Protein AF-0000000065775618 (afdb_homodimer)

Organism: Desulfovibrio desulfuricans (strain ATCC 27774 / DSM 6949 / MB) (NCBI:txid525146)

Structure (mmCIF, N/CA/C/O backbone):
data_AF-0000000065775618-model_v1
#
loop_
_entity.id
_entity.type
_entity.pdbx_description
1 polymer 'Alanine racemase'
#
loop_
_atom_site.group_PDB
_atom_site.id
_atom_site.type_symbol
_atom_site.label_atom_id
_atom_site.label_alt_id
_atom_site.label_comp_id
_atom_site.label_asym_id
_atom_site.label_entity_id
_atom_site.label_seq_id
_atom_site.pdbx_PDB_ins_code
_atom_site.Cartn_x
_atom_site.Cartn_y
_atom_site.Cartn_z
_atom_site.occupancy
_atom_site.B_iso_or_equiv
_atom_site.auth_seq_id
_atom_site.auth_comp_id
_atom_site.auth_asym_id
_atom_site.auth_atom_id
_atom_site.pdbx_PDB_model_num
ATOM 1 N N . MET A 1 1 ? -4.621 2.684 -14.844 1 41.16 1 MET A N 1
ATOM 2 C CA . MET A 1 1 ? -4.52 1.277 -15.227 1 41.16 1 MET A CA 1
ATOM 3 C C . MET A 1 1 ? -5.859 0.754 -15.734 1 41.16 1 MET A C 1
ATOM 5 O O . MET A 1 1 ? -6.902 1.021 -15.141 1 41.16 1 MET A O 1
ATOM 9 N N . VAL A 1 2 ? -5.887 0.48 -16.953 1 43.94 2 VAL A N 1
ATOM 10 C CA . VAL A 1 2 ? -7.074 -0.149 -17.531 1 43.94 2 VAL A CA 1
ATOM 11 C C . VAL A 1 2 ? -7.348 -1.474 -16.812 1 43.94 2 VAL A C 1
ATOM 13 O O . VAL A 1 2 ? -6.441 -2.293 -16.656 1 43.94 2 VAL A O 1
ATOM 16 N N . SER A 1 3 ? -8.227 -1.475 -15.875 1 61.03 3 SER A N 1
ATOM 17 C CA . SER A 1 3 ? -8.539 -2.771 -15.281 1 61.03 3 SER A CA 1
ATOM 18 C C . SER A 1 3 ? -9.414 -3.605 -16.203 1 61.03 3 SER A C 1
ATOM 20 O O . SER A 1 3 ? -10.477 -3.148 -16.656 1 61.03 3 SER A O 1
ATOM 22 N N . PHE A 1 4 ? -8.719 -4.551 -16.766 1 67.75 4 PHE A N 1
ATOM 23 C CA . PHE A 1 4 ? -9.492 -5.445 -17.625 1 67.75 4 PHE A CA 1
ATOM 24 C C . PHE A 1 4 ? -10.148 -6.551 -16.812 1 67.75 4 PHE A C 1
ATOM 26 O O . PHE A 1 4 ? -9.508 -7.547 -16.469 1 67.75 4 PHE A O 1
ATOM 33 N N . ASP A 1 5 ? -11.234 -6.316 -16.188 1 81.75 5 ASP A N 1
ATOM 34 C CA . ASP A 1 5 ? -12.18 -7.195 -15.5 1 81.75 5 ASP A CA 1
ATOM 35 C C . ASP A 1 5 ? -11.523 -7.887 -14.305 1 81.75 5 ASP A C 1
ATOM 37 O O . ASP A 1 5 ? -11.68 -9.094 -14.125 1 81.75 5 ASP A O 1
ATOM 41 N N . ARG A 1 6 ? -10.625 -7.145 -13.516 1 91.62 6 ARG A N 1
ATOM 42 C CA . ARG A 1 6 ? -10.086 -7.73 -12.297 1 91.62 6 ARG A CA 1
ATOM 43 C C . ARG A 1 6 ? -11.203 -8.109 -11.328 1 91.62 6 ARG A C 1
ATOM 45 O O . ARG A 1 6 ? -12.109 -7.312 -11.078 1 91.62 6 ARG A O 1
ATOM 52 N N . PRO A 1 7 ? -11.156 -9.289 -10.828 1 97 7 PRO A N 1
ATOM 53 C CA . PRO A 1 7 ? -12.227 -9.734 -9.93 1 97 7 PRO A CA 1
ATOM 54 C C . PRO A 1 7 ? -12.039 -9.25 -8.492 1 97 7 PRO A C 1
ATOM 56 O O . PRO A 1 7 ? -12.344 -9.977 -7.547 1 97 7 PRO A O 1
ATOM 59 N N . VAL A 1 8 ? -11.32 -8.172 -8.25 1 98.12 8 VAL A N 1
ATOM 60 C CA . VAL A 1 8 ? -11.109 -7.445 -7.004 1 98.12 8 VAL A CA 1
ATOM 61 C C . VAL A 1 8 ? -11.289 -5.949 -7.242 1 98.12 8 VAL A C 1
ATOM 63 O O . VAL A 1 8 ? -10.75 -5.398 -8.203 1 98.12 8 VAL A O 1
ATOM 66 N N . TRP A 1 9 ? -12.078 -5.324 -6.422 1 97.88 9 TRP A N 1
ATOM 67 C CA . TRP A 1 9 ? -12.234 -3.887 -6.613 1 97.88 9 TRP A CA 1
ATOM 68 C C . TRP A 1 9 ? -12.633 -3.205 -5.309 1 97.88 9 TRP A C 1
ATOM 70 O O . TRP A 1 9 ? -13.164 -3.852 -4.398 1 97.88 9 TRP A O 1
ATOM 80 N N . ALA A 1 10 ? -12.273 -1.965 -5.164 1 98.12 10 ALA A N 1
ATOM 81 C CA . ALA A 1 10 ? -12.797 -1.082 -4.129 1 98.12 10 ALA A CA 1
ATOM 82 C C . ALA A 1 10 ? -13.984 -0.271 -4.648 1 98.12 10 ALA A C 1
ATOM 84 O O . ALA A 1 10 ? -13.828 0.576 -5.527 1 98.12 10 ALA A O 1
ATOM 85 N N . GLU A 1 11 ? -15.102 -0.596 -4.152 1 98 11 GLU A N 1
ATOM 86 C CA . GLU A 1 11 ? -16.297 0.164 -4.516 1 98 11 GLU A CA 1
ATOM 87 C C . GLU A 1 11 ? -16.391 1.454 -3.707 1 98 11 GLU A C 1
ATOM 89 O O . GLU A 1 11 ? -16.391 1.422 -2.475 1 98 11 GLU A O 1
ATOM 94 N N . ILE A 1 12 ? -16.438 2.588 -4.406 1 98.62 12 ILE A N 1
ATOM 95 C CA . ILE A 1 12 ? -16.469 3.9 -3.77 1 98.62 12 ILE A CA 1
ATOM 96 C C . ILE A 1 12 ? -17.844 4.531 -3.959 1 98.62 12 ILE A C 1
ATOM 98 O O . ILE A 1 12 ? -18.234 4.867 -5.082 1 98.62 12 ILE A O 1
ATOM 102 N N . ASP A 1 13 ? -18.578 4.707 -2.926 1 98.69 13 ASP A N 1
ATOM 103 C CA . ASP A 1 13 ? -19.938 5.23 -2.947 1 98.69 13 ASP A CA 1
ATOM 104 C C . ASP A 1 13 ? -19.953 6.754 -2.875 1 98.69 13 ASP A C 1
ATOM 106 O O . ASP A 1 13 ? -19.844 7.328 -1.789 1 98.69 13 ASP A O 1
ATOM 110 N N . LEU A 1 14 ? -20.203 7.402 -3.982 1 98.75 14 LEU A N 1
ATOM 111 C CA . LEU A 1 14 ? -20.156 8.859 -4.047 1 98.75 14 LEU A CA 1
ATOM 112 C C . LEU A 1 14 ? -21.344 9.469 -3.295 1 98.75 14 LEU A C 1
ATOM 114 O O . LEU A 1 14 ? -21.234 10.57 -2.746 1 98.75 14 LEU A O 1
ATOM 118 N N . SER A 1 15 ? -22.469 8.789 -3.254 1 98.69 15 SER A N 1
ATOM 119 C CA . SER A 1 15 ? -23.625 9.266 -2.482 1 98.69 15 SER A CA 1
ATOM 120 C C . SER A 1 15 ? -23.297 9.312 -0.992 1 98.69 15 SER A C 1
ATOM 122 O O . SER A 1 15 ? -23.703 10.242 -0.295 1 98.69 15 SER A O 1
ATOM 124 N N . ALA A 1 16 ? -22.594 8.281 -0.546 1 98.75 16 ALA A N 1
ATOM 125 C CA . ALA A 1 16 ? -22.172 8.258 0.852 1 98.75 16 ALA A CA 1
ATOM 126 C C . ALA A 1 16 ? -21.234 9.422 1.156 1 98.75 16 ALA A C 1
ATOM 128 O O . ALA A 1 16 ? -21.359 10.078 2.197 1 98.75 16 ALA A O 1
ATOM 129 N N . PHE A 1 17 ? -20.375 9.719 0.229 1 98.88 17 PHE A N 1
ATOM 130 C CA . PHE A 1 17 ? -19.422 10.82 0.382 1 98.88 17 PHE A CA 1
ATOM 131 C C . PHE A 1 17 ? -20.172 12.148 0.5 1 98.88 17 PHE A C 1
ATOM 133 O O . PHE A 1 17 ? -19.906 12.93 1.423 1 98.88 17 PHE A O 1
ATOM 140 N N . ARG A 1 18 ? -21.094 12.352 -0.365 1 98.81 18 ARG A N 1
ATOM 141 C CA . ARG A 1 18 ? -21.891 13.57 -0.349 1 98.81 18 ARG A CA 1
ATOM 142 C C . ARG A 1 18 ? -22.703 13.672 0.934 1 98.81 18 ARG A C 1
ATOM 144 O O . ARG A 1 18 ? -22.812 14.75 1.531 1 98.81 18 ARG A O 1
ATOM 151 N N . HIS A 1 19 ? -23.297 12.523 1.289 1 98.81 19 HIS A N 1
ATOM 152 C CA . HIS A 1 19 ? -24.062 12.477 2.525 1 98.81 19 HIS A CA 1
ATOM 153 C C . HIS A 1 19 ? -23.219 12.906 3.721 1 98.81 19 HIS A C 1
ATOM 155 O O . HIS A 1 19 ? -23.641 13.742 4.516 1 98.81 19 HIS A O 1
ATOM 161 N N . ASN A 1 20 ? -22.031 12.32 3.814 1 98.88 20 ASN A N 1
ATOM 162 C CA . ASN A 1 20 ? -21.141 12.641 4.918 1 98.88 20 ASN A CA 1
ATOM 163 C C . ASN A 1 20 ? -20.781 14.125 4.926 1 98.88 20 ASN A C 1
ATOM 165 O O . ASN A 1 20 ? -20.766 14.766 5.98 1 98.88 20 ASN A O 1
ATOM 169 N N . MET A 1 21 ? -20.453 14.672 3.76 1 98.81 21 MET A N 1
ATOM 170 C CA . MET A 1 21 ? -20.094 16.078 3.674 1 98.81 21 MET A CA 1
ATOM 171 C C . MET A 1 21 ? -21.234 16.969 4.148 1 98.81 21 MET A C 1
ATOM 173 O O . MET A 1 21 ? -21.016 17.938 4.887 1 98.81 21 MET A O 1
ATOM 177 N N . ARG A 1 22 ? -22.469 16.641 3.76 1 98.75 22 ARG A N 1
ATOM 178 C CA . ARG A 1 22 ? -23.625 17.406 4.207 1 98.75 22 ARG A CA 1
ATOM 179 C C . ARG A 1 22 ? -23.781 17.328 5.723 1 98.75 22 ARG A C 1
ATOM 181 O O . ARG A 1 22 ? -24.047 18.328 6.375 1 98.75 22 ARG A O 1
ATOM 188 N N . GLN A 1 23 ? -23.609 16.078 6.234 1 98.81 23 GLN A N 1
ATOM 189 C CA . GLN A 1 23 ? -23.734 15.883 7.676 1 98.81 23 GLN A CA 1
ATOM 190 C C . GLN A 1 23 ? -22.688 16.719 8.43 1 98.81 23 GLN A C 1
ATOM 192 O O . GLN A 1 23 ? -23.016 17.375 9.422 1 98.81 23 GLN A O 1
ATOM 197 N N . ILE A 1 24 ? -21.484 16.75 7.984 1 98.88 24 ILE A N 1
ATOM 198 C CA . ILE A 1 24 ? -20.406 17.484 8.648 1 98.88 24 ILE A CA 1
ATOM 199 C C . ILE A 1 24 ? -20.672 18.984 8.578 1 98.88 24 ILE A C 1
ATOM 201 O O . ILE A 1 24 ? -20.547 19.688 9.578 1 98.88 24 ILE A O 1
ATOM 205 N N . LYS A 1 25 ? -21.031 19.453 7.43 1 98.5 25 LYS A N 1
ATOM 206 C CA . LYS A 1 25 ? -21.281 20.875 7.219 1 98.5 25 LYS A CA 1
ATOM 207 C C . LYS A 1 25 ? -22.422 21.375 8.102 1 98.5 25 LYS A C 1
ATOM 209 O O . LYS A 1 25 ? -22.438 22.531 8.492 1 98.5 25 LYS A O 1
ATOM 214 N N . SER A 1 26 ? -23.344 20.469 8.43 1 98.31 26 SER A N 1
ATOM 215 C CA . SER A 1 26 ? -24.484 20.844 9.258 1 98.31 26 SER A CA 1
ATOM 216 C C . SER A 1 26 ? -24.047 21.219 10.664 1 98.31 26 SER A C 1
ATOM 218 O O . SER A 1 26 ? -24.797 21.859 11.406 1 98.31 26 SER A O 1
ATOM 220 N N . LEU A 1 27 ? -22.859 20.828 11.055 1 98.38 27 LEU A N 1
ATOM 221 C CA . LEU A 1 27 ? -22.344 21.125 12.391 1 98.38 27 LEU A CA 1
ATOM 222 C C . LEU A 1 27 ? -21.688 22.5 12.422 1 98.38 27 LEU A C 1
ATOM 224 O O . LEU A 1 27 ? -21.391 23.016 13.5 1 98.38 27 LEU A O 1
ATOM 228 N N . LEU A 1 28 ? -21.438 23.078 11.281 1 98.25 28 LEU A N 1
ATOM 229 C CA . LEU A 1 28 ? -20.578 24.25 11.18 1 98.25 28 LEU A CA 1
ATOM 230 C C . LEU A 1 28 ? -21.406 25.531 11.195 1 98.25 28 LEU A C 1
ATOM 232 O O . LEU A 1 28 ? -22.547 25.547 10.703 1 98.25 28 LEU A O 1
ATOM 236 N N . GLN A 1 29 ? -20.844 26.547 11.734 1 96.44 29 GLN A N 1
ATOM 237 C CA . GLN A 1 29 ? -21.453 27.875 11.617 1 96.44 29 GLN A CA 1
ATOM 238 C C . GLN A 1 29 ? -21.344 28.406 10.195 1 96.44 29 GLN A C 1
ATOM 240 O O . GLN A 1 29 ? -20.422 28.062 9.469 1 96.44 29 GLN A O 1
ATOM 245 N N . PRO A 1 30 ? -22.312 29.266 9.852 1 95.19 30 PRO A N 1
ATOM 246 C CA . PRO A 1 30 ? -22.219 29.875 8.523 1 95.19 30 PRO A CA 1
ATOM 247 C C . PRO A 1 30 ? -20.906 30.625 8.305 1 95.19 30 PRO A C 1
ATOM 249 O O . PRO A 1 30 ? -20.422 31.297 9.219 1 95.19 30 PRO A O 1
ATOM 252 N N . GLY A 1 31 ? -20.359 30.391 7.207 1 95.62 31 GLY A N 1
ATOM 253 C CA . GLY A 1 31 ? -19.141 31.109 6.859 1 95.62 31 GLY A CA 1
ATOM 254 C C . GLY A 1 31 ? -17.875 30.328 7.137 1 95.62 31 GLY A C 1
ATOM 255 O O . GLY A 1 31 ? -16.812 30.688 6.648 1 95.62 31 GLY A O 1
ATOM 256 N N . THR A 1 32 ? -18 29.281 8.008 1 98.31 32 THR A N 1
ATOM 257 C CA . THR A 1 32 ? -16.828 28.438 8.258 1 98.31 32 THR A CA 1
ATOM 258 C C . THR A 1 32 ? -16.375 27.766 6.965 1 98.31 32 THR A C 1
ATOM 260 O O . THR A 1 32 ? -17.172 27.141 6.266 1 98.31 32 THR A O 1
ATOM 263 N N . ILE A 1 33 ? -15.109 27.969 6.602 1 98.81 33 ILE A N 1
ATOM 264 C CA . ILE A 1 33 ? -14.555 27.328 5.414 1 98.81 33 ILE A CA 1
ATOM 265 C C . ILE A 1 33 ? -14.445 25.828 5.633 1 98.81 33 ILE A C 1
ATOM 267 O O . ILE A 1 33 ? -13.969 25.375 6.676 1 98.81 33 ILE A O 1
ATOM 271 N N . PHE A 1 34 ? -14.992 25.094 4.703 1 98.88 34 PHE A N 1
ATOM 272 C CA . PHE A 1 34 ? -14.914 23.641 4.746 1 98.88 34 PHE A CA 1
ATOM 273 C C . PHE A 1 34 ? -13.742 23.125 3.908 1 98.88 34 PHE A C 1
ATOM 275 O O . PHE A 1 34 ? -13.711 23.344 2.693 1 98.88 34 PHE A O 1
ATOM 282 N N . CYS A 1 35 ? -12.797 22.453 4.555 1 98.94 35 CYS A N 1
ATOM 283 C CA . CYS A 1 35 ? -11.609 21.953 3.881 1 98.94 35 CYS A CA 1
ATOM 284 C C . CYS A 1 35 ? -11.57 20.422 3.924 1 98.94 35 CYS A C 1
ATOM 286 O O . CYS A 1 35 ? -11.086 19.844 4.895 1 98.94 35 CYS A O 1
ATOM 288 N N . PRO A 1 36 ? -12.078 19.75 2.852 1 98.94 36 PRO A N 1
ATOM 289 C CA . PRO A 1 36 ? -11.867 18.297 2.754 1 98.94 36 PRO A CA 1
ATOM 290 C C . PRO A 1 36 ? -10.391 17.922 2.668 1 98.94 36 PRO A C 1
ATOM 292 O O . PRO A 1 36 ? -9.641 18.531 1.896 1 98.94 36 PRO A O 1
ATOM 295 N N . ILE A 1 37 ? -10.031 17 3.488 1 98.94 37 ILE A N 1
ATOM 296 C CA . ILE A 1 37 ? -8.688 16.453 3.418 1 98.94 37 ILE A CA 1
ATOM 297 C C . ILE A 1 37 ? -8.672 15.25 2.477 1 98.94 37 ILE A C 1
ATOM 299 O O . ILE A 1 37 ? -9.266 14.211 2.779 1 98.94 37 ILE A O 1
ATOM 303 N N . ILE A 1 38 ? -7.926 15.414 1.4 1 98.31 38 ILE A N 1
ATOM 304 C CA . ILE A 1 38 ? -7.953 14.406 0.353 1 98.31 38 ILE A CA 1
ATOM 305 C C . ILE A 1 38 ? -6.555 13.828 0.156 1 98.31 38 ILE A C 1
ATOM 307 O O . ILE A 1 38 ? -6.223 13.344 -0.929 1 98.31 38 ILE A O 1
ATOM 311 N N . LYS A 1 39 ? -5.715 13.938 1.168 1 98.5 39 LYS A N 1
ATOM 312 C CA . LYS A 1 39 ? -4.359 13.398 1.104 1 98.5 39 LYS A CA 1
ATOM 313 C C . LYS A 1 39 ? -4.375 11.875 1.028 1 98.5 39 LYS A C 1
ATOM 315 O O . LYS A 1 39 ? -5.426 11.25 1.209 1 98.5 39 LYS A O 1
ATOM 320 N N . ALA A 1 40 ? -3.119 11.266 0.674 1 98.12 40 ALA A N 1
ATOM 321 C CA . ALA A 1 40 ? -2.979 9.812 0.59 1 98.12 40 ALA A CA 1
ATOM 322 C C . ALA A 1 40 ? -3.988 9.219 -0.387 1 98.12 40 ALA A C 1
ATOM 324 O O . ALA A 1 40 ? -4.664 8.234 -0.071 1 98.12 40 ALA A O 1
ATOM 325 N N . ASP A 1 41 ? -4.082 9.906 -1.54 1 97.62 41 ASP A N 1
ATOM 326 C CA . ASP A 1 41 ? -5.023 9.508 -2.58 1 97.62 41 ASP A CA 1
ATOM 327 C C . ASP A 1 41 ? -6.453 9.484 -2.045 1 97.62 41 ASP A C 1
ATOM 329 O O . ASP A 1 41 ? -7.188 8.516 -2.26 1 97.62 41 ASP A O 1
ATOM 333 N N . GLY A 1 42 ? -6.605 10.43 -1.166 1 85.56 42 GLY A N 1
ATOM 334 C CA . GLY A 1 42 ? -7.832 10.648 -0.418 1 85.56 42 GLY A CA 1
ATOM 335 C C . GLY A 1 42 ? -8.305 9.414 0.332 1 85.56 42 GLY A C 1
ATOM 336 O O . GLY A 1 42 ? -9.414 8.938 0.114 1 85.56 42 GLY A O 1
ATOM 337 N N . TYR A 1 43 ? -7.719 9.156 1.37 1 98.25 43 TYR A N 1
ATOM 338 C CA . TYR A 1 43 ? -7.617 8.055 2.312 1 98.25 43 TYR A CA 1
ATOM 339 C C . TYR A 1 43 ? -7.824 6.715 1.609 1 98.25 43 TYR A C 1
ATOM 341 O O . TYR A 1 43 ? -8.422 5.797 2.172 1 98.25 43 TYR A O 1
ATOM 349 N N . GLY A 1 44 ? -7.207 6.574 0.27 1 98 44 GLY A N 1
ATOM 350 C CA . GLY A 1 44 ? -7.293 5.324 -0.469 1 98 44 GLY A CA 1
ATOM 351 C C . GLY A 1 44 ? -8.523 5.234 -1.346 1 98 44 GLY A C 1
ATOM 352 O O . GLY A 1 44 ? -8.703 4.258 -2.08 1 98 44 GLY A O 1
ATOM 353 N N . HIS A 1 45 ? -9.352 6.25 -1.412 1 98.69 45 HIS A N 1
ATOM 354 C CA . HIS A 1 45 ? -10.633 6.191 -2.098 1 98.69 45 HIS A CA 1
ATOM 355 C C . HIS A 1 45 ? -10.539 6.777 -3.502 1 98.69 45 HIS A C 1
ATOM 357 O O . HIS A 1 45 ? -11.477 6.66 -4.293 1 98.69 45 HIS A O 1
ATOM 363 N N . GLY A 1 46 ? -9.414 7.359 -3.859 1 98.19 46 GLY A N 1
ATOM 364 C CA . GLY A 1 46 ? -9.281 8.102 -5.105 1 98.19 46 GLY A CA 1
ATOM 365 C C . GLY A 1 46 ? -9.469 9.594 -4.934 1 98.19 46 GLY A C 1
ATOM 366 O O . GLY A 1 46 ? -10.594 10.078 -4.824 1 98.19 46 GLY A O 1
ATOM 367 N N . ALA A 1 47 ? -8.383 10.344 -5.055 1 98.38 47 ALA A N 1
ATOM 368 C CA . ALA A 1 47 ? -8.359 11.758 -4.676 1 98.38 47 ALA A CA 1
ATOM 369 C C . ALA A 1 47 ? -9.102 12.609 -5.695 1 98.38 47 ALA A C 1
ATOM 371 O O . ALA A 1 47 ? -9.922 13.461 -5.328 1 98.38 47 ALA A O 1
ATOM 372 N N . VAL A 1 48 ? -8.891 12.375 -6.957 1 98.5 48 VAL A N 1
ATOM 373 C CA . VAL A 1 48 ? -9.328 13.289 -8.008 1 98.5 48 VAL A CA 1
ATOM 374 C C . VAL A 1 48 ? -10.859 13.281 -8.102 1 98.5 48 VAL A C 1
ATOM 376 O O . VAL A 1 48 ? -11.5 14.328 -8.008 1 98.5 48 VAL A O 1
ATOM 379 N N . PRO A 1 49 ? -11.5 12.039 -8.195 1 98.56 49 PRO A N 1
ATOM 380 C CA . PRO A 1 49 ? -12.969 12.055 -8.227 1 98.56 49 PRO A CA 1
ATOM 381 C C . PRO A 1 49 ? -13.578 12.656 -6.969 1 98.56 49 PRO A C 1
ATOM 383 O O . PRO A 1 49 ? -14.547 13.414 -7.051 1 98.56 49 PRO A O 1
ATOM 386 N N . LEU A 1 50 ? -12.992 12.398 -5.859 1 98.75 50 LEU A N 1
ATOM 387 C CA . LEU A 1 50 ? -13.531 12.914 -4.605 1 98.75 50 LEU A CA 1
ATOM 388 C C . LEU A 1 50 ? -13.328 14.422 -4.5 1 98.75 50 LEU A C 1
ATOM 390 O O . LEU A 1 50 ? -14.164 15.125 -3.934 1 98.75 50 LEU A O 1
ATOM 394 N N . ALA A 1 51 ? -12.219 14.891 -5.02 1 98.88 51 ALA A N 1
ATOM 395 C CA . ALA A 1 51 ? -11.977 16.328 -5.051 1 98.88 51 ALA A CA 1
ATOM 396 C C . ALA A 1 51 ? -13.047 17.047 -5.867 1 98.88 51 ALA A C 1
ATOM 398 O O . ALA A 1 51 ? -13.578 18.078 -5.441 1 98.88 51 ALA A O 1
ATOM 399 N N . HIS A 1 52 ? -13.352 16.516 -6.996 1 98.75 52 HIS A N 1
ATOM 400 C CA . HIS A 1 52 ? -14.391 17.109 -7.824 1 98.75 52 HIS A CA 1
ATOM 401 C C . HIS A 1 52 ? -15.734 17.125 -7.098 1 98.75 52 HIS A C 1
ATOM 403 O O . HIS A 1 52 ? -16.469 18.109 -7.176 1 98.75 52 HIS A O 1
ATOM 409 N N . GLU A 1 53 ? -16.062 16 -6.387 1 98.62 53 GLU A N 1
ATOM 410 C CA . GLU A 1 53 ? -17.281 15.953 -5.598 1 98.62 53 GLU A CA 1
ATOM 411 C C . GLU A 1 53 ? -17.281 17.031 -4.52 1 98.62 53 GLU A C 1
ATOM 413 O O . GLU A 1 53 ? -18.297 17.719 -4.32 1 98.62 53 GLU A O 1
ATOM 418 N N . ALA A 1 54 ? -16.188 17.172 -3.877 1 98.81 54 ALA A N 1
ATOM 419 C CA . ALA A 1 54 ? -16.078 18.141 -2.797 1 98.81 54 ALA A CA 1
ATOM 420 C C . ALA A 1 54 ? -16.266 19.562 -3.318 1 98.81 54 ALA A C 1
ATOM 422 O O . ALA A 1 54 ? -16.953 20.375 -2.699 1 98.81 54 ALA A O 1
ATOM 423 N N . VAL A 1 55 ? -15.648 19.859 -4.422 1 98.69 55 VAL A N 1
ATOM 424 C CA . VAL A 1 55 ? -15.758 21.172 -5.047 1 98.69 55 VAL A CA 1
ATOM 425 C C . VAL A 1 55 ? -17.219 21.453 -5.402 1 98.69 55 VAL A C 1
ATOM 427 O O . VAL A 1 55 ? -17.734 22.531 -5.105 1 98.69 55 VAL A O 1
ATOM 430 N N . ALA A 1 56 ? -17.844 20.469 -5.984 1 98.56 56 ALA A N 1
ATOM 431 C CA . ALA A 1 56 ? -19.234 20.609 -6.387 1 98.56 56 ALA A CA 1
ATOM 432 C C . ALA A 1 56 ? -20.141 20.859 -5.18 1 98.56 56 ALA A C 1
ATOM 434 O O . ALA A 1 56 ? -21.156 21.547 -5.289 1 98.56 56 ALA A O 1
ATOM 435 N N . MET A 1 57 ? -19.688 20.422 -4.062 1 98.5 57 MET A N 1
ATOM 436 C CA . MET A 1 57 ? -20.5 20.516 -2.852 1 98.5 57 MET A CA 1
ATOM 437 C C . MET A 1 57 ? -20.141 21.766 -2.053 1 98.5 57 MET A C 1
ATOM 439 O O . MET A 1 57 ? -20.641 21.969 -0.943 1 98.5 57 MET A O 1
ATOM 443 N N . GLY A 1 58 ? -19.234 22.516 -2.545 1 98.31 58 GLY A N 1
ATOM 444 C CA . GLY A 1 58 ? -18.984 23.828 -1.974 1 98.31 58 GLY A CA 1
ATOM 445 C C . GLY A 1 58 ? -17.797 23.875 -1.034 1 98.31 58 GLY A C 1
ATOM 446 O O . GLY A 1 58 ? -17.734 24.719 -0.134 1 98.31 58 GLY A O 1
ATOM 447 N N . ALA A 1 59 ? -16.891 22.984 -1.2 1 98.75 59 ALA A N 1
ATOM 448 C CA . ALA A 1 59 ? -15.641 23.094 -0.45 1 98.75 59 ALA A CA 1
ATOM 449 C C . ALA A 1 59 ? -14.93 24.406 -0.728 1 98.75 59 ALA A C 1
ATOM 451 O O . ALA A 1 59 ? -14.945 24.906 -1.858 1 98.75 59 ALA A O 1
ATOM 452 N N . GLY A 1 60 ? -14.289 24.922 0.331 1 98.69 60 GLY A N 1
ATOM 453 C CA . GLY A 1 60 ? -13.594 26.188 0.177 1 98.69 60 GLY A CA 1
ATOM 454 C C . GLY A 1 60 ? -12.094 26.031 0.038 1 98.69 60 GLY A C 1
ATOM 455 O O . GLY A 1 60 ? -11.398 26.969 -0.384 1 98.69 60 GLY A O 1
ATOM 456 N N . TYR A 1 61 ? -11.594 24.922 0.35 1 98.81 61 TYR A N 1
ATOM 457 C CA . TYR A 1 61 ? -10.195 24.516 0.314 1 98.81 61 TYR A CA 1
ATOM 458 C C . TYR A 1 61 ? -10.07 23.016 0.128 1 98.81 61 TYR A C 1
ATOM 460 O O . TYR A 1 61 ? -11.055 22.281 0.292 1 98.81 61 TYR A O 1
ATOM 468 N N . LEU A 1 62 ? -9.008 22.531 -0.324 1 98.94 62 LEU A N 1
ATOM 469 C CA . LEU A 1 62 ? -8.633 21.125 -0.233 1 98.94 62 LEU A CA 1
ATOM 470 C C . LEU A 1 62 ? -7.305 20.969 0.494 1 98.94 62 LEU A C 1
ATOM 472 O O . LEU A 1 62 ? -6.438 21.844 0.414 1 98.94 62 LEU A O 1
ATOM 476 N N . GLY A 1 63 ? -7.152 19.922 1.249 1 98.94 63 GLY A N 1
ATOM 477 C CA . GLY A 1 63 ? -5.91 19.625 1.946 1 98.94 63 GLY A CA 1
ATOM 478 C C . GLY A 1 63 ? -5.242 18.359 1.47 1 98.94 63 GLY A C 1
ATOM 479 O O . GLY A 1 63 ? -5.91 17.344 1.258 1 98.94 63 GLY A O 1
ATOM 480 N N . VAL A 1 64 ? -3.949 18.391 1.265 1 98.75 64 VAL A N 1
ATOM 481 C CA . VAL A 1 64 ? -3.143 17.234 0.896 1 98.75 64 VAL A CA 1
ATOM 482 C C . VAL A 1 64 ? -1.878 17.188 1.75 1 98.75 64 VAL A C 1
ATOM 484 O O . VAL A 1 64 ? -1.635 18.094 2.557 1 98.75 64 VAL A O 1
ATOM 487 N N . ALA A 1 65 ? -1.098 16.109 1.61 1 98 65 ALA A N 1
ATOM 488 C CA . ALA A 1 65 ? 0.069 15.93 2.471 1 98 65 ALA A CA 1
ATOM 489 C C . ALA A 1 65 ? 1.35 16.344 1.751 1 98 65 ALA A C 1
ATOM 491 O O . ALA A 1 65 ? 2.295 16.828 2.381 1 98 65 ALA A O 1
ATOM 492 N N . ILE A 1 66 ? 1.412 16.141 0.391 1 97 66 ILE A N 1
ATOM 493 C CA . ILE A 1 66 ? 2.668 16.312 -0.33 1 97 66 ILE A CA 1
ATOM 494 C C . ILE A 1 66 ? 2.406 17.031 -1.654 1 97 66 ILE A C 1
ATOM 496 O O . ILE A 1 66 ? 1.275 17.047 -2.145 1 97 66 ILE A O 1
ATOM 500 N N . LEU A 1 67 ? 3.439 17.578 -2.221 1 97 67 LEU A N 1
ATOM 501 C CA . LEU A 1 67 ? 3.357 18.391 -3.422 1 97 67 LEU A CA 1
ATOM 502 C C . LEU A 1 67 ? 2.824 17.594 -4.598 1 97 67 LEU A C 1
ATOM 504 O O . LEU A 1 67 ? 2.033 18.094 -5.398 1 97 67 LEU A O 1
ATOM 508 N N . ASP A 1 68 ? 3.174 16.328 -4.707 1 96.56 68 ASP A N 1
ATOM 509 C CA . ASP A 1 68 ? 2.74 15.484 -5.816 1 96.56 68 ASP A CA 1
ATOM 510 C C . ASP A 1 68 ? 1.22 15.336 -5.836 1 96.56 68 ASP A C 1
ATOM 512 O O . ASP A 1 68 ? 0.613 15.258 -6.906 1 96.56 68 ASP A O 1
ATOM 516 N N . GLU A 1 69 ? 0.653 15.266 -4.703 1 97.19 69 GLU A N 1
ATOM 517 C CA . GLU A 1 69 ? -0.801 15.18 -4.609 1 97.19 69 GLU A CA 1
ATOM 518 C C . GLU A 1 69 ? -1.462 16.469 -5.082 1 97.19 69 GLU A C 1
ATOM 520 O O . GLU A 1 69 ? -2.477 16.438 -5.781 1 97.19 69 GLU A O 1
ATOM 525 N N . ALA A 1 70 ? -0.893 17.578 -4.672 1 97.94 70 ALA A N 1
ATOM 526 C CA . ALA A 1 70 ? -1.405 18.859 -5.133 1 97.94 70 ALA A CA 1
ATOM 527 C C . ALA A 1 70 ? -1.29 18.984 -6.648 1 97.94 70 ALA A C 1
ATOM 529 O O . ALA A 1 70 ? -2.227 19.438 -7.316 1 97.94 70 ALA A O 1
ATOM 530 N N . ALA A 1 71 ? -0.14 18.609 -7.156 1 96.88 71 ALA A N 1
ATOM 531 C CA . ALA A 1 71 ? 0.105 18.672 -8.594 1 96.88 71 ALA A CA 1
ATOM 532 C C . ALA A 1 71 ? -0.924 17.844 -9.359 1 96.88 71 ALA A C 1
ATOM 534 O O . ALA A 1 71 ? -1.418 18.266 -10.406 1 96.88 71 ALA A O 1
ATOM 535 N N . ALA A 1 72 ? -1.219 16.672 -8.82 1 97 72 ALA A N 1
ATOM 536 C CA . ALA A 1 72 ? -2.195 15.789 -9.453 1 97 72 ALA A CA 1
ATOM 537 C C . ALA A 1 72 ? -3.574 16.438 -9.5 1 97 72 ALA A C 1
ATOM 539 O O . ALA A 1 72 ? -4.289 16.328 -10.5 1 97 72 ALA A O 1
ATOM 540 N N . LEU A 1 73 ? -3.957 17.078 -8.43 1 98.56 73 LEU A N 1
ATOM 541 C CA . LEU A 1 73 ? -5.242 17.766 -8.391 1 98.56 73 LEU A CA 1
ATOM 542 C C . LEU A 1 73 ? -5.277 18.906 -9.398 1 98.56 73 LEU A C 1
ATOM 544 O O . LEU A 1 73 ? -6.273 19.094 -10.102 1 98.56 73 LEU A O 1
ATOM 548 N N . ARG A 1 74 ? -4.18 19.688 -9.477 1 98.5 74 ARG A N 1
ATOM 549 C CA . ARG A 1 74 ? -4.094 20.766 -10.461 1 98.5 74 ARG A CA 1
ATOM 550 C C . ARG A 1 74 ? -4.199 20.219 -11.875 1 98.5 74 ARG A C 1
ATOM 552 O O . ARG A 1 74 ? -4.934 20.75 -12.703 1 98.5 74 ARG A O 1
ATOM 559 N N . ALA A 1 75 ? -3.477 19.156 -12.148 1 97.69 75 ALA A N 1
ATOM 560 C CA . ALA A 1 75 ? -3.506 18.516 -13.461 1 97.69 75 ALA A CA 1
ATOM 561 C C . ALA A 1 75 ? -4.918 18.062 -13.82 1 97.69 75 ALA A C 1
ATOM 563 O O . ALA A 1 75 ? -5.281 18 -14.992 1 97.69 75 ALA A O 1
ATOM 564 N N . ALA A 1 76 ? -5.672 17.812 -12.773 1 98.38 76 ALA A N 1
ATOM 565 C CA . ALA A 1 76 ? -7.031 17.312 -12.977 1 98.38 76 ALA A CA 1
ATOM 566 C C . ALA A 1 76 ? -8.023 18.469 -13.102 1 98.38 76 ALA A C 1
ATOM 568 O O . ALA A 1 76 ? -9.234 18.25 -13.164 1 98.38 76 ALA A O 1
ATOM 569 N N . GLY A 1 77 ? -7.57 19.719 -13 1 98.5 77 GLY A N 1
ATOM 570 C CA . GLY A 1 77 ? -8.406 20.875 -13.281 1 98.5 77 GLY A CA 1
ATOM 571 C C . GLY A 1 77 ? -8.953 21.531 -12.023 1 98.5 77 GLY A C 1
ATOM 572 O O . GLY A 1 77 ? -9.805 22.406 -12.102 1 98.5 77 GLY A O 1
ATOM 573 N N . ILE A 1 78 ? -8.531 21.078 -10.875 1 98.69 78 ILE A N 1
ATOM 574 C CA . ILE A 1 78 ? -8.992 21.688 -9.633 1 98.69 78 ILE A CA 1
ATOM 575 C C . ILE A 1 78 ? -8.398 23.094 -9.492 1 98.69 78 ILE A C 1
ATOM 577 O O . ILE A 1 78 ? -7.184 23.266 -9.547 1 98.69 78 ILE A O 1
ATOM 581 N N . THR A 1 79 ? -9.219 24.047 -9.227 1 98.25 79 THR A N 1
ATOM 582 C CA . THR A 1 79 ? -8.742 25.422 -9.141 1 98.25 79 THR A CA 1
ATOM 583 C C . THR A 1 79 ? -8.859 25.953 -7.719 1 98.25 79 THR A C 1
ATOM 585 O O . THR A 1 79 ? -8.289 27 -7.387 1 98.25 79 THR A O 1
ATOM 588 N N . LEU A 1 80 ? -9.633 25.188 -6.855 1 98.44 80 LEU A N 1
ATOM 589 C CA . LEU A 1 80 ? -9.742 25.578 -5.453 1 98.44 80 LEU A CA 1
ATOM 590 C C . LEU A 1 80 ? -8.367 25.703 -4.812 1 98.44 80 LEU A C 1
ATOM 592 O O . LEU A 1 80 ? -7.418 25.047 -5.242 1 98.44 80 LEU A O 1
ATOM 596 N N . PRO A 1 81 ? -8.273 26.625 -3.791 1 98.75 81 PRO A N 1
ATOM 597 C CA . PRO A 1 81 ? -7.02 26.594 -3.033 1 98.75 81 PRO A CA 1
ATOM 598 C C . PRO A 1 81 ? -6.707 25.203 -2.469 1 98.75 81 PRO A C 1
ATOM 600 O O . PRO A 1 81 ? -7.613 24.5 -2.027 1 98.75 81 PRO A O 1
ATOM 603 N N . ILE A 1 82 ? -5.492 24.797 -2.613 1 98.94 82 ILE A N 1
ATOM 604 C CA . ILE A 1 82 ? -5.004 23.531 -2.094 1 98.94 82 ILE A CA 1
ATOM 605 C C . ILE A 1 82 ? -3.91 23.781 -1.056 1 98.94 82 ILE A C 1
ATOM 607 O O . ILE A 1 82 ? -2.912 24.453 -1.346 1 98.94 82 ILE A O 1
ATOM 611 N N . LEU A 1 83 ? -4.078 23.297 0.134 1 98.94 83 LEU A N 1
ATOM 612 C CA . LEU A 1 83 ? -3.107 23.438 1.213 1 98.94 83 LEU A CA 1
ATOM 613 C C . LEU A 1 83 ? -2.295 22.156 1.378 1 98.94 83 LEU A C 1
ATOM 615 O O . LEU A 1 83 ? -2.859 21.078 1.573 1 98.94 83 LEU A O 1
ATOM 619 N N . ILE A 1 84 ? -1.003 22.234 1.261 1 98.69 84 ILE A N 1
ATOM 620 C CA . ILE A 1 84 ? -0.135 21.125 1.654 1 98.69 84 ILE A CA 1
ATOM 621 C C . ILE A 1 84 ? 0.109 21.172 3.162 1 98.69 84 ILE A C 1
ATOM 623 O O . ILE A 1 84 ? 0.646 22.156 3.68 1 98.69 84 ILE A O 1
ATOM 627 N N . LEU A 1 85 ? -0.223 20.125 3.805 1 98.62 85 LEU A N 1
ATOM 628 C CA . LEU A 1 85 ? -0.147 20.094 5.262 1 98.62 85 LEU A CA 1
ATOM 629 C C . LEU A 1 85 ? 1.256 19.719 5.723 1 98.62 85 LEU A C 1
ATOM 631 O O . LEU A 1 85 ? 1.618 19.953 6.879 1 98.62 85 LEU A O 1
ATOM 635 N N . GLY A 1 86 ? 1.98 19.078 4.852 1 96.69 86 GLY A N 1
ATOM 636 C CA . GLY A 1 86 ? 3.271 18.531 5.25 1 96.69 86 GLY A CA 1
ATOM 637 C C . GLY A 1 86 ? 4.441 19.344 4.73 1 96.69 86 GLY A C 1
ATOM 638 O O . GLY A 1 86 ? 4.277 20.5 4.324 1 96.69 86 GLY A O 1
ATOM 639 N N . TYR A 1 87 ? 5.652 18.812 4.848 1 97.38 87 TYR A N 1
ATOM 640 C CA . TYR A 1 87 ? 6.922 19.438 4.488 1 97.38 87 TYR A CA 1
ATOM 641 C C . TYR A 1 87 ? 7.152 19.375 2.984 1 97.38 87 TYR A C 1
ATOM 643 O O . TYR A 1 87 ? 6.941 18.328 2.359 1 97.38 87 TYR A O 1
ATOM 651 N N . THR A 1 88 ? 7.492 20.484 2.402 1 96.75 88 THR A N 1
ATOM 652 C CA . THR A 1 88 ? 7.973 20.594 1.03 1 96.75 88 THR A CA 1
ATOM 653 C C . THR A 1 88 ? 9.398 21.125 0.999 1 96.75 88 THR A C 1
ATOM 655 O O . THR A 1 88 ? 9.68 22.203 1.535 1 96.75 88 THR A O 1
ATOM 658 N N . PRO A 1 89 ? 10.281 20.406 0.417 1 96 89 PRO A N 1
ATOM 659 C CA . PRO A 1 89 ? 11.656 20.891 0.351 1 96 89 PRO A CA 1
ATOM 660 C C . PRO A 1 89 ? 11.773 22.25 -0.358 1 96 89 PRO A C 1
ATOM 662 O O . PRO A 1 89 ? 11.07 22.484 -1.342 1 96 89 PRO A O 1
ATOM 665 N N . PRO A 1 90 ? 12.773 23.047 0.084 1 96.12 90 PRO A N 1
ATOM 666 C CA . PRO A 1 90 ? 12.938 24.391 -0.5 1 96.12 90 PRO A CA 1
ATOM 667 C C . PRO A 1 90 ? 13.203 24.344 -2.004 1 96.12 90 PRO A C 1
ATOM 669 O O . PRO A 1 90 ? 12.797 25.25 -2.732 1 96.12 90 PRO A O 1
ATOM 672 N N . GLN A 1 91 ? 13.773 23.297 -2.465 1 94.69 91 GLN A N 1
ATOM 673 C CA . GLN A 1 91 ? 14.117 23.172 -3.877 1 94.69 91 GLN A CA 1
ATOM 674 C C . GLN A 1 91 ? 12.867 23.109 -4.746 1 94.69 91 GLN A C 1
ATOM 676 O O . GLN A 1 91 ? 12.922 23.375 -5.949 1 94.69 91 GLN A O 1
ATOM 681 N N . ALA A 1 92 ? 11.727 22.812 -4.133 1 96.5 92 ALA A N 1
ATOM 682 C CA . ALA A 1 92 ? 10.484 22.656 -4.883 1 96.5 92 ALA A CA 1
ATOM 683 C C . ALA A 1 92 ? 9.672 23.953 -4.879 1 96.5 92 ALA A C 1
ATOM 685 O O . ALA A 1 92 ? 8.562 24 -5.414 1 96.5 92 ALA A O 1
ATOM 686 N N . ALA A 1 93 ? 10.219 25 -4.352 1 97.44 93 ALA A N 1
ATOM 687 C CA . ALA A 1 93 ? 9.484 26.25 -4.117 1 97.44 93 ALA A CA 1
ATOM 688 C C . ALA A 1 93 ? 8.914 26.797 -5.418 1 97.44 93 ALA A C 1
ATOM 690 O O . ALA A 1 93 ? 7.777 27.266 -5.457 1 97.44 93 ALA A O 1
ATOM 691 N N . ALA A 1 94 ? 9.688 26.766 -6.488 1 97.12 94 ALA A N 1
ATOM 692 C CA . ALA A 1 94 ? 9.234 27.328 -7.758 1 97.12 94 ALA A CA 1
ATOM 693 C C . ALA A 1 94 ? 7.965 26.641 -8.242 1 97.12 94 ALA A C 1
ATOM 695 O O . ALA A 1 94 ? 7.055 27.297 -8.766 1 97.12 94 ALA A O 1
ATOM 696 N N . PHE A 1 95 ? 7.922 25.312 -8.055 1 96.94 95 PHE A N 1
ATOM 697 C CA . PHE A 1 95 ? 6.746 24.562 -8.477 1 96.94 95 PHE A CA 1
ATOM 698 C C . PHE A 1 95 ? 5.535 24.922 -7.625 1 96.94 95 PHE A C 1
ATOM 700 O O . PHE A 1 95 ? 4.426 25.078 -8.141 1 96.94 95 PHE A O 1
ATOM 707 N N . VAL A 1 96 ? 5.742 25.031 -6.367 1 98.06 96 VAL A N 1
ATOM 708 C CA . VAL A 1 96 ? 4.676 25.422 -5.457 1 98.06 96 VAL A CA 1
ATOM 709 C C . VAL A 1 96 ? 4.07 26.75 -5.914 1 98.06 96 VAL A C 1
ATOM 711 O O . VAL A 1 96 ? 2.852 26.859 -6.059 1 98.06 96 VAL A O 1
ATOM 714 N N . VAL A 1 97 ? 4.941 27.703 -6.188 1 98.44 97 VAL A N 1
ATOM 715 C CA . VAL A 1 97 ? 4.531 29.062 -6.523 1 98.44 97 VAL A CA 1
ATOM 716 C C . VAL A 1 97 ? 3.842 29.078 -7.887 1 98.44 97 VAL A C 1
ATOM 718 O O . VAL A 1 97 ? 2.746 29.625 -8.031 1 98.44 97 VAL A O 1
ATOM 721 N N . SER A 1 98 ? 4.414 28.391 -8.859 1 97.75 98 SER A N 1
ATOM 722 C CA . SER A 1 98 ? 3.906 28.422 -10.227 1 97.75 98 SER A CA 1
ATOM 723 C C . SER A 1 98 ? 2.551 27.734 -10.328 1 97.75 98 SER A C 1
ATOM 725 O O . SER A 1 98 ? 1.763 28.031 -11.227 1 97.75 98 SER A O 1
ATOM 727 N N . ASN A 1 99 ? 2.252 26.859 -9.359 1 97.56 99 ASN A N 1
ATOM 728 C CA . ASN A 1 99 ? 1.001 26.109 -9.414 1 97.56 99 ASN A CA 1
ATOM 729 C C . ASN A 1 99 ? -0.012 26.641 -8.398 1 97.56 99 ASN A C 1
ATOM 731 O O . ASN A 1 99 ? -1.041 26 -8.164 1 97.56 99 ASN A O 1
ATOM 735 N N . HIS A 1 100 ? 0.283 27.734 -7.762 1 98.25 100 HIS A N 1
ATOM 736 C CA . HIS A 1 100 ? -0.615 28.422 -6.844 1 98.25 100 HIS A CA 1
ATOM 737 C C . HIS A 1 100 ? -1.056 27.5 -5.711 1 98.25 100 HIS A C 1
ATOM 739 O O . HIS A 1 100 ? -2.246 27.406 -5.406 1 98.25 100 HIS A O 1
ATOM 745 N N . ILE A 1 101 ? -0.115 26.812 -5.188 1 98.5 101 ILE A N 1
ATOM 746 C CA . ILE A 1 101 ? -0.359 25.922 -4.051 1 98.5 101 ILE A CA 1
ATOM 747 C C . ILE A 1 101 ? -0.052 26.656 -2.75 1 98.5 101 ILE A C 1
ATOM 749 O O . ILE A 1 101 ? 0.955 27.375 -2.65 1 98.5 101 ILE A O 1
ATOM 753 N N . THR A 1 102 ? -0.969 26.594 -1.771 1 98.88 102 THR A N 1
ATOM 754 C CA . THR A 1 102 ? -0.718 27.125 -0.437 1 98.88 102 THR A CA 1
ATOM 755 C C . THR A 1 102 ? 0.171 26.172 0.366 1 98.88 102 THR A C 1
ATOM 757 O O . THR A 1 102 ? -0.11 24.984 0.459 1 98.88 102 THR A O 1
ATOM 760 N N . GLN A 1 103 ? 1.239 26.688 0.939 1 98.69 103 GLN A N 1
ATOM 761 C CA . GLN A 1 103 ? 2.229 25.828 1.58 1 98.69 103 GLN A CA 1
ATOM 762 C C . GLN A 1 103 ? 2.264 26.062 3.088 1 98.69 103 GLN A C 1
ATOM 764 O O . GLN A 1 103 ? 2.254 27.203 3.547 1 98.69 103 GLN A O 1
ATOM 769 N N . THR A 1 104 ? 2.246 25 3.822 1 98.81 104 THR A N 1
ATOM 770 C CA . THR A 1 104 ? 2.572 25.047 5.242 1 98.81 104 THR A CA 1
ATOM 771 C C . THR A 1 104 ? 4.051 25.375 5.449 1 98.81 104 THR A C 1
ATOM 773 O O . THR A 1 104 ? 4.914 24.781 4.805 1 98.81 104 THR A O 1
ATOM 776 N N . ILE A 1 105 ? 4.359 26.266 6.371 1 98.44 105 ILE A N 1
ATOM 777 C CA . ILE A 1 105 ? 5.758 26.562 6.664 1 98.44 105 ILE A CA 1
ATOM 778 C C . ILE A 1 105 ? 5.977 26.578 8.172 1 98.44 105 ILE A C 1
ATOM 780 O O . ILE A 1 105 ? 5.062 26.922 8.938 1 98.44 105 ILE A O 1
ATOM 784 N N . PHE A 1 106 ? 7.184 26.219 8.594 1 98.5 106 PHE A N 1
ATOM 785 C CA . PHE A 1 106 ? 7.582 26.234 9.992 1 98.5 106 PHE A CA 1
ATOM 786 C C . PHE A 1 106 ? 9.078 26.484 10.133 1 98.5 106 PHE A C 1
ATOM 788 O O . PHE A 1 106 ? 9.656 26.25 11.195 1 98.5 106 PHE A O 1
ATOM 795 N N . SER A 1 107 ? 9.766 26.891 9.031 1 97.5 107 SER A N 1
ATOM 796 C CA . SER A 1 107 ? 11.172 27.25 9.062 1 97.5 107 SER A CA 1
ATOM 797 C C . SER A 1 107 ? 11.453 28.453 8.172 1 97.5 107 SER A C 1
ATOM 799 O O . SER A 1 107 ? 10.758 28.672 7.18 1 97.5 107 SER A O 1
ATOM 801 N N . LYS A 1 108 ? 12.445 29.203 8.562 1 98 108 LYS A N 1
ATOM 802 C CA . LYS A 1 108 ? 12.836 30.375 7.773 1 98 108 LYS A CA 1
ATOM 803 C C . LYS A 1 108 ? 13.344 29.953 6.398 1 98 108 LYS A C 1
ATOM 805 O O . LYS A 1 108 ? 13.117 30.656 5.41 1 98 108 LYS A O 1
ATOM 810 N N . GLU A 1 109 ? 14 28.844 6.336 1 97.44 109 GLU A N 1
ATOM 811 C CA . GLU A 1 109 ? 14.539 28.328 5.074 1 97.44 109 GLU A CA 1
ATOM 812 C C . GLU A 1 109 ? 13.43 28.109 4.051 1 97.44 109 GLU A C 1
ATOM 814 O O . GLU A 1 109 ? 13.547 28.516 2.896 1 97.44 109 GLU A O 1
ATOM 819 N N . GLN A 1 110 ? 12.367 27.469 4.434 1 97.12 110 GLN A N 1
ATOM 820 C CA . GLN A 1 110 ? 11.227 27.25 3.555 1 97.12 110 GLN A CA 1
ATOM 821 C C . GLN A 1 110 ? 10.609 28.578 3.105 1 97.12 110 GLN A C 1
ATOM 823 O O . GLN A 1 110 ? 10.312 28.766 1.922 1 97.12 110 GLN A O 1
ATOM 828 N N . ALA A 1 111 ? 10.445 29.469 4.082 1 98.62 111 ALA A N 1
ATOM 829 C CA . ALA A 1 111 ? 9.828 30.766 3.799 1 98.62 111 ALA A CA 1
ATOM 830 C C . ALA A 1 111 ? 10.672 31.562 2.812 1 98.62 111 ALA A C 1
ATOM 832 O O . ALA A 1 111 ? 10.141 32.156 1.861 1 98.62 111 ALA A O 1
ATOM 833 N N . ASP A 1 112 ? 11.984 31.547 3.066 1 98.75 112 ASP A N 1
ATOM 834 C CA . ASP A 1 112 ? 12.906 32.281 2.199 1 98.75 112 ASP A CA 1
ATOM 835 C C . ASP A 1 112 ? 12.891 31.719 0.78 1 98.75 112 ASP A C 1
ATOM 837 O O . ASP A 1 112 ? 12.906 32.469 -0.193 1 98.75 112 ASP A O 1
ATOM 841 N N . ALA A 1 113 ? 12.875 30.422 0.645 1 98.25 113 ALA A N 1
ATOM 842 C CA . ALA A 1 113 ? 12.852 29.781 -0.667 1 98.25 113 ALA A CA 1
ATOM 843 C C . ALA A 1 113 ? 11.578 30.141 -1.433 1 98.25 113 ALA A C 1
ATOM 845 O O . ALA A 1 113 ? 11.625 30.406 -2.635 1 98.25 113 ALA A O 1
ATOM 846 N N . LEU A 1 114 ? 10.477 30.125 -0.749 1 98.75 114 LEU A N 1
ATOM 847 C CA . LEU A 1 114 ? 9.203 30.484 -1.371 1 98.75 114 LEU A CA 1
ATOM 848 C C . LEU A 1 114 ? 9.195 31.938 -1.809 1 98.75 114 LEU A C 1
ATOM 850 O O . LEU A 1 114 ? 8.734 32.25 -2.906 1 98.75 114 LEU A O 1
ATOM 854 N N . SER A 1 115 ? 9.688 32.812 -0.919 1 98.88 115 SER A N 1
ATOM 855 C CA . SER A 1 115 ? 9.758 34.219 -1.246 1 98.88 115 SER A CA 1
ATOM 856 C C . SER A 1 115 ? 10.602 34.469 -2.49 1 98.88 115 SER A C 1
ATOM 858 O O . SER A 1 115 ? 10.195 35.188 -3.395 1 98.88 115 SER A O 1
ATOM 860 N N . ALA A 1 116 ? 11.758 33.875 -2.51 1 98.75 116 ALA A N 1
ATOM 861 C CA . ALA A 1 116 ? 12.648 34 -3.654 1 98.75 116 ALA A CA 1
ATOM 862 C C . ALA A 1 116 ? 11.984 33.531 -4.938 1 98.75 116 ALA A C 1
ATOM 864 O O . ALA A 1 116 ? 12.039 34.219 -5.965 1 98.75 116 ALA A O 1
ATOM 865 N N . ALA A 1 117 ? 11.367 32.375 -4.914 1 98.56 117 ALA A N 1
ATOM 866 C CA . ALA A 1 117 ? 10.672 31.828 -6.074 1 98.56 117 ALA A CA 1
ATOM 867 C C . ALA A 1 117 ? 9.523 32.719 -6.508 1 98.56 117 ALA A C 1
ATOM 869 O O . ALA A 1 117 ? 9.328 32.969 -7.699 1 98.56 117 ALA A O 1
ATOM 870 N N . ALA A 1 118 ? 8.789 33.188 -5.531 1 98.75 118 ALA A N 1
ATOM 871 C CA . ALA A 1 118 ? 7.645 34.062 -5.797 1 98.75 118 ALA A CA 1
ATOM 872 C C . ALA A 1 118 ? 8.086 35.344 -6.469 1 98.75 118 ALA A C 1
ATOM 874 O O . ALA A 1 118 ? 7.473 35.781 -7.445 1 98.75 118 ALA A O 1
ATOM 875 N N . SER A 1 119 ? 9.102 35.938 -5.949 1 98.56 119 SER A N 1
ATOM 876 C CA . SER A 1 119 ? 9.648 37.156 -6.527 1 98.56 119 SER A CA 1
ATOM 877 C C . SER A 1 119 ? 10.109 36.938 -7.961 1 98.56 119 SER A C 1
ATOM 879 O O . SER A 1 119 ? 9.82 37.75 -8.844 1 98.56 119 SER A O 1
ATOM 881 N N . ASN A 1 120 ? 10.828 35.906 -8.18 1 98.44 120 ASN A N 1
ATOM 882 C CA . ASN A 1 120 ? 11.344 35.562 -9.5 1 98.44 120 ASN A CA 1
ATOM 883 C C . ASN A 1 120 ? 10.211 35.375 -10.508 1 98.44 120 ASN A C 1
ATOM 885 O O . ASN A 1 120 ? 10.344 35.75 -11.68 1 98.44 120 ASN A O 1
ATOM 889 N N . LEU A 1 121 ? 9.102 34.812 -10.055 1 98.31 121 LEU A N 1
ATOM 890 C CA . LEU A 1 121 ? 8.008 34.5 -10.953 1 98.31 121 LEU A CA 1
ATOM 891 C C . LEU A 1 121 ? 6.98 35.625 -11.016 1 98.31 121 LEU A C 1
ATOM 893 O O . LEU A 1 121 ? 6.078 35.594 -11.852 1 98.31 121 LEU A O 1
ATOM 897 N N . GLY A 1 122 ? 7.059 36.562 -10.094 1 98.38 122 GLY A N 1
ATOM 898 C CA . GLY A 1 122 ? 6.102 37.656 -10.023 1 98.38 122 GLY A CA 1
ATOM 899 C C . GLY A 1 122 ? 4.734 37.219 -9.523 1 98.38 122 GLY A C 1
ATOM 900 O O . GLY A 1 122 ? 3.709 37.688 -10.008 1 98.38 122 GLY A O 1
ATOM 901 N N . ILE A 1 123 ? 4.715 36.25 -8.711 1 98.38 123 ILE A N 1
ATOM 902 C CA . ILE A 1 123 ? 3.486 35.656 -8.156 1 98.38 123 ILE A CA 1
ATOM 903 C C . ILE A 1 123 ? 3.523 35.75 -6.633 1 98.38 123 ILE A C 1
ATOM 905 O O . ILE A 1 123 ? 4.574 35.531 -6.02 1 98.38 123 ILE A O 1
ATOM 909 N N . THR A 1 124 ? 2.471 36.094 -6.012 1 98.62 124 THR A N 1
ATOM 910 C CA . THR A 1 124 ? 2.385 36.031 -4.555 1 98.62 124 THR A CA 1
ATOM 911 C C . THR A 1 124 ? 1.974 34.656 -4.082 1 98.62 124 THR A C 1
ATOM 913 O O . THR A 1 124 ? 0.979 34.094 -4.559 1 98.62 124 THR A O 1
ATOM 916 N N . VAL A 1 125 ? 2.719 34.062 -3.213 1 98.69 125 VAL A N 1
ATOM 917 C CA . VAL A 1 125 ? 2.443 32.719 -2.721 1 98.69 125 VAL A CA 1
ATOM 918 C C . VAL A 1 125 ? 1.759 32.781 -1.357 1 98.69 125 VAL A C 1
ATOM 920 O O . VAL A 1 125 ? 2.113 33.625 -0.526 1 98.69 125 VAL A O 1
ATOM 923 N N . LYS A 1 126 ? 0.718 32 -1.154 1 98.81 126 LYS A N 1
ATOM 924 C CA . LYS A 1 126 ? 0.042 31.906 0.136 1 98.81 126 LYS A CA 1
ATOM 925 C C . LYS A 1 126 ? 0.721 30.875 1.035 1 98.81 126 LYS A C 1
ATOM 927 O O . LYS A 1 126 ? 1.151 29.812 0.565 1 98.81 126 LYS A O 1
ATOM 932 N N . VAL A 1 127 ? 0.835 31.172 2.332 1 98.88 127 VAL A N 1
ATOM 933 C CA . VAL A 1 127 ? 1.413 30.219 3.271 1 98.88 127 VAL A CA 1
ATOM 934 C C . VAL A 1 127 ? 0.569 30.172 4.543 1 98.88 127 VAL A C 1
ATOM 936 O O . VAL A 1 127 ? -0.104 31.156 4.887 1 98.88 127 VAL A O 1
ATOM 939 N N . HIS A 1 128 ? 0.46 29.047 5.145 1 98.94 128 HIS A N 1
ATOM 940 C CA . HIS A 1 128 ? -0.044 28.859 6.5 1 98.94 128 HIS A CA 1
ATOM 941 C C . HIS A 1 128 ? 1.073 28.453 7.453 1 98.94 128 HIS A C 1
ATOM 943 O O . HIS A 1 128 ? 1.847 27.531 7.152 1 98.94 128 HIS A O 1
ATOM 949 N N . VAL A 1 129 ? 1.184 29.078 8.594 1 98.88 129 VAL A N 1
ATOM 950 C CA . VAL A 1 129 ? 2.191 28.734 9.586 1 98.88 129 VAL A CA 1
ATOM 951 C C . VAL A 1 129 ? 1.658 27.625 10.492 1 98.88 129 VAL A C 1
ATOM 953 O O . VAL A 1 129 ? 0.532 27.703 10.992 1 98.88 129 VAL A O 1
ATOM 956 N N . LYS A 1 130 ? 2.428 26.594 10.625 1 98.94 130 LYS A N 1
ATOM 957 C CA . LYS A 1 130 ? 2.088 25.516 11.547 1 98.94 130 LYS A CA 1
ATOM 958 C C . LYS A 1 130 ? 2.676 25.766 12.93 1 98.94 130 LYS A C 1
ATOM 960 O O . LYS A 1 130 ? 3.873 26.016 13.07 1 98.94 130 LYS A O 1
ATOM 965 N N . VAL A 1 131 ? 1.874 25.703 13.938 1 98.81 131 VAL A N 1
ATOM 966 C CA . VAL A 1 131 ? 2.293 25.844 15.328 1 98.81 131 VAL A CA 1
ATOM 967 C C . VAL A 1 131 ? 2.176 24.5 16.047 1 98.81 131 VAL A C 1
ATOM 969 O O . VAL A 1 131 ? 1.135 23.844 15.977 1 98.81 131 VAL A O 1
ATOM 972 N N . ASP A 1 132 ? 3.246 24.062 16.656 1 98.62 132 ASP A N 1
ATOM 973 C CA . ASP A 1 132 ? 3.23 22.812 17.422 1 98.62 132 ASP A CA 1
ATOM 974 C C . ASP A 1 132 ? 2.754 23.062 18.844 1 98.62 132 ASP A C 1
ATOM 976 O O . ASP A 1 132 ? 3.541 23.469 19.719 1 98.62 132 ASP A O 1
ATOM 980 N N . THR A 1 133 ? 1.563 22.688 19.047 1 98.38 133 THR A N 1
ATOM 981 C CA . THR A 1 133 ? 0.99 22.969 20.359 1 98.38 133 THR A CA 1
ATOM 982 C C . THR A 1 133 ? 1.054 21.734 21.25 1 98.38 133 THR A C 1
ATOM 984 O O . THR A 1 133 ? 0.653 21.797 22.422 1 98.38 133 THR A O 1
ATOM 987 N N . GLY A 1 134 ? 1.534 20.641 20.656 1 97.06 134 GLY A N 1
ATOM 988 C CA . GLY A 1 134 ? 1.607 19.5 21.562 1 97.06 134 GLY A CA 1
ATOM 989 C C . GLY A 1 134 ? 1.774 18.188 20.828 1 97.06 134 GLY A C 1
ATOM 990 O O . GLY A 1 134 ? 2.076 17.156 21.453 1 97.06 134 GLY A O 1
ATOM 991 N N . MET A 1 135 ? 1.593 18.078 19.531 1 96.69 135 MET A N 1
ATOM 992 C CA . MET A 1 135 ? 1.815 16.859 18.75 1 96.69 135 MET A CA 1
ATOM 993 C C . MET A 1 135 ? 3.303 16.531 18.672 1 96.69 135 MET A C 1
ATOM 995 O O . MET A 1 135 ? 3.676 15.375 18.453 1 96.69 135 MET A O 1
ATOM 999 N N . THR A 1 136 ? 4.125 17.516 18.797 1 97.62 136 THR A N 1
ATOM 1000 C CA . THR A 1 136 ? 5.578 17.391 18.75 1 97.62 136 THR A CA 1
ATOM 1001 C C . THR A 1 136 ? 6.02 16.734 17.438 1 97.62 136 THR A C 1
ATOM 1003 O O . THR A 1 136 ? 6.812 15.789 17.453 1 97.62 136 THR A O 1
ATOM 1006 N N . ARG A 1 137 ? 5.457 17.125 16.281 1 97.31 137 ARG A N 1
ATOM 1007 C CA . ARG A 1 137 ? 5.754 16.656 14.93 1 97.31 137 ARG A CA 1
ATOM 1008 C C . ARG A 1 137 ? 6.398 17.766 14.102 1 97.31 137 ARG A C 1
ATOM 1010 O O . ARG A 1 137 ? 7.617 17.938 14.133 1 97.31 137 ARG A O 1
ATOM 1017 N N . ILE A 1 138 ? 5.723 18.562 13.391 1 98.31 138 ILE A N 1
ATOM 1018 C CA . ILE A 1 138 ? 6.27 19.75 12.734 1 98.31 138 ILE A CA 1
ATOM 1019 C C . ILE A 1 138 ? 5.609 21 13.305 1 98.31 138 ILE A C 1
ATOM 1021 O O . ILE A 1 138 ? 4.566 20.922 13.961 1 98.31 138 ILE A O 1
ATOM 1025 N N . GLY A 1 139 ? 6.285 22.172 13.133 1 98.69 139 GLY A N 1
ATOM 1026 C CA . GLY A 1 139 ? 5.699 23.438 13.547 1 98.69 139 GLY A CA 1
ATOM 1027 C C . GLY A 1 139 ? 6.59 24.234 14.484 1 98.69 139 GLY A C 1
ATOM 1028 O O . GLY A 1 139 ? 7.438 23.656 15.18 1 98.69 139 GLY A O 1
ATOM 1029 N N . VAL A 1 140 ? 6.383 25.516 14.594 1 98.25 140 VAL A N 1
ATOM 1030 C CA . VAL A 1 140 ? 7.105 26.375 15.539 1 98.25 140 VAL A CA 1
ATOM 1031 C C . VAL A 1 140 ? 6.465 26.281 16.922 1 98.25 140 VAL A C 1
ATOM 1033 O O . VAL A 1 140 ? 5.289 25.922 17.047 1 98.25 140 VAL A O 1
ATOM 1036 N N . ARG A 1 141 ? 7.215 26.578 17.922 1 97.5 141 ARG A N 1
ATOM 1037 C CA . ARG A 1 141 ? 6.664 26.625 19.266 1 97.5 141 ARG A CA 1
ATOM 1038 C C . ARG A 1 141 ? 5.691 27.797 19.422 1 97.5 141 ARG A C 1
ATOM 1040 O O . ARG A 1 141 ? 5.887 28.844 18.828 1 97.5 141 ARG A O 1
ATOM 1047 N N . PRO A 1 142 ? 4.707 27.531 20.266 1 98.06 142 PRO A N 1
ATOM 1048 C CA . PRO A 1 142 ? 3.725 28.594 20.438 1 98.06 142 PRO A CA 1
ATOM 1049 C C . PRO A 1 142 ? 4.367 29.938 20.812 1 98.06 142 PRO A C 1
ATOM 1051 O O . PRO A 1 142 ? 3.967 30.984 20.297 1 98.06 142 PRO A O 1
ATOM 1054 N N . GLU A 1 143 ? 5.395 29.938 21.609 1 96.88 143 GLU A N 1
ATOM 1055 C CA . GLU A 1 143 ? 6.031 31.156 22.109 1 96.88 143 GLU A CA 1
ATOM 1056 C C . GLU A 1 143 ? 6.855 31.828 21.016 1 96.88 143 GLU A C 1
ATOM 1058 O O . GLU A 1 143 ? 7.238 33 21.141 1 96.88 143 GLU A O 1
ATOM 1063 N N . GLU A 1 144 ? 7.141 31.062 19.938 1 97.81 144 GLU A N 1
ATOM 1064 C CA . GLU A 1 144 ? 7.945 31.594 18.828 1 97.81 144 GLU A CA 1
ATOM 1065 C C . GLU A 1 144 ? 7.07 32.031 17.656 1 97.81 144 GLU A C 1
ATOM 1067 O O . GLU A 1 144 ? 7.562 32.594 16.688 1 97.81 144 GLU A O 1
ATOM 1072 N N . ALA A 1 145 ? 5.801 31.828 17.734 1 98.62 145 ALA A N 1
ATOM 1073 C CA . ALA A 1 145 ? 4.887 32 16.609 1 98.62 145 ALA A CA 1
ATOM 1074 C C . ALA A 1 145 ? 4.852 33.438 16.156 1 98.62 145 ALA A C 1
ATOM 1076 O O . ALA A 1 145 ? 4.922 33.719 14.953 1 98.62 145 ALA A O 1
ATOM 1077 N N . ALA A 1 146 ? 4.73 34.375 17.109 1 98.56 146 ALA A N 1
ATOM 1078 C CA . ALA A 1 146 ? 4.621 35.781 16.766 1 98.56 146 ALA A CA 1
ATOM 1079 C C . ALA A 1 146 ? 5.859 36.25 16.016 1 98.56 146 ALA A C 1
ATOM 1081 O O . ALA A 1 146 ? 5.75 36.938 14.977 1 98.56 146 ALA A O 1
ATOM 1082 N N . ALA A 1 147 ? 7.07 35.938 16.562 1 98.44 147 ALA A N 1
ATOM 1083 C CA . ALA A 1 147 ? 8.32 36.312 15.914 1 98.44 147 ALA A CA 1
ATOM 1084 C C . ALA A 1 147 ? 8.438 35.688 14.523 1 98.44 147 ALA A C 1
ATOM 1086 O O . ALA A 1 147 ? 8.844 36.375 13.57 1 98.44 147 ALA A O 1
ATOM 1087 N N . PHE A 1 148 ? 8.133 34.469 14.398 1 98.69 148 PHE A N 1
ATOM 1088 C CA . PHE A 1 148 ? 8.203 33.75 13.125 1 98.69 148 PHE A CA 1
ATOM 1089 C C . PHE A 1 148 ? 7.227 34.344 12.117 1 98.69 148 PHE A C 1
ATOM 1091 O O . PHE A 1 148 ? 7.582 34.562 10.961 1 98.69 148 PHE A O 1
ATOM 1098 N N . CYS A 1 149 ? 5.98 34.562 12.523 1 98.81 149 CYS A N 1
ATOM 1099 C CA . CYS A 1 149 ? 4.969 35.125 11.641 1 98.81 149 CYS A CA 1
ATOM 1100 C C . CYS A 1 149 ? 5.375 36.531 11.188 1 98.81 149 CYS A C 1
ATOM 1102 O O . CYS A 1 149 ? 5.137 36.906 10.039 1 98.81 149 CYS A O 1
ATOM 1104 N N . SER A 1 150 ? 5.918 37.312 12.102 1 98.69 150 SER A N 1
ATOM 1105 C CA . SER A 1 150 ? 6.414 38.625 11.734 1 98.69 150 SER A CA 1
ATOM 1106 C C . SER A 1 150 ? 7.48 38.531 10.648 1 98.69 150 SER A C 1
ATOM 1108 O O . SER A 1 150 ? 7.477 39.344 9.703 1 98.69 150 SER A O 1
ATOM 1110 N N . TYR A 1 151 ? 8.383 37.625 10.852 1 98.62 151 TYR A N 1
ATOM 1111 C CA . TYR A 1 151 ? 9.406 37.375 9.844 1 98.62 151 TYR A CA 1
ATOM 1112 C C . TYR A 1 151 ? 8.781 37.062 8.492 1 98.62 151 TYR A C 1
ATOM 1114 O O . TYR A 1 151 ? 9.117 37.656 7.48 1 98.62 151 TYR A O 1
ATOM 1122 N N . VAL A 1 152 ? 7.863 36.125 8.438 1 98.75 152 VAL A N 1
ATOM 1123 C CA . VAL A 1 152 ? 7.219 35.625 7.227 1 98.75 152 VAL A CA 1
ATOM 1124 C C . VAL A 1 152 ? 6.449 36.781 6.559 1 98.75 152 VAL A C 1
ATOM 1126 O O . VAL A 1 152 ? 6.523 36.938 5.34 1 98.75 152 VAL A O 1
ATOM 1129 N N . ALA A 1 153 ? 5.684 37.531 7.352 1 98.25 153 ALA A N 1
ATOM 1130 C CA . ALA A 1 153 ? 4.859 38.625 6.852 1 98.25 153 ALA A CA 1
ATOM 1131 C C . ALA A 1 153 ? 5.719 39.719 6.207 1 98.25 153 ALA A C 1
ATOM 1133 O O . ALA A 1 153 ? 5.23 40.5 5.383 1 98.25 153 ALA A O 1
ATOM 1134 N N . GLY A 1 154 ? 6.953 39.781 6.559 1 98 154 GLY A N 1
ATOM 1135 C CA . GLY A 1 154 ? 7.859 40.781 6.031 1 98 154 GLY A CA 1
ATOM 1136 C C . GLY A 1 154 ? 8.508 40.375 4.723 1 98 154 GLY A C 1
ATOM 1137 O O . GLY A 1 154 ? 9.156 41.188 4.062 1 98 154 GLY A O 1
ATOM 1138 N N . LEU A 1 155 ? 8.336 39.219 4.297 1 98.56 155 LEU A N 1
ATOM 1139 C CA . LEU A 1 155 ? 8.977 38.688 3.088 1 98.56 155 LEU A CA 1
ATOM 1140 C C . LEU A 1 155 ? 8.234 39.188 1.843 1 98.56 155 LEU A C 1
ATOM 1142 O O . LEU A 1 155 ? 7.004 39.281 1.845 1 98.56 155 LEU A O 1
ATOM 1146 N N . GLU A 1 156 ? 8.969 39.375 0.824 1 97.88 156 GLU A N 1
ATOM 1147 C CA . GLU A 1 156 ? 8.391 39.844 -0.436 1 97.88 156 GLU A CA 1
ATOM 1148 C C . GLU A 1 156 ? 7.57 38.75 -1.1 1 97.88 156 GLU A C 1
ATOM 1150 O O . GLU A 1 156 ? 7.992 37.594 -1.132 1 97.88 156 GLU A O 1
ATOM 1155 N N . ASN A 1 157 ? 6.422 39.062 -1.579 1 98.25 157 ASN A N 1
ATOM 1156 C CA . ASN A 1 157 ? 5.562 38.219 -2.393 1 98.25 157 ASN A CA 1
ATOM 1157 C C . ASN A 1 157 ? 5.098 36.969 -1.616 1 98.25 157 ASN A C 1
ATOM 1159 O O . ASN A 1 157 ? 4.871 35.906 -2.203 1 98.25 157 ASN A O 1
ATOM 1163 N N . VAL A 1 158 ? 5.105 37.031 -0.336 1 98.62 158 VAL A N 1
ATOM 1164 C CA . VAL A 1 158 ? 4.543 36 0.526 1 98.62 158 VAL A CA 1
ATOM 1165 C C . VAL A 1 158 ? 3.324 36.531 1.265 1 98.62 158 VAL A C 1
ATOM 1167 O O . VAL A 1 158 ? 3.395 37.594 1.896 1 98.62 158 VAL A O 1
ATOM 1170 N N . HIS A 1 159 ? 2.223 35.906 1.073 1 98.69 159 HIS A N 1
ATOM 1171 C CA . HIS A 1 159 ? 1.01 36.25 1.807 1 98.69 159 HIS A CA 1
ATOM 1172 C C . HIS A 1 159 ? 0.767 35.281 2.955 1 98.69 159 HIS A C 1
ATOM 1174 O O . HIS A 1 159 ? 0.391 34.125 2.729 1 98.69 159 HIS A O 1
ATOM 1180 N N . LEU A 1 160 ? 1.043 35.719 4.168 1 98.75 160 LEU A N 1
ATOM 1181 C CA . LEU A 1 160 ? 0.688 34.938 5.348 1 98.75 160 LEU A CA 1
ATOM 1182 C C . LEU A 1 160 ? -0.825 34.875 5.527 1 98.75 160 LEU A C 1
ATOM 1184 O O . LEU A 1 160 ? -1.407 35.719 6.195 1 98.75 160 LEU A O 1
ATOM 1188 N N . GLU A 1 161 ? -1.392 33.812 4.977 1 98.62 161 GLU A N 1
ATOM 1189 C CA . GLU A 1 161 ? -2.846 33.719 4.93 1 98.62 161 GLU A CA 1
ATOM 1190 C C . GLU A 1 161 ? -3.4 33.125 6.227 1 98.62 161 GLU A C 1
ATOM 1192 O O . GLU A 1 161 ? -4.496 33.5 6.66 1 98.62 161 GLU A O 1
ATOM 1197 N N . GLY A 1 162 ? -2.621 32.219 6.742 1 98.69 162 GLY A N 1
ATOM 1198 C CA . GLY A 1 162 ? 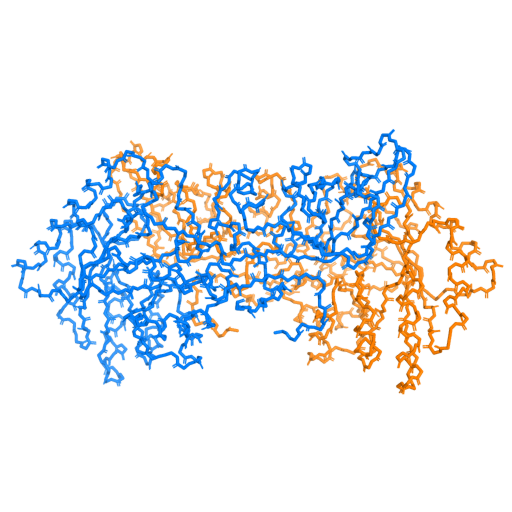-3.246 31.547 7.879 1 98.69 162 GLY A CA 1
ATOM 1199 C C . GLY A 1 162 ? -2.244 30.906 8.82 1 98.69 162 GLY A C 1
ATOM 1200 O O . GLY A 1 162 ? -1.034 31 8.609 1 98.69 162 GLY A O 1
ATOM 1201 N N . MET A 1 163 ? -2.758 30.344 9.914 1 98.81 163 MET A N 1
ATOM 1202 C CA . MET A 1 163 ? -2.041 29.641 10.961 1 98.81 163 MET A CA 1
ATOM 1203 C C . MET A 1 163 ? -2.865 28.469 11.484 1 98.81 163 MET A C 1
ATOM 1205 O O . MET A 1 163 ? -4.09 28.562 11.586 1 98.81 163 MET A O 1
ATOM 1209 N N . PHE A 1 164 ? -2.154 27.359 11.742 1 98.88 164 PHE A N 1
ATOM 1210 C CA . PHE A 1 164 ? -2.941 26.234 12.234 1 98.88 164 PHE A CA 1
ATOM 1211 C C . PHE A 1 164 ? -2.109 25.344 13.156 1 98.88 164 PHE A C 1
ATOM 1213 O O . PHE A 1 164 ? -0.894 25.531 13.266 1 98.88 164 PHE A O 1
ATOM 1220 N N . THR A 1 165 ? -2.742 24.531 13.914 1 98.81 165 THR A N 1
ATOM 1221 C CA . THR A 1 165 ? -2.166 23.453 14.719 1 98.81 165 THR A CA 1
ATOM 1222 C C . THR A 1 165 ? -2.924 22.156 14.492 1 98.81 165 THR A C 1
ATOM 1224 O O . THR A 1 165 ? -3.836 22.094 13.664 1 98.81 165 THR A O 1
ATOM 1227 N N . HIS A 1 166 ? -2.484 21.078 15.008 1 98.62 166 HIS A N 1
ATOM 1228 C CA . HIS A 1 166 ? -3.129 19.781 14.945 1 98.62 166 HIS A CA 1
ATOM 1229 C C . HIS A 1 166 ? -3.174 19.109 16.312 1 98.62 166 HIS A C 1
ATOM 1231 O O . HIS A 1 166 ? -2.176 19.109 17.047 1 98.62 166 HIS A O 1
ATOM 1237 N N . PHE A 1 167 ? -4.316 18.609 16.656 1 98.19 167 PHE A N 1
ATOM 1238 C CA . PHE A 1 167 ? -4.516 18.047 17.984 1 98.19 167 PHE A CA 1
ATOM 1239 C C . PHE A 1 167 ? -3.977 16.625 18.062 1 98.19 167 PHE A C 1
ATOM 1241 O O . PHE A 1 167 ? -4.137 15.844 17.125 1 98.19 167 PHE A O 1
ATOM 1248 N N . ALA A 1 168 ? -3.43 16.25 19.203 1 97.12 168 ALA A N 1
ATOM 1249 C CA . ALA A 1 168 ? -2.855 14.93 19.438 1 97.12 168 ALA A CA 1
ATOM 1250 C C . ALA A 1 168 ? -3.916 13.953 19.938 1 97.12 168 ALA A C 1
ATOM 1252 O O . ALA A 1 168 ? -3.77 12.742 19.797 1 97.12 168 ALA A O 1
ATOM 1253 N N . SER A 1 169 ? -5.004 14.508 20.531 1 96.44 169 SER A N 1
ATOM 1254 C CA . SER A 1 169 ? -5.902 13.586 21.203 1 96.44 169 SER A CA 1
ATOM 1255 C C . SER A 1 169 ? -7.348 14.07 21.156 1 96.44 169 SER A C 1
ATOM 1257 O O . SER A 1 169 ? -8.094 13.938 22.125 1 96.44 169 SER A O 1
ATOM 1259 N N . SER A 1 170 ? -7.684 14.695 20.078 1 95.69 170 SER A N 1
ATOM 1260 C CA . SER A 1 170 ? -9.047 15.211 19.969 1 95.69 170 SER A CA 1
ATOM 1261 C C . SER A 1 170 ? -10.062 14.07 19.906 1 95.69 170 SER A C 1
ATOM 1263 O O . SER A 1 170 ? -11.258 14.281 20.125 1 95.69 170 SER A O 1
ATOM 1265 N N . ASP A 1 171 ? -9.625 12.883 19.609 1 95.31 171 ASP A N 1
ATOM 1266 C CA . ASP A 1 171 ? -10.531 11.75 19.438 1 95.31 171 ASP A CA 1
ATOM 1267 C C . ASP A 1 171 ? -10.688 10.969 20.734 1 95.31 171 ASP A C 1
ATOM 1269 O O . ASP A 1 171 ? -11.375 9.945 20.766 1 95.31 171 ASP A O 1
ATOM 1273 N N . SER A 1 172 ? -10.047 11.477 21.797 1 95.12 172 SER A N 1
ATOM 1274 C CA . SER A 1 172 ? -10.148 10.852 23.109 1 95.12 172 SER A CA 1
ATOM 1275 C C . SER A 1 172 ? -11.375 11.359 23.875 1 95.12 172 SER A C 1
ATOM 1277 O O . SER A 1 172 ? -11.805 12.492 23.688 1 95.12 172 SER A O 1
ATOM 1279 N N . ALA A 1 173 ? -11.875 10.523 24.703 1 94.38 173 ALA A N 1
ATOM 1280 C CA . ALA A 1 173 ? -12.961 10.945 25.578 1 94.38 173 ALA A CA 1
ATOM 1281 C C . ALA A 1 173 ? -12.5 12.039 26.547 1 94.38 173 ALA A C 1
ATOM 1283 O O . ALA A 1 173 ? -13.266 12.953 26.859 1 94.38 173 ALA A O 1
ATOM 1284 N N . ASP A 1 174 ? -11.273 11.852 27 1 94.25 174 ASP A N 1
ATOM 1285 C CA . ASP A 1 174 ? -10.672 12.891 27.828 1 94.25 174 ASP A CA 1
ATOM 1286 C C . ASP A 1 174 ? -10.117 14.023 26.969 1 94.25 174 ASP A C 1
ATOM 1288 O O . ASP A 1 174 ? -9.055 13.883 26.359 1 94.25 174 ASP A O 1
ATOM 1292 N N . HIS A 1 175 ? -10.703 15.18 27.031 1 95.19 175 HIS A N 1
ATOM 1293 C CA . HIS A 1 175 ? -10.359 16.297 26.156 1 95.19 175 HIS A CA 1
ATOM 1294 C C . HIS A 1 175 ? -9.359 17.234 26.812 1 95.19 175 HIS A C 1
ATOM 1296 O O . HIS A 1 175 ? -9.008 18.266 26.25 1 95.19 175 HIS A O 1
ATOM 1302 N N . ALA A 1 176 ? -8.891 16.875 27.953 1 96.44 176 ALA A N 1
ATOM 1303 C CA . ALA A 1 176 ? -8.055 17.797 28.719 1 96.44 176 ALA A CA 1
ATOM 1304 C C . ALA A 1 176 ? -6.855 18.25 27.906 1 96.44 176 ALA A C 1
ATOM 1306 O O . ALA A 1 176 ? -6.598 19.453 27.797 1 96.44 176 ALA A O 1
ATOM 1307 N N . TYR A 1 177 ? -6.168 17.344 27.344 1 96.75 177 TYR A N 1
ATOM 1308 C CA . TYR A 1 177 ? -4.965 17.703 26.609 1 96.75 177 TYR A CA 1
ATOM 1309 C C . TYR A 1 177 ? -5.316 18.469 25.344 1 96.75 177 TYR A C 1
ATOM 1311 O O . TYR A 1 177 ? -4.602 19.406 24.953 1 96.75 177 TYR A O 1
ATOM 1319 N N . CYS A 1 178 ? -6.355 18.062 24.672 1 97.12 178 CYS A N 1
ATOM 1320 C CA . CYS A 1 178 ? -6.816 18.781 23.484 1 97.12 178 CYS A CA 1
ATOM 1321 C C . CYS A 1 178 ? -7.152 20.234 23.812 1 97.12 178 CYS A C 1
ATOM 1323 O O . CYS A 1 178 ? -6.789 21.141 23.062 1 97.12 178 CYS A O 1
ATOM 1325 N N . LEU A 1 179 ? -7.805 20.422 24.906 1 98.12 179 LEU A N 1
ATOM 1326 C CA . LEU A 1 179 ? -8.164 21.766 25.328 1 98.12 179 LEU A CA 1
ATOM 1327 C C . LEU A 1 179 ? -6.922 22.578 25.688 1 98.12 179 LEU A C 1
ATOM 1329 O O . LEU A 1 179 ? -6.863 23.781 25.438 1 98.12 179 LEU A O 1
ATOM 1333 N N . GLU A 1 180 ? -5.977 21.906 26.312 1 98 180 GLU A N 1
ATOM 1334 C CA . GLU A 1 180 ? -4.699 22.547 26.578 1 98 180 GLU A CA 1
ATOM 1335 C C . GLU A 1 180 ? -4.035 23.016 25.297 1 98 180 GLU A C 1
ATOM 1337 O O . GLU A 1 180 ? -3.543 24.141 25.203 1 98 180 GLU A O 1
ATOM 1342 N N . GLN A 1 181 ? -4.02 22.172 24.281 1 98.44 181 GLN A N 1
ATOM 1343 C CA . GLN A 1 181 ? -3.465 22.531 22.984 1 98.44 181 GLN A CA 1
ATOM 1344 C C . GLN A 1 181 ? -4.215 23.719 22.375 1 98.44 181 GLN A C 1
ATOM 1346 O O . GLN A 1 181 ? -3.598 24.625 21.812 1 98.44 181 GLN A O 1
ATOM 1351 N N . PHE A 1 182 ? -5.523 23.641 22.484 1 98.69 182 PHE A N 1
ATOM 1352 C CA . PHE A 1 182 ? -6.344 24.734 21.953 1 98.69 182 PHE A CA 1
ATOM 1353 C C . PHE A 1 182 ? -5.996 26.047 22.641 1 98.69 182 PHE A C 1
ATOM 1355 O O . PHE A 1 182 ? -5.898 27.094 21.969 1 98.69 182 PHE A O 1
ATOM 1362 N N . GLY A 1 183 ? -5.844 25.984 23.906 1 98.75 183 GLY A N 1
ATOM 1363 C CA . GLY A 1 183 ? -5.422 27.172 24.641 1 98.75 183 GLY A CA 1
ATOM 1364 C C . GLY A 1 183 ? -4.086 27.719 24.172 1 98.75 183 GLY A C 1
ATOM 1365 O O . GLY A 1 183 ? -3.941 28.922 23.984 1 98.75 183 GLY A O 1
ATOM 1366 N N . ARG A 1 184 ? -3.096 26.875 23.984 1 98.62 184 ARG A N 1
ATOM 1367 C CA . ARG A 1 184 ? -1.787 27.281 23.484 1 98.62 184 ARG A CA 1
ATOM 1368 C C . ARG A 1 184 ? -1.9 27.922 22.109 1 98.62 184 ARG A C 1
ATOM 1370 O O . ARG A 1 184 ? -1.227 28.906 21.812 1 98.62 184 ARG A O 1
ATOM 1377 N N . PHE A 1 185 ? -2.797 27.375 21.344 1 98.81 185 PHE A N 1
ATOM 1378 C CA . PHE A 1 185 ? -2.971 27.859 19.984 1 98.81 185 PHE A CA 1
ATOM 1379 C C . PHE A 1 185 ? -3.611 29.25 19.984 1 98.81 185 PHE A C 1
ATOM 1381 O O . PHE A 1 185 ? -3.158 30.141 19.266 1 98.81 185 PHE A O 1
ATOM 1388 N N . THR A 1 186 ? -4.664 29.359 20.75 1 98.56 186 THR A N 1
ATOM 1389 C CA . THR A 1 186 ? -5.359 30.641 20.812 1 98.56 186 THR A CA 1
ATOM 1390 C C . THR A 1 186 ? -4.449 31.719 21.375 1 98.56 186 THR A C 1
ATOM 1392 O O . THR A 1 186 ? -4.508 32.875 20.953 1 98.56 186 THR A O 1
ATOM 1395 N N . ALA A 1 187 ? -3.621 31.328 22.344 1 98.69 187 ALA A N 1
ATOM 1396 C CA . ALA A 1 187 ? -2.641 32.281 22.875 1 98.69 187 ALA A CA 1
ATOM 1397 C C . ALA A 1 187 ? -1.637 32.688 21.797 1 98.69 187 ALA A C 1
ATOM 1399 O O . ALA A 1 187 ? -1.246 33.844 21.734 1 98.69 187 ALA A O 1
ATOM 1400 N N . ALA A 1 188 ? -1.208 31.766 21 1 98.81 188 ALA A N 1
ATOM 1401 C CA . ALA A 1 188 ? -0.285 32.062 19.906 1 98.81 188 ALA A CA 1
ATOM 1402 C C . ALA A 1 188 ? -0.927 33 18.875 1 98.81 188 ALA A C 1
ATOM 1404 O O . ALA A 1 188 ? -0.291 33.938 18.391 1 98.81 188 ALA A O 1
ATOM 1405 N N . ILE A 1 189 ? -2.174 32.688 18.547 1 98.69 189 ILE A N 1
ATOM 1406 C CA . ILE A 1 189 ? -2.914 33.531 17.625 1 98.69 189 ILE A CA 1
ATOM 1407 C C . ILE A 1 189 ? -2.953 34.969 18.156 1 98.69 189 ILE A C 1
ATOM 1409 O O . ILE A 1 189 ? -2.66 35.938 17.438 1 98.69 189 ILE A O 1
ATOM 1413 N N . ALA A 1 190 ? -3.311 35.062 19.422 1 98.56 190 ALA A N 1
ATOM 1414 C CA . ALA A 1 190 ? -3.41 36.375 20.062 1 98.56 190 ALA A CA 1
ATOM 1415 C C . ALA A 1 190 ? -2.078 37.125 20 1 98.56 190 ALA A C 1
ATOM 1417 O O . ALA A 1 190 ? -2.041 38.344 19.734 1 98.56 190 ALA A O 1
ATOM 1418 N N . ALA A 1 191 ? -1.014 36.406 20.266 1 98.56 191 ALA A N 1
ATOM 1419 C CA . ALA A 1 191 ? 0.32 37 20.219 1 98.56 191 ALA A CA 1
ATOM 1420 C C . ALA A 1 191 ? 0.663 37.5 18.828 1 98.56 191 ALA A C 1
ATOM 1422 O O . ALA A 1 191 ? 1.243 38.562 18.656 1 98.56 191 ALA A O 1
ATOM 1423 N N . VAL A 1 192 ? 0.355 36.719 17.828 1 98.62 192 VAL A N 1
ATOM 1424 C CA . VAL A 1 192 ? 0.618 37.062 16.438 1 98.62 192 VAL A CA 1
ATOM 1425 C C . VAL A 1 192 ? -0.199 38.312 16.047 1 98.62 192 VAL A C 1
ATOM 1427 O O . VAL A 1 192 ? 0.328 39.25 15.453 1 98.62 192 VAL A O 1
ATOM 1430 N N . GLU A 1 193 ? -1.452 38.312 16.422 1 97.94 193 GLU A N 1
ATOM 1431 C CA . GLU A 1 193 ? -2.326 39.438 16.094 1 97.94 193 GLU A CA 1
ATOM 1432 C C . GLU A 1 193 ? -1.9 40.688 16.828 1 97.94 193 GLU A C 1
ATOM 1434 O O . GLU A 1 193 ? -2.025 41.812 16.297 1 97.94 193 GLU A O 1
ATOM 1439 N N . ALA A 1 194 ? -1.436 40.531 17.984 1 97.62 194 ALA A N 1
ATOM 1440 C CA . ALA A 1 194 ? -0.947 41.688 18.766 1 97.62 194 ALA A CA 1
ATOM 1441 C C . ALA A 1 194 ? 0.266 42.312 18.109 1 97.62 194 ALA A C 1
ATOM 1443 O O . ALA A 1 194 ? 0.558 43.5 18.344 1 97.62 194 ALA A O 1
ATOM 1444 N N . SER A 1 195 ? 0.934 41.625 17.312 1 97 195 SER A N 1
ATOM 1445 C CA . SER A 1 195 ? 2.098 42.125 16.594 1 97 195 SER A CA 1
ATOM 1446 C C . SER A 1 195 ? 1.686 42.906 15.352 1 97 195 SER A C 1
ATOM 1448 O O . SER A 1 195 ? 2.537 43.438 14.625 1 97 195 SER A O 1
ATOM 1450 N N . GLY A 1 196 ? 0.376 42.969 15.047 1 97.06 196 GLY A N 1
ATOM 1451 C CA . GLY A 1 196 ? -0.139 43.781 13.945 1 97.06 196 GLY A CA 1
ATOM 1452 C C . GLY A 1 196 ? -0.477 42.938 12.719 1 97.06 196 GLY A C 1
ATOM 1453 O O . GLY A 1 196 ? -0.849 43.5 11.68 1 97.06 196 GLY A O 1
ATOM 1454 N N . ILE A 1 197 ? -0.275 41.688 12.805 1 97.56 197 ILE A N 1
ATOM 1455 C CA . ILE A 1 197 ? -0.552 40.781 11.695 1 97.56 197 ILE A CA 1
ATOM 1456 C C . ILE A 1 197 ? -2.004 40.312 11.758 1 97.56 197 ILE A C 1
ATOM 1458 O O . ILE A 1 197 ? -2.477 39.875 12.805 1 97.56 197 ILE A O 1
ATOM 1462 N N . ARG A 1 198 ? -2.715 40.469 10.719 1 95.62 198 ARG A N 1
ATOM 1463 C CA . ARG A 1 198 ? -4.074 39.938 10.625 1 95.62 198 ARG A CA 1
ATOM 1464 C C . ARG A 1 198 ? -4.094 38.594 9.914 1 95.62 198 ARG A C 1
ATOM 1466 O O . ARG A 1 198 ? -3.771 38.5 8.734 1 95.62 198 ARG A O 1
ATOM 1473 N N . LEU A 1 199 ? -4.457 37.562 10.578 1 96.56 199 LEU A N 1
ATOM 1474 C CA . LEU A 1 199 ? -4.582 36.25 10.008 1 96.56 199 LEU A CA 1
ATOM 1475 C C . LEU A 1 199 ? -5.941 36.062 9.344 1 96.56 199 LEU A C 1
ATOM 1477 O O . LEU A 1 199 ? -6.98 36.281 9.969 1 96.56 199 LEU A O 1
ATOM 1481 N N . GLY A 1 200 ? -5.98 35.656 8.141 1 97.5 200 GLY A N 1
ATOM 1482 C CA . GLY A 1 200 ? -7.219 35.438 7.414 1 97.5 200 GLY A CA 1
ATOM 1483 C C . GLY A 1 200 ? -7.891 34.125 7.766 1 97.5 200 GLY A C 1
ATOM 1484 O O . GLY A 1 200 ? -9.117 34.031 7.777 1 97.5 200 GLY A O 1
ATOM 1485 N N . ILE A 1 201 ? -7.148 33.094 8.047 1 98.81 201 ILE A N 1
ATOM 1486 C CA . ILE A 1 201 ? -7.68 31.75 8.305 1 98.81 201 ILE A CA 1
ATOM 1487 C C . ILE A 1 201 ? -6.965 31.125 9.5 1 98.81 201 ILE A C 1
ATOM 1489 O O . ILE A 1 201 ? -5.77 30.844 9.438 1 98.81 201 ILE A O 1
ATOM 1493 N N . ARG A 1 202 ? -7.625 31 10.586 1 98.75 202 ARG A N 1
ATOM 1494 C CA . ARG A 1 202 ? -7.172 30.234 11.742 1 98.75 202 ARG A CA 1
ATOM 1495 C C . ARG A 1 202 ? -7.895 28.891 11.812 1 98.75 202 ARG A C 1
ATOM 1497 O O . ARG A 1 202 ? -9.125 28.828 11.75 1 98.75 202 ARG A O 1
ATOM 1504 N N . HIS A 1 203 ? -7.062 27.766 11.836 1 98.88 203 HIS A N 1
ATOM 1505 C CA . HIS A 1 203 ? -7.762 26.484 11.828 1 98.88 203 HIS A CA 1
ATOM 1506 C C . HIS A 1 203 ? -7.016 25.453 12.664 1 98.88 203 HIS A C 1
ATOM 1508 O O . HIS A 1 203 ? -5.781 25.453 12.703 1 98.88 203 HIS A O 1
ATOM 1514 N N . CYS A 1 204 ? -7.797 24.594 13.352 1 98.62 204 CYS A N 1
ATOM 1515 C CA . CYS A 1 204 ? -7.191 23.578 14.188 1 98.62 204 CYS A CA 1
ATOM 1516 C C . CYS A 1 204 ? -8.078 22.344 14.273 1 98.62 204 CYS A C 1
ATOM 1518 O O . CYS A 1 204 ? -7.648 21.281 14.734 1 98.62 204 CYS A O 1
ATOM 1520 N N . ALA A 1 205 ? -9.359 22.391 13.82 1 98.69 205 ALA A N 1
ATOM 1521 C CA . ALA A 1 205 ? -10.312 21.297 14.008 1 98.69 205 ALA A CA 1
ATOM 1522 C C . ALA A 1 205 ? -10.117 20.203 12.953 1 98.69 205 ALA A C 1
ATOM 1524 O O . ALA A 1 205 ? -10.43 20.406 11.773 1 98.69 205 ALA A O 1
ATOM 1525 N N . ASN A 1 206 ? -9.562 19.125 13.398 1 98.38 206 ASN A N 1
ATOM 1526 C CA . ASN A 1 206 ? -9.594 17.891 12.602 1 98.38 206 ASN A CA 1
ATOM 1527 C C . ASN A 1 206 ? -10.922 17.156 12.773 1 98.38 206 ASN A C 1
ATOM 1529 O O . ASN A 1 206 ? -11.836 17.656 13.43 1 98.38 206 ASN A O 1
ATOM 1533 N N . SER A 1 207 ? -11.055 15.984 12.18 1 98.69 207 SER A N 1
ATOM 1534 C CA . SER A 1 207 ? -12.32 15.25 12.156 1 98.69 207 SER A CA 1
ATOM 1535 C C . SER A 1 207 ? -12.922 15.141 13.547 1 98.69 207 SER A C 1
ATOM 1537 O O . SER A 1 207 ? -14.078 15.5 13.758 1 98.69 207 SER A O 1
ATOM 1539 N N . ALA A 1 208 ? -12.133 14.656 14.516 1 98.56 208 ALA A N 1
ATOM 1540 C CA . ALA A 1 208 ? -12.648 14.438 15.859 1 98.56 208 ALA A CA 1
ATOM 1541 C C . ALA A 1 208 ? -13.055 15.758 16.516 1 98.56 208 ALA A C 1
ATOM 1543 O O . ALA A 1 208 ? -14.102 15.836 17.156 1 98.56 208 ALA A O 1
ATOM 1544 N N . ALA A 1 209 ? -12.258 16.781 16.328 1 98.5 209 ALA A N 1
ATOM 1545 C CA . ALA A 1 209 ? -12.547 18.094 16.922 1 98.5 209 ALA A CA 1
ATOM 1546 C C . ALA A 1 209 ? -13.781 18.719 16.281 1 98.5 209 ALA A C 1
ATOM 1548 O O . ALA A 1 209 ? -14.547 19.422 16.953 1 98.5 209 ALA A O 1
ATOM 1549 N N . ILE A 1 210 ? -13.969 18.484 14.992 1 98.75 210 ILE A N 1
ATOM 1550 C CA . ILE A 1 210 ? -15.18 18.969 14.336 1 98.75 210 ILE A CA 1
ATOM 1551 C C . ILE A 1 210 ? -16.406 18.422 15.062 1 98.75 210 ILE A C 1
ATOM 1553 O O . ILE A 1 210 ? -17.391 19.156 15.266 1 98.75 210 ILE A O 1
ATOM 1557 N N . LEU A 1 211 ? -16.297 17.219 15.531 1 98.19 211 LEU A N 1
ATOM 1558 C CA . LEU A 1 211 ? -17.438 16.531 16.141 1 98.19 211 LEU A CA 1
ATOM 1559 C C . LEU A 1 211 ? -17.578 16.938 17.609 1 98.19 211 LEU A C 1
ATOM 1561 O O . LEU A 1 211 ? -18.703 16.969 18.141 1 98.19 211 LEU A O 1
ATOM 1565 N N . SER A 1 212 ? -16.438 17.297 18.266 1 95.94 212 SER A N 1
ATOM 1566 C CA . SER A 1 212 ? -16.531 17.281 19.719 1 95.94 212 SER A CA 1
ATOM 1567 C C . SER A 1 212 ? -16.109 18.625 20.312 1 95.94 212 SER A C 1
ATOM 1569 O O . SER A 1 212 ? -16.281 18.875 21.5 1 95.94 212 SER A O 1
ATOM 1571 N N . LEU A 1 213 ? -15.562 19.516 19.531 1 96.19 213 LEU A N 1
ATOM 1572 C CA . LEU A 1 213 ? -15.023 20.781 20.016 1 96.19 213 LEU A CA 1
ATOM 1573 C C . LEU A 1 213 ? -15.438 21.922 19.109 1 96.19 213 LEU A C 1
ATOM 1575 O O . LEU A 1 213 ? -14.594 22.516 18.438 1 96.19 213 LEU A O 1
ATOM 1579 N N . PRO A 1 214 ? -16.703 22.344 19.234 1 96.25 214 PRO A N 1
ATOM 1580 C CA . PRO A 1 214 ? -17.203 23.391 18.328 1 96.25 214 PRO A CA 1
ATOM 1581 C C . PRO A 1 214 ? -16.406 24.688 18.422 1 96.25 214 PRO A C 1
ATOM 1583 O O . PRO A 1 214 ? -16.266 25.406 17.438 1 96.25 214 PRO A O 1
ATOM 1586 N N . GLU A 1 215 ? -15.852 24.984 19.594 1 95.94 215 GLU A N 1
ATOM 1587 C CA . GLU A 1 215 ? -15.07 26.203 19.766 1 95.94 215 GLU A CA 1
ATOM 1588 C C . GLU A 1 215 ? -13.797 26.172 18.922 1 95.94 215 GLU A C 1
ATOM 1590 O O . GLU A 1 215 ? -13.211 27.219 18.641 1 95.94 215 GLU A O 1
ATOM 1595 N N . GLY A 1 216 ? -13.367 25 18.484 1 97.62 216 GLY A N 1
ATOM 1596 C CA . GLY A 1 216 ? -12.156 24.828 17.703 1 97.62 216 GLY A CA 1
ATOM 1597 C C . GLY A 1 216 ? -12.391 24.969 16.203 1 97.62 216 GLY A C 1
ATOM 1598 O O . GLY A 1 216 ? -11.453 24.875 15.414 1 97.62 216 GLY A O 1
ATOM 1599 N N . HIS A 1 217 ? -13.648 25.188 15.75 1 98.5 217 HIS A N 1
ATOM 1600 C CA . HIS A 1 217 ? -13.938 25.266 14.32 1 98.5 217 HIS A CA 1
ATOM 1601 C C . HIS A 1 217 ? -13.25 26.469 13.672 1 98.5 217 HIS A C 1
ATOM 1603 O O . HIS A 1 217 ? -12.82 26.391 12.523 1 98.5 217 HIS A O 1
ATOM 1609 N N . LEU A 1 218 ? -13.203 27.625 14.453 1 98.38 218 LEU A N 1
ATOM 1610 C CA . LEU A 1 218 ? -12.555 28.859 14.039 1 98.38 218 LEU A CA 1
ATOM 1611 C C . LEU A 1 218 ? -12.945 29.234 12.609 1 98.38 218 LEU A C 1
ATOM 1613 O O . LEU A 1 218 ? -14.133 29.344 12.297 1 98.38 218 LEU A O 1
ATOM 1617 N N . ASP A 1 219 ? -11.969 29.5 11.688 1 98.81 219 ASP A N 1
ATOM 1618 C CA . ASP A 1 219 ? -12.281 30.016 10.359 1 98.81 219 ASP A CA 1
ATOM 1619 C C . ASP A 1 219 ? -12.422 28.875 9.352 1 98.81 219 ASP A C 1
ATOM 1621 O O . ASP A 1 219 ? -13.078 29.031 8.32 1 98.81 219 ASP A O 1
ATOM 1625 N N . MET A 1 220 ? -11.852 27.75 9.594 1 98.88 220 MET A N 1
ATOM 1626 C CA . MET A 1 220 ? -11.805 26.625 8.672 1 98.88 220 MET A CA 1
ATOM 1627 C C . MET A 1 220 ? -11.688 25.312 9.438 1 98.88 220 MET A C 1
ATOM 1629 O O . MET A 1 220 ? -10.961 25.219 10.43 1 98.88 220 MET A O 1
ATOM 1633 N N . VAL A 1 221 ? -12.43 24.344 8.984 1 98.94 221 VAL A N 1
ATOM 1634 C CA . VAL A 1 221 ? -12.297 23 9.555 1 98.94 221 VAL A CA 1
ATOM 1635 C C . VAL A 1 221 ? -11.68 22.062 8.523 1 98.94 221 VAL A C 1
ATOM 1637 O O . VAL A 1 221 ? -11.867 22.25 7.316 1 98.94 221 VAL A O 1
ATOM 1640 N N . ARG A 1 222 ? -10.922 21.141 8.945 1 98.94 222 ARG A N 1
ATOM 1641 C CA . ARG A 1 222 ? -10.266 20.156 8.102 1 98.94 222 ARG A CA 1
ATOM 1642 C C . ARG A 1 222 ? -10.867 18.766 8.312 1 98.94 222 ARG A C 1
ATOM 1644 O O . ARG A 1 222 ? -10.523 18.078 9.273 1 98.94 222 ARG A O 1
ATOM 1651 N N . ALA A 1 223 ? -11.773 18.391 7.434 1 98.88 223 ALA A N 1
ATOM 1652 C CA . ALA A 1 223 ? -12.477 17.125 7.559 1 98.88 223 ALA A CA 1
ATOM 1653 C C . ALA A 1 223 ? -11.727 16 6.844 1 98.88 223 ALA A C 1
ATOM 1655 O O . ALA A 1 223 ? -11.57 16.031 5.621 1 98.88 223 ALA A O 1
ATOM 1656 N N . GLY A 1 224 ? -11.242 15.047 7.613 1 98.62 224 GLY A N 1
ATOM 1657 C CA . GLY A 1 224 ? -10.547 13.891 7.07 1 98.62 224 GLY A CA 1
ATOM 1658 C C . GLY A 1 224 ? -11.383 12.625 7.098 1 98.62 224 GLY A C 1
ATOM 1659 O O . GLY A 1 224 ? -12.289 12.461 6.289 1 98.62 224 GLY A O 1
ATOM 1660 N N . ILE A 1 225 ? -11.227 11.805 8.141 1 98.81 225 ILE A N 1
ATOM 1661 C CA . ILE A 1 225 ? -11.711 10.43 8.18 1 98.81 225 ILE A CA 1
ATOM 1662 C C . ILE A 1 225 ? -13.242 10.43 8.195 1 98.81 225 ILE A C 1
ATOM 1664 O O . ILE A 1 225 ? -13.867 9.523 7.645 1 98.81 225 ILE A O 1
ATOM 1668 N N . ILE A 1 226 ? -13.875 11.422 8.773 1 98.81 226 ILE A N 1
ATOM 1669 C CA . ILE A 1 226 ? -15.328 11.445 8.859 1 98.81 226 ILE A CA 1
ATOM 1670 C C . ILE A 1 226 ? -15.93 11.688 7.477 1 98.81 226 ILE A C 1
ATOM 1672 O O . ILE A 1 226 ? -17.062 11.289 7.207 1 98.81 226 ILE A O 1
ATOM 1676 N N . LEU A 1 227 ? -15.195 12.312 6.625 1 98.75 227 LEU A N 1
ATOM 1677 C CA . LEU A 1 227 ? -15.633 12.492 5.246 1 98.75 227 LEU A CA 1
ATOM 1678 C C . LEU A 1 227 ? -15.812 11.148 4.551 1 98.75 227 LEU A C 1
ATOM 1680 O O . LEU A 1 227 ? -16.672 11 3.68 1 98.75 227 LEU A O 1
ATOM 1684 N N . TYR A 1 228 ? -15.062 10.172 4.98 1 98.81 228 TYR A N 1
ATOM 1685 C CA . TYR A 1 228 ? -15.039 8.859 4.348 1 98.81 228 TYR A CA 1
ATOM 1686 C C . TYR A 1 228 ? -15.938 7.879 5.09 1 98.81 228 TYR A C 1
ATOM 1688 O O . TYR A 1 228 ? -15.945 6.684 4.793 1 98.81 228 TYR A O 1
ATOM 1696 N N . GLY A 1 229 ? -16.688 8.398 6.051 1 98.56 229 GLY A N 1
ATOM 1697 C CA . GLY A 1 229 ? -17.734 7.641 6.715 1 98.56 229 GLY A CA 1
ATOM 1698 C C . GLY A 1 229 ? -17.203 6.754 7.832 1 98.56 229 GLY A C 1
ATOM 1699 O O . GLY A 1 229 ? -17.828 5.746 8.172 1 98.56 229 GLY A O 1
ATOM 1700 N N . LEU A 1 230 ? -16.031 7.109 8.375 1 98.56 230 LEU A N 1
ATOM 1701 C CA . LEU A 1 230 ? -15.422 6.305 9.43 1 98.56 230 LEU A CA 1
ATOM 1702 C C . LEU A 1 230 ? -15.242 7.125 10.703 1 98.56 230 LEU A C 1
ATOM 1704 O O . LEU A 1 230 ? -14.961 8.32 10.641 1 98.56 230 LEU A O 1
ATOM 1708 N N . LYS A 1 231 ? -15.391 6.488 11.805 1 97.44 231 LYS A N 1
ATOM 1709 C CA . LYS A 1 231 ? -15.25 7.145 13.102 1 97.44 231 LYS A CA 1
ATOM 1710 C C . LYS A 1 231 ? -13.789 7.445 13.414 1 97.44 231 LYS A C 1
ATOM 1712 O O . LYS A 1 231 ? -12.914 6.617 13.148 1 97.44 231 LYS A O 1
ATOM 1717 N N . PRO A 1 232 ? -13.578 8.617 13.992 1 98.38 232 PRO A N 1
ATOM 1718 C CA . PRO A 1 232 ? -12.195 8.922 14.367 1 98.38 232 PRO A CA 1
ATOM 1719 C C . PRO A 1 232 ? -11.633 7.941 15.391 1 98.38 232 PRO A C 1
ATOM 1721 O O . PRO A 1 232 ? -10.453 7.586 15.328 1 98.38 232 PRO A O 1
ATOM 1724 N N . SER A 1 233 ? -12.383 7.566 16.328 1 97.31 233 SER A N 1
ATOM 1725 C CA . SER A 1 233 ? -12.07 6.562 17.344 1 97.31 233 SER A CA 1
ATOM 1726 C C . SER A 1 233 ? -13.344 6.035 18 1 97.31 233 SER A C 1
ATOM 1728 O O . SER A 1 233 ? -14.43 6.574 17.797 1 97.31 233 SER A O 1
ATOM 1730 N N . ASP A 1 234 ? -13.172 4.992 18.828 1 94.81 234 ASP A N 1
ATOM 1731 C CA . ASP A 1 234 ? -14.312 4.434 19.547 1 94.81 234 ASP A CA 1
ATOM 1732 C C . ASP A 1 234 ? -14.797 5.387 20.641 1 94.81 234 ASP A C 1
ATOM 1734 O O . ASP A 1 234 ? -15.961 5.32 21.062 1 94.81 234 ASP A O 1
ATOM 1738 N N . GLU A 1 235 ? -13.938 6.297 21.016 1 96 235 GLU A N 1
ATOM 1739 C CA . GLU A 1 235 ? -14.258 7.188 22.125 1 96 235 GLU A CA 1
ATOM 1740 C C . GLU A 1 235 ? -14.883 8.492 21.641 1 96 235 GLU A C 1
ATOM 1742 O O . GLU A 1 235 ? -15.461 9.242 22.422 1 96 235 GLU A O 1
ATOM 1747 N N . CYS A 1 236 ? -14.711 8.688 20.375 1 95.25 236 CYS A N 1
ATOM 1748 C CA . CYS A 1 236 ? -15.164 9.961 19.828 1 95.25 236 CYS A CA 1
ATOM 1749 C C . CYS A 1 236 ? -16.688 10.008 19.734 1 95.25 236 CYS A C 1
ATOM 1751 O O . CYS A 1 236 ? -17.297 9.094 19.188 1 95.25 236 CYS A O 1
ATOM 1753 N N . PRO A 1 237 ? -17.328 10.969 20.281 1 94.75 237 PRO A N 1
ATOM 1754 C CA . PRO A 1 237 ? -18.781 11.094 20.094 1 94.75 237 PRO A CA 1
ATOM 1755 C C . PRO A 1 237 ? -19.172 11.25 18.625 1 94.75 237 PRO A C 1
ATOM 1757 O O . PRO A 1 237 ? -18.406 11.812 17.828 1 94.75 237 PRO A O 1
ATOM 1760 N N . MET A 1 238 ? -20.344 10.773 18.312 1 96.06 238 MET A N 1
ATOM 1761 C CA . MET A 1 238 ? -20.828 10.844 16.938 1 96.06 238 MET A CA 1
ATOM 1762 C C . MET A 1 238 ? -22.188 11.547 16.875 1 96.06 238 MET A C 1
ATOM 1764 O O . MET A 1 238 ? -23.234 10.891 16.812 1 96.06 238 MET A O 1
ATOM 1768 N N . PRO A 1 239 ? -22.203 12.82 16.781 1 97.06 239 PRO A N 1
ATOM 1769 C CA . PRO A 1 239 ? -23.469 13.555 16.719 1 97.06 239 PRO A CA 1
ATOM 1770 C C . PRO A 1 239 ? -24.094 13.547 15.336 1 97.06 239 PRO A C 1
ATOM 1772 O O . PRO A 1 239 ? -25.156 14.141 15.141 1 97.06 239 PRO A O 1
ATOM 1775 N N . ILE A 1 240 ? -23.484 12.945 14.352 1 97.94 240 ILE A N 1
ATOM 1776 C CA . ILE A 1 240 ? -24 12.891 12.984 1 97.94 240 ILE A CA 1
ATOM 1777 C C . ILE A 1 240 ? -23.953 11.453 12.477 1 97.94 240 ILE A C 1
ATOM 1779 O O . ILE A 1 240 ? -23.312 10.594 13.086 1 97.94 240 ILE A O 1
ATOM 1783 N N . ASP A 1 241 ? -24.703 11.242 11.398 1 97.75 241 ASP A N 1
ATOM 1784 C CA . ASP A 1 241 ? -24.75 9.945 10.734 1 97.75 241 ASP A CA 1
ATOM 1785 C C . ASP A 1 241 ? -23.688 9.867 9.633 1 97.75 241 ASP A C 1
ATOM 1787 O O . ASP A 1 241 ? -23.641 10.727 8.758 1 97.75 241 ASP A O 1
ATOM 1791 N N . LEU A 1 242 ? -22.828 8.953 9.727 1 97.88 242 LEU A N 1
ATOM 1792 C CA . LEU A 1 242 ? -21.812 8.742 8.711 1 97.88 242 LEU A CA 1
ATOM 1793 C C . LEU A 1 242 ? -22.047 7.445 7.953 1 97.88 242 LEU A C 1
ATOM 1795 O O . LEU A 1 242 ? -22.5 6.453 8.531 1 97.88 242 LEU A O 1
ATOM 1799 N N . ARG A 1 243 ? -21.766 7.422 6.719 1 98.44 243 ARG A N 1
ATOM 1800 C CA . ARG A 1 243 ? -21.875 6.246 5.859 1 98.44 243 ARG A CA 1
ATOM 1801 C C . ARG A 1 243 ? -20.531 5.887 5.246 1 98.44 243 ARG A C 1
ATOM 1803 O O . ARG A 1 243 ? -19.922 6.711 4.566 1 98.44 243 ARG A O 1
ATOM 1810 N N . PRO A 1 244 ? -20.078 4.648 5.48 1 98.56 244 PRO A N 1
ATOM 1811 C CA . PRO A 1 244 ? -18.797 4.25 4.887 1 98.56 244 PRO A CA 1
ATOM 1812 C C . PRO A 1 244 ? -18.781 4.402 3.365 1 98.56 244 PRO A C 1
ATOM 1814 O O . PRO A 1 244 ? -19.719 3.963 2.689 1 98.56 244 PRO A O 1
ATOM 1817 N N . VAL A 1 245 ? -17.719 4.973 2.869 1 98.81 245 VAL A N 1
ATOM 1818 C CA . VAL A 1 245 ? -17.641 5.332 1.457 1 98.81 245 VAL A CA 1
ATOM 1819 C C . VAL A 1 245 ? -17.031 4.18 0.663 1 98.81 245 VAL A C 1
ATOM 1821 O O . VAL A 1 245 ? -17.328 4.004 -0.52 1 98.81 245 VAL A O 1
ATOM 1824 N N . MET A 1 246 ? -16.234 3.309 1.321 1 98.81 246 MET A N 1
ATOM 1825 C CA . MET A 1 246 ? -15.516 2.244 0.616 1 98.81 246 MET A CA 1
ATOM 1826 C C . MET A 1 246 ? -16.047 0.874 1.022 1 98.81 246 MET A C 1
ATOM 1828 O O . MET A 1 246 ? -16.281 0.618 2.207 1 98.81 246 MET A O 1
ATOM 1832 N N . ARG A 1 247 ? -16.297 0.03 0.083 1 98.56 247 ARG A N 1
ATOM 1833 C CA . ARG A 1 247 ? -16.438 -1.414 0.247 1 98.56 247 ARG A CA 1
ATOM 1834 C C . ARG A 1 247 ? -15.391 -2.162 -0.574 1 98.56 247 ARG A C 1
ATOM 1836 O O . ARG A 1 247 ? -15.305 -1.984 -1.79 1 98.56 247 ARG A O 1
ATOM 1843 N N . LEU A 1 248 ? -14.492 -2.91 0.052 1 98.81 248 LEU A N 1
ATOM 1844 C CA . LEU A 1 248 ? -13.547 -3.764 -0.661 1 98.81 248 LEU A CA 1
ATOM 1845 C C . LEU A 1 248 ? -14.18 -5.109 -1 1 98.81 248 LEU A C 1
ATOM 1847 O O . LEU A 1 248 ? -14.609 -5.84 -0.105 1 98.81 248 LEU A O 1
ATOM 1851 N N . LYS A 1 249 ? -14.156 -5.445 -2.273 1 98.31 249 LYS A N 1
ATOM 1852 C CA . LYS A 1 249 ? -14.906 -6.605 -2.748 1 98.31 249 LYS A CA 1
ATOM 1853 C C . LYS A 1 249 ? -14.062 -7.438 -3.717 1 98.31 249 LYS A C 1
ATOM 1855 O O . LYS A 1 249 ? -13.062 -6.953 -4.254 1 98.31 249 LYS A O 1
ATOM 1860 N N . ALA A 1 250 ? -14.43 -8.633 -3.842 1 98.44 250 ALA A N 1
ATOM 1861 C CA . ALA A 1 250 ? -13.82 -9.547 -4.801 1 98.44 250 ALA A CA 1
ATOM 1862 C C . ALA A 1 250 ? -14.828 -10.602 -5.258 1 98.44 250 ALA A C 1
ATOM 1864 O O . ALA A 1 250 ? -15.977 -10.617 -4.809 1 98.44 250 ALA A O 1
ATOM 1865 N N . ARG A 1 251 ? -14.438 -11.391 -6.199 1 98.25 251 ARG A N 1
ATOM 1866 C CA . ARG A 1 251 ? -15.203 -12.562 -6.629 1 98.25 251 ARG A CA 1
ATOM 1867 C C . ARG A 1 251 ? -14.398 -13.844 -6.43 1 98.25 251 ARG A C 1
ATOM 1869 O O . ARG A 1 251 ? -13.188 -13.852 -6.621 1 98.25 251 ARG A O 1
ATOM 1876 N N . LEU A 1 252 ? -15.133 -14.922 -6.07 1 98.62 252 LEU A N 1
ATOM 1877 C CA . LEU A 1 252 ? -14.461 -16.203 -5.883 1 98.62 252 LEU A CA 1
ATOM 1878 C C . LEU A 1 252 ? -13.836 -16.688 -7.188 1 98.62 252 LEU A C 1
ATOM 1880 O O . LEU A 1 252 ? -14.492 -16.688 -8.234 1 98.62 252 LEU A O 1
ATOM 1884 N N . ALA A 1 253 ? -12.578 -17.094 -7.105 1 98.25 253 ALA A N 1
ATOM 1885 C CA . ALA A 1 253 ? -11.859 -17.578 -8.273 1 98.25 253 ALA A CA 1
ATOM 1886 C C . ALA A 1 253 ? -11.984 -19.094 -8.406 1 98.25 253 ALA A C 1
ATOM 1888 O O . ALA A 1 253 ? -11.844 -19.641 -9.5 1 98.25 253 ALA A O 1
ATOM 1889 N N . MET A 1 254 ? -12.164 -19.766 -7.266 1 98.25 254 MET A N 1
ATOM 1890 C CA . MET A 1 254 ? -12.266 -21.219 -7.227 1 98.25 254 MET A CA 1
ATOM 1891 C C . MET A 1 254 ? -13.023 -21.688 -5.98 1 98.25 254 MET A C 1
ATOM 1893 O O . MET A 1 254 ? -12.961 -21.031 -4.938 1 98.25 254 MET A O 1
ATOM 1897 N N . VAL A 1 255 ? -13.836 -22.672 -6.109 1 98.25 255 VAL A N 1
ATOM 1898 C CA . VAL A 1 255 ? -14.445 -23.391 -5 1 98.25 255 VAL A CA 1
ATOM 1899 C C . VAL A 1 255 ? -14.172 -24.891 -5.156 1 98.25 255 VAL A C 1
ATOM 1901 O O . VAL A 1 255 ? -14.391 -25.453 -6.23 1 98.25 255 VAL A O 1
ATOM 1904 N N . LYS A 1 256 ? -13.602 -25.531 -4.141 1 96.62 256 LYS A N 1
ATOM 1905 C CA . LYS A 1 256 ? -13.32 -26.969 -4.289 1 96.62 256 LYS A CA 1
ATOM 1906 C C . LYS A 1 256 ? -13.633 -27.719 -3 1 96.62 256 LYS A C 1
ATOM 1908 O O . LYS A 1 256 ? -13.461 -27.188 -1.902 1 96.62 256 LYS A O 1
ATOM 1913 N N . GLN A 1 257 ? -14.039 -28.922 -3.156 1 96.94 257 GLN A N 1
ATOM 1914 C CA . GLN A 1 257 ? -14.203 -29.844 -2.039 1 96.94 257 GLN A CA 1
ATOM 1915 C C . GLN A 1 257 ? -12.875 -30.531 -1.695 1 96.94 257 GLN A C 1
ATOM 1917 O O . GLN A 1 257 ? -12.148 -30.969 -2.588 1 96.94 257 GLN A O 1
ATOM 1922 N N . VAL A 1 258 ? -12.562 -30.562 -0.404 1 97.19 258 VAL A N 1
ATOM 1923 C CA . VAL A 1 258 ? -11.312 -31.172 0.016 1 97.19 258 VAL A CA 1
ATOM 1924 C C . VAL A 1 258 ? -11.57 -32.125 1.182 1 97.19 258 VAL A C 1
ATOM 1926 O O . VAL A 1 258 ? -12.477 -31.906 1.985 1 97.19 258 VAL A O 1
ATOM 1929 N N . PRO A 1 259 ? -10.875 -33.219 1.267 1 96.56 259 PRO A N 1
ATOM 1930 C CA . PRO A 1 259 ? -11.031 -34.156 2.377 1 96.56 259 PRO A CA 1
ATOM 1931 C C . PRO A 1 259 ? -10.469 -33.625 3.691 1 96.56 259 PRO A C 1
ATOM 1933 O O . PRO A 1 259 ? -9.836 -32.562 3.709 1 96.56 259 PRO A O 1
ATOM 1936 N N . PRO A 1 260 ? -10.789 -34.281 4.801 1 97.5 260 PRO A N 1
ATOM 1937 C CA . PRO A 1 260 ? -10.133 -33.906 6.055 1 97.5 260 PRO A CA 1
ATOM 1938 C C . PRO A 1 260 ? -8.617 -34.094 6.004 1 97.5 260 PRO A C 1
ATOM 1940 O O . PRO A 1 260 ? -8.109 -34.938 5.238 1 97.5 260 PRO A O 1
ATOM 1943 N N . GLY A 1 261 ? -7.914 -33.25 6.727 1 96.75 261 GLY A N 1
ATOM 1944 C CA . GLY A 1 261 ? -6.488 -33.438 6.926 1 96.75 261 GLY A CA 1
ATOM 1945 C C . GLY A 1 261 ? -5.637 -32.688 5.906 1 96.75 261 GLY A C 1
ATOM 1946 O O . GLY A 1 261 ? -4.41 -32.812 5.926 1 96.75 261 GLY A O 1
ATOM 1947 N N . VAL A 1 262 ? -6.254 -31.953 5.074 1 95.56 262 VAL A N 1
ATOM 1948 C CA . VAL A 1 262 ? -5.508 -31.25 4.027 1 95.56 262 VAL A CA 1
ATOM 1949 C C . VAL A 1 262 ? -4.977 -29.922 4.559 1 95.56 262 VAL A C 1
ATOM 1951 O O . VAL A 1 262 ? -5.699 -29.188 5.23 1 95.56 262 VAL A O 1
ATOM 1954 N N . GLY A 1 263 ? -3.607 -29.688 4.305 1 97.69 263 GLY A N 1
ATOM 1955 C CA . GLY A 1 263 ? -3.021 -28.406 4.648 1 97.69 263 GLY A CA 1
ATOM 1956 C C . GLY A 1 263 ? -3.385 -27.297 3.67 1 97.69 263 GLY A C 1
ATOM 1957 O O . GLY A 1 263 ? -3.535 -27.547 2.473 1 97.69 263 GLY A O 1
ATOM 1958 N N . VAL A 1 264 ? -3.561 -26.094 4.199 1 98.31 264 VAL A N 1
ATOM 1959 C CA . VAL A 1 264 ? -3.98 -24.969 3.359 1 98.31 264 VAL A CA 1
ATOM 1960 C C . VAL A 1 264 ? -2.902 -23.891 3.359 1 98.31 264 VAL A C 1
ATOM 1962 O O . VAL A 1 264 ? -2.484 -23.422 4.422 1 98.31 264 VAL A O 1
ATOM 1965 N N . SER A 1 265 ? -2.418 -23.5 2.178 1 98.19 265 SER A N 1
ATOM 1966 C CA . SER A 1 265 ? -1.541 -22.359 1.952 1 98.19 265 SER A CA 1
ATOM 1967 C C . SER A 1 265 ? -0.146 -22.609 2.512 1 98.19 265 SER A C 1
ATOM 1969 O O . SER A 1 265 ? 0.242 -23.766 2.727 1 98.19 265 SER A O 1
ATOM 1971 N N . TYR A 1 266 ? 0.699 -21.578 2.598 1 97.81 266 TYR A N 1
ATOM 1972 C CA . TYR A 1 266 ? 2.094 -21.656 3.018 1 97.81 266 TYR A CA 1
ATOM 1973 C C . TYR A 1 266 ? 2.207 -22.188 4.441 1 97.81 266 TYR A C 1
ATOM 1975 O O . TYR A 1 266 ? 1.495 -21.734 5.34 1 97.81 266 TYR A O 1
ATOM 1983 N N . GLY A 1 267 ? 3.07 -23.141 4.582 1 96.06 267 GLY A N 1
ATOM 1984 C CA . GLY A 1 267 ? 3.375 -23.672 5.902 1 96.06 267 GLY A CA 1
ATOM 1985 C C . GLY A 1 267 ? 2.266 -24.531 6.473 1 96.06 267 GLY A C 1
ATOM 1986 O O . GLY A 1 267 ? 2.426 -25.141 7.535 1 96.06 267 GLY A O 1
ATOM 1987 N N . SER A 1 268 ? 1.128 -24.578 5.789 1 96.69 268 SER A N 1
ATOM 1988 C CA . SER A 1 268 ? -0.001 -25.391 6.211 1 96.69 268 SER A CA 1
ATOM 1989 C C . SER A 1 268 ? -0.358 -25.141 7.672 1 96.69 268 SER A C 1
ATOM 1991 O O . SER A 1 268 ? -0.481 -26.078 8.461 1 96.69 268 SER A O 1
ATOM 1993 N N . ILE A 1 269 ? -0.532 -23.891 7.977 1 96.5 269 ILE A N 1
ATOM 1994 C CA . ILE A 1 269 ? -0.804 -23.547 9.367 1 96.5 269 ILE A CA 1
ATOM 1995 C C . ILE A 1 269 ? -2.256 -23.875 9.703 1 96.5 269 ILE A C 1
ATOM 1997 O O . ILE A 1 269 ? -2.693 -23.688 10.844 1 96.5 269 ILE A O 1
ATOM 2001 N N . TYR A 1 270 ? -3.025 -24.25 8.758 1 97.62 270 TYR A N 1
ATOM 2002 C CA . TYR A 1 270 ? -4.406 -24.703 8.875 1 97.62 270 TYR A CA 1
ATOM 2003 C C . TYR A 1 270 ? -4.586 -26.062 8.195 1 97.62 270 TYR A C 1
ATOM 2005 O O . TYR A 1 270 ? -4.047 -26.297 7.113 1 97.62 270 TYR A O 1
ATOM 2013 N N . HIS A 1 271 ? -5.309 -26.953 8.836 1 98 271 HIS A N 1
ATOM 2014 C CA . HIS A 1 271 ? -5.711 -28.25 8.281 1 98 271 HIS A CA 1
ATOM 2015 C C . HIS A 1 271 ? -7.215 -28.453 8.414 1 98 271 HIS A C 1
ATOM 2017 O O . HIS A 1 271 ? -7.797 -28.156 9.461 1 98 271 HIS A O 1
ATOM 2023 N N . THR A 1 272 ? -7.789 -28.938 7.371 1 97.69 272 THR A N 1
ATOM 2024 C CA . THR A 1 272 ? -9.211 -29.266 7.457 1 97.69 272 THR A CA 1
ATOM 2025 C C . THR A 1 272 ? -9.438 -30.406 8.445 1 97.69 272 THR A C 1
ATOM 2027 O O . THR A 1 272 ? -8.656 -31.344 8.508 1 97.69 272 THR A O 1
ATOM 2030 N N . GLN A 1 273 ? -10.5 -30.25 9.141 1 97.12 273 GLN A N 1
ATOM 2031 C CA . GLN A 1 273 ? -10.82 -31.266 10.133 1 97.12 273 GLN A CA 1
ATOM 2032 C C . GLN A 1 273 ? -11.883 -32.219 9.602 1 97.12 273 GLN A C 1
ATOM 2034 O O . GLN A 1 273 ? -11.992 -33.375 10.07 1 97.12 273 GLN A O 1
ATOM 2039 N N . LYS A 1 274 ? -12.688 -31.859 8.727 1 97.38 274 LYS A N 1
ATOM 2040 C CA . LYS A 1 274 ? -13.742 -32.594 8.047 1 97.38 274 LYS A CA 1
ATOM 2041 C C . LYS A 1 274 ? -13.758 -32.312 6.551 1 97.38 274 LYS A C 1
ATOM 2043 O O . LYS A 1 274 ? -12.953 -31.5 6.066 1 97.38 274 LYS A O 1
ATOM 2048 N N . GLU A 1 275 ? -14.617 -33.031 5.941 1 97.38 275 GLU A N 1
ATOM 2049 C CA . GLU A 1 275 ? -14.844 -32.656 4.551 1 97.38 275 GLU A CA 1
ATOM 2050 C C . GLU A 1 275 ? -15.25 -31.188 4.434 1 97.38 275 GLU A C 1
ATOM 2052 O O . GLU A 1 275 ? -16.172 -30.75 5.121 1 97.38 275 GLU A O 1
ATOM 2057 N N . SER A 1 276 ? -14.484 -30.469 3.617 1 98 276 SER A N 1
ATOM 2058 C CA . SER A 1 276 ? -14.672 -29.016 3.594 1 98 276 SER A CA 1
ATOM 2059 C C . SER A 1 276 ?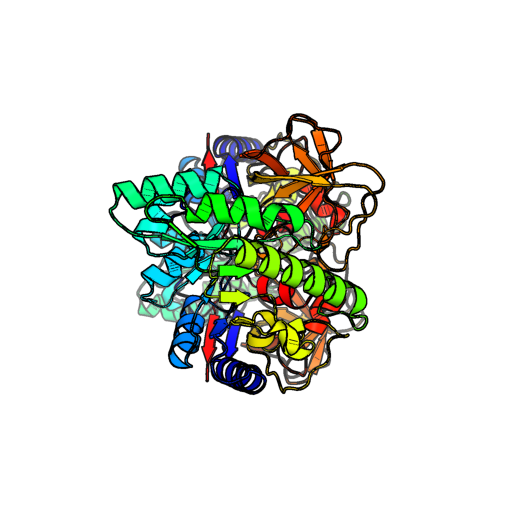 -14.773 -28.5 2.166 1 98 276 SER A C 1
ATOM 2061 O O . SER A 1 276 ? -14.281 -29.125 1.229 1 98 276 SER A O 1
ATOM 2063 N N . SER A 1 277 ? -15.547 -27.422 2.043 1 98.38 277 SER A N 1
ATOM 2064 C CA . SER A 1 277 ? -15.523 -26.594 0.836 1 98.38 277 SER A CA 1
ATOM 2065 C C . SER A 1 277 ? -14.672 -25.359 1.032 1 98.38 277 SER A C 1
ATOM 2067 O O . SER A 1 277 ? -14.945 -24.531 1.913 1 98.38 277 SER A O 1
ATOM 2069 N N . LEU A 1 278 ? -13.602 -25.266 0.245 1 98.56 278 LEU A N 1
ATOM 2070 C CA . LEU A 1 278 ? -12.719 -24.109 0.33 1 98.56 278 LEU A CA 1
ATOM 2071 C C . LEU A 1 278 ? -12.812 -23.25 -0.931 1 98.56 278 LEU A C 1
ATOM 2073 O O . LEU A 1 278 ? -12.906 -23.781 -2.039 1 98.56 278 LEU A O 1
ATOM 2077 N N . ALA A 1 279 ? -12.852 -21.969 -0.746 1 98.75 279 ALA A N 1
ATOM 2078 C CA . ALA A 1 279 ? -12.852 -21.016 -1.854 1 98.75 279 ALA A CA 1
ATOM 2079 C C . ALA A 1 279 ? -11.57 -20.188 -1.879 1 98.75 279 ALA A C 1
ATOM 2081 O O . ALA A 1 279 ? -10.984 -19.906 -0.831 1 98.75 279 ALA A O 1
ATOM 2082 N N . THR A 1 280 ? -11.102 -19.875 -3.059 1 98.81 280 THR A N 1
ATOM 2083 C CA . THR A 1 280 ? -9.969 -18.969 -3.234 1 98.81 280 THR A CA 1
ATOM 2084 C C . THR A 1 280 ? -10.438 -17.594 -3.693 1 98.81 280 THR A C 1
ATOM 2086 O O . THR A 1 280 ? -11.227 -17.484 -4.633 1 98.81 280 THR A O 1
ATOM 2089 N N . ILE A 1 281 ? -10.055 -16.594 -2.996 1 98.88 281 ILE A N 1
ATOM 2090 C CA . ILE A 1 281 ? -10.266 -15.203 -3.379 1 98.88 281 ILE A CA 1
ATOM 2091 C C . ILE A 1 281 ? -8.984 -14.625 -3.977 1 98.88 281 ILE A C 1
ATOM 2093 O O . ILE A 1 281 ? -7.91 -14.758 -3.393 1 98.88 281 ILE A O 1
ATOM 2097 N N . PRO A 1 282 ? -9.031 -14.008 -5.168 1 98.44 282 PRO A N 1
ATOM 2098 C CA . PRO A 1 282 ? -7.816 -13.516 -5.828 1 98.44 282 PRO A CA 1
ATOM 2099 C C . PRO A 1 282 ? -7.355 -12.164 -5.289 1 98.44 282 PRO A C 1
ATOM 2101 O O . PRO A 1 282 ? -7.109 -11.242 -6.066 1 98.44 282 PRO A O 1
ATOM 2104 N N . ILE A 1 283 ? -7.168 -12.078 -4.02 1 98.56 283 ILE A N 1
ATOM 2105 C CA . ILE A 1 283 ? -6.625 -10.906 -3.336 1 98.56 283 ILE A CA 1
ATOM 2106 C C . ILE A 1 283 ? -5.633 -11.352 -2.262 1 98.56 283 ILE A C 1
ATOM 2108 O O . ILE A 1 283 ? -5.836 -12.375 -1.606 1 98.56 283 ILE A O 1
ATOM 2112 N N . GLY A 1 284 ? -4.578 -10.602 -2.078 1 98.69 284 GLY A N 1
ATOM 2113 C CA . GLY A 1 284 ? -3.578 -10.883 -1.062 1 98.69 284 GLY A CA 1
ATOM 2114 C C . GLY A 1 284 ? -2.877 -9.641 -0.552 1 98.69 284 GLY A C 1
ATOM 2115 O O . GLY A 1 284 ? -3.389 -8.531 -0.702 1 98.69 284 GLY A O 1
ATOM 2116 N N . TYR A 1 285 ? -1.717 -9.93 0.091 1 98.62 285 TYR A N 1
ATOM 2117 C CA . TYR A 1 285 ? -1.096 -8.82 0.804 1 98.62 285 TYR A CA 1
ATOM 2118 C C . TYR A 1 285 ? -0.519 -7.797 -0.171 1 98.62 285 TYR A C 1
ATOM 2120 O O . TYR A 1 285 ? -0.315 -6.637 0.185 1 98.62 285 TYR A O 1
ATOM 2128 N N . ALA A 1 286 ? -0.241 -8.133 -1.426 1 98.31 286 ALA A N 1
ATOM 2129 C CA . ALA A 1 286 ? 0.237 -7.152 -2.402 1 98.31 286 ALA A CA 1
ATOM 2130 C C . ALA A 1 286 ? -0.884 -6.211 -2.83 1 98.31 286 ALA A C 1
ATOM 2132 O O . ALA A 1 286 ? -0.63 -5.18 -3.455 1 98.31 286 ALA A O 1
ATOM 2133 N N . ASP A 1 287 ? -2.123 -6.566 -2.467 1 98.06 287 ASP A N 1
ATOM 2134 C CA . ASP A 1 287 ? -3.279 -5.723 -2.754 1 98.06 287 ASP A CA 1
ATOM 2135 C C . ASP A 1 287 ? -3.658 -4.883 -1.538 1 98.06 287 ASP A C 1
ATOM 2137 O O . ASP A 1 287 ? -4.57 -4.055 -1.608 1 98.06 287 ASP A O 1
ATOM 2141 N N . GLY A 1 288 ? -3.025 -5.102 -0.481 1 98.12 288 GLY A N 1
ATOM 2142 C CA . GLY A 1 288 ? -3.359 -4.387 0.74 1 98.12 288 GLY A CA 1
ATOM 2143 C C . GLY A 1 288 ? -4.16 -5.223 1.722 1 98.12 288 GLY A C 1
ATOM 2144 O O . GLY A 1 288 ? -4.52 -4.746 2.801 1 98.12 288 GLY A O 1
ATOM 2145 N N . TYR A 1 289 ? -4.566 -6.473 1.389 1 98.75 289 TYR A N 1
ATOM 2146 C CA . TYR A 1 289 ? -5.164 -7.41 2.33 1 98.75 289 TYR A CA 1
ATOM 2147 C C . TYR A 1 289 ? -4.09 -8.234 3.037 1 98.75 289 TYR A C 1
ATOM 2149 O O . TYR A 1 289 ? -3.801 -9.359 2.641 1 98.75 289 TYR A O 1
ATOM 2157 N N . THR A 1 290 ? -3.547 -7.719 4.086 1 98.88 290 THR A N 1
ATOM 2158 C CA . THR A 1 290 ? -2.252 -8.031 4.684 1 98.88 290 THR A CA 1
ATOM 2159 C C . THR A 1 290 ? -2.213 -9.477 5.172 1 98.88 290 THR A C 1
ATOM 2161 O O . THR A 1 290 ? -3.215 -10 5.66 1 98.88 290 THR A O 1
ATOM 2164 N N . ARG A 1 291 ? -1.048 -10.055 5.086 1 98.81 291 ARG A N 1
ATOM 2165 C CA . ARG A 1 291 ? -0.763 -11.398 5.578 1 98.81 291 ARG A CA 1
ATOM 2166 C C . ARG A 1 291 ? -1.039 -11.508 7.078 1 98.81 291 ARG A C 1
ATOM 2168 O O . ARG A 1 291 ? -1.39 -12.578 7.574 1 98.81 291 ARG A O 1
ATOM 2175 N N . MET A 1 292 ? -0.977 -10.445 7.77 1 98.81 292 MET A N 1
ATOM 2176 C CA . MET A 1 292 ? -1.119 -10.383 9.219 1 98.81 292 MET A CA 1
ATOM 2177 C C . MET A 1 292 ? -2.553 -10.688 9.641 1 98.81 292 MET A C 1
ATOM 2179 O O . MET A 1 292 ? -2.822 -10.922 10.82 1 98.81 292 MET A O 1
ATOM 2183 N N . LEU A 1 293 ? -3.496 -10.75 8.711 1 98.81 293 LEU A N 1
ATOM 2184 C CA . LEU A 1 293 ? -4.891 -11.078 8.969 1 98.81 293 LEU A CA 1
ATOM 2185 C C . LEU A 1 293 ? -5.102 -12.594 8.953 1 98.81 293 LEU A C 1
ATOM 2187 O O . LEU A 1 293 ? -6.191 -13.07 9.273 1 98.81 293 LEU A O 1
ATOM 2191 N N . SER A 1 294 ? -4.008 -13.336 8.594 1 98.69 294 SER A N 1
ATOM 2192 C CA . SER A 1 294 ? -4.129 -14.789 8.508 1 98.69 294 SER A CA 1
ATOM 2193 C C . SER A 1 294 ? -4.699 -15.375 9.797 1 98.69 294 SER A C 1
ATOM 2195 O O . SER A 1 294 ? -4.262 -15.023 10.891 1 98.69 294 SER A O 1
ATOM 2197 N N . ARG A 1 295 ? -5.723 -16.219 9.695 1 94.88 295 ARG A N 1
ATOM 2198 C CA . ARG A 1 295 ? -6.383 -16.953 10.766 1 94.88 295 ARG A CA 1
ATOM 2199 C C . ARG A 1 295 ? -7.211 -16.016 11.641 1 94.88 295 ARG A C 1
ATOM 2201 O O . ARG A 1 295 ? -7.633 -16.391 12.734 1 94.88 295 ARG A O 1
ATOM 2208 N N . LYS A 1 296 ? -7.398 -14.781 11.273 1 98.12 296 LYS A N 1
ATOM 2209 C CA . LYS A 1 296 ? -8.133 -13.805 12.078 1 98.12 296 LYS A CA 1
ATOM 2210 C C . LYS A 1 296 ? -9.359 -13.297 11.336 1 98.12 296 LYS A C 1
ATOM 2212 O O . LYS A 1 296 ? -10.438 -13.156 11.914 1 98.12 296 LYS A O 1
ATOM 2217 N N . ALA A 1 297 ? -9.258 -13.109 10.055 1 98.31 297 ALA A N 1
ATOM 2218 C CA . ALA A 1 297 ? -10.242 -12.375 9.273 1 98.31 297 ALA A CA 1
ATOM 2219 C C . ALA A 1 297 ? -11.375 -13.289 8.82 1 98.31 297 ALA A C 1
ATOM 2221 O O . ALA A 1 297 ? -11.195 -14.5 8.711 1 98.31 297 ALA A O 1
ATOM 2222 N N . GLN A 1 298 ? -12.477 -12.711 8.641 1 98.5 298 GLN A N 1
ATOM 2223 C CA . GLN A 1 298 ? -13.633 -13.305 7.98 1 98.5 298 GLN A CA 1
ATOM 2224 C C . GLN A 1 298 ? -14.102 -12.445 6.812 1 98.5 298 GLN A C 1
ATOM 2226 O O . GLN A 1 298 ? -13.836 -11.25 6.766 1 98.5 298 GLN A O 1
ATOM 2231 N N . VAL A 1 299 ? -14.75 -13.078 5.922 1 98.69 299 VAL A N 1
ATOM 2232 C CA . VAL A 1 299 ? -15.359 -12.359 4.805 1 98.69 299 VAL A CA 1
ATOM 2233 C C . VAL A 1 299 ? -16.875 -12.57 4.82 1 98.69 299 VAL A C 1
ATOM 2235 O O . VAL A 1 299 ? -17.391 -13.398 5.578 1 98.69 299 VAL A O 1
ATOM 2238 N N . LEU A 1 300 ? -17.578 -11.727 4.094 1 98.62 300 LEU A N 1
ATOM 2239 C CA . LEU A 1 300 ? -19.031 -11.891 3.951 1 98.62 300 LEU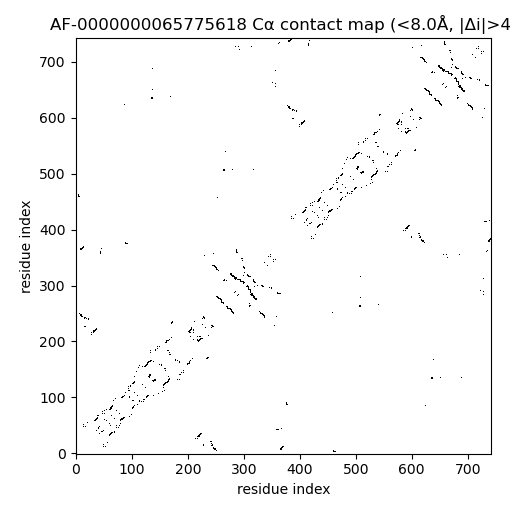 A CA 1
ATOM 2240 C C . LEU A 1 300 ? -19.375 -12.422 2.562 1 98.62 300 LEU A C 1
ATOM 2242 O O . LEU A 1 300 ? -19.047 -11.789 1.555 1 98.62 300 LEU A O 1
ATOM 2246 N N . LEU A 1 301 ? -19.906 -13.594 2.504 1 98.31 301 LEU A N 1
ATOM 2247 C CA . LEU A 1 301 ? -20.328 -14.281 1.287 1 98.31 301 LEU A CA 1
ATOM 2248 C C . LEU A 1 301 ? -21.781 -14.727 1.39 1 98.31 301 LEU A C 1
ATOM 2250 O O . LEU A 1 301 ? -22.125 -15.508 2.279 1 98.31 301 LEU A O 1
ATOM 2254 N N . ARG A 1 302 ? -22.625 -14.195 0.502 1 97.25 302 ARG A N 1
ATOM 2255 C CA . ARG A 1 302 ? -24.047 -14.531 0.499 1 97.25 302 ARG A CA 1
ATOM 2256 C C . ARG A 1 302 ? -24.672 -14.281 1.868 1 97.25 302 ARG A C 1
ATOM 2258 O O . ARG A 1 302 ? -25.422 -15.117 2.375 1 97.25 302 ARG A O 1
ATOM 2265 N N . GLY A 1 303 ? -24.266 -13.219 2.453 1 95.69 303 GLY A N 1
ATOM 2266 C CA . GLY A 1 303 ? -24.844 -12.766 3.709 1 95.69 303 GLY A CA 1
ATOM 2267 C C . GLY A 1 303 ? -24.312 -13.508 4.914 1 95.69 303 GLY A C 1
ATOM 2268 O O . GLY A 1 303 ? -24.719 -13.242 6.047 1 95.69 303 GLY A O 1
ATOM 2269 N N . GLN A 1 304 ? -23.328 -14.367 4.672 1 97.56 304 GLN A N 1
ATOM 2270 C CA . GLN A 1 304 ? -22.781 -15.156 5.77 1 97.56 304 GLN A CA 1
ATOM 2271 C C . GLN A 1 304 ? -21.281 -14.891 5.949 1 97.56 304 GLN A C 1
ATOM 2273 O O . GLN A 1 304 ? -20.562 -14.727 4.969 1 97.56 304 GLN A O 1
ATOM 2278 N N . ARG A 1 305 ? -20.891 -14.898 7.195 1 98 305 ARG A N 1
ATOM 2279 C CA . ARG A 1 305 ? -19.469 -14.758 7.496 1 98 305 ARG A CA 1
ATOM 2280 C C . ARG A 1 305 ? -18.719 -16.062 7.219 1 98 305 ARG A C 1
ATOM 2282 O O . ARG A 1 305 ? -19.203 -17.141 7.531 1 98 305 ARG A O 1
ATOM 2289 N N . ALA A 1 306 ? -17.656 -15.984 6.559 1 98.56 306 ALA A N 1
ATOM 2290 C CA . ALA A 1 306 ? -16.781 -17.125 6.277 1 98.56 306 ALA A CA 1
ATOM 2291 C C . ALA A 1 306 ? -15.344 -16.844 6.684 1 98.56 306 ALA A C 1
ATOM 2293 O O . ALA A 1 306 ? -14.789 -15.797 6.328 1 98.56 306 ALA A O 1
ATOM 2294 N N . PRO A 1 307 ? -14.656 -17.719 7.414 1 98.69 307 PRO A N 1
ATOM 2295 C CA . PRO A 1 307 ? -13.312 -17.453 7.918 1 98.69 307 PRO A CA 1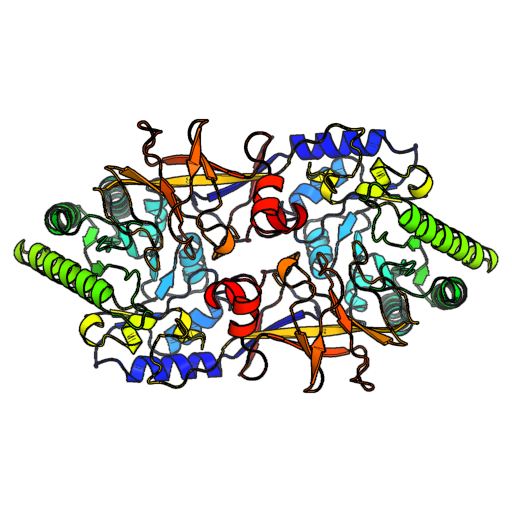
ATOM 2296 C C . PRO A 1 307 ? -12.234 -17.594 6.844 1 98.69 307 PRO A C 1
ATOM 2298 O O . PRO A 1 307 ? -12.305 -18.516 6.02 1 98.69 307 PRO A O 1
ATOM 2301 N N . VAL A 1 308 ? -11.297 -16.703 6.82 1 98.75 308 VAL A N 1
ATOM 2302 C CA . VAL A 1 308 ? -10.07 -16.891 6.055 1 98.75 308 VAL A CA 1
ATOM 2303 C C . VAL A 1 308 ? -9.211 -17.969 6.707 1 98.75 308 VAL A C 1
ATOM 2305 O O . VAL A 1 308 ? -8.93 -17.922 7.906 1 98.75 308 VAL A O 1
ATOM 2308 N N . VAL A 1 309 ? -8.789 -18.969 5.918 1 98.62 309 VAL A N 1
ATOM 2309 C CA . VAL A 1 309 ? -8.039 -20.094 6.469 1 98.62 309 VAL A CA 1
ATOM 2310 C C . VAL A 1 309 ? -6.676 -20.188 5.781 1 98.62 309 VAL A C 1
ATOM 2312 O O . VAL A 1 309 ? -6.555 -19.906 4.59 1 98.62 309 VAL A O 1
ATOM 2315 N N . GLY A 1 310 ? -5.648 -20.641 6.52 1 98.31 310 GLY A N 1
ATOM 2316 C CA . GLY A 1 310 ? -4.285 -20.625 6.016 1 98.31 310 GLY A CA 1
ATOM 2317 C C . GLY A 1 310 ? -3.689 -19.234 5.949 1 98.31 310 GLY A C 1
ATOM 2318 O O . GLY A 1 310 ? -4.285 -18.281 6.449 1 98.31 310 GLY A O 1
ATOM 2319 N N . ARG A 1 311 ? -2.496 -19.141 5.418 1 98.62 311 ARG A N 1
ATOM 2320 C CA . ARG A 1 311 ? -1.82 -17.859 5.285 1 98.62 311 ARG A CA 1
ATOM 2321 C C . ARG A 1 311 ? -2.34 -17.094 4.074 1 98.62 311 ARG A C 1
ATOM 2323 O O . ARG A 1 311 ? -2.578 -17.672 3.018 1 98.62 311 ARG A O 1
ATOM 2330 N N . ILE A 1 312 ? -2.609 -15.844 4.262 1 98.81 312 ILE A N 1
ATOM 2331 C CA . ILE A 1 312 ? -2.873 -14.969 3.129 1 98.81 312 ILE A CA 1
ATOM 2332 C C . ILE A 1 312 ? -1.613 -14.836 2.277 1 98.81 312 ILE A C 1
ATOM 2334 O O . ILE A 1 312 ? -0.553 -14.453 2.779 1 98.81 312 ILE A O 1
ATOM 2338 N N . CYS A 1 313 ? -1.72 -15.172 1 1 98.62 313 CYS A N 1
ATOM 2339 C CA . CYS A 1 313 ? -0.6 -15.125 0.065 1 98.62 313 CYS A CA 1
ATOM 2340 C C . CYS A 1 313 ? -0.469 -13.742 -0.562 1 98.62 313 CYS A C 1
ATOM 2342 O O . CYS A 1 313 ? -1.172 -12.805 -0.169 1 98.62 313 CYS A O 1
ATOM 2344 N N . MET A 1 314 ? 0.505 -13.586 -1.491 1 98.62 314 MET A N 1
ATOM 2345 C CA . MET A 1 314 ? 0.796 -12.297 -2.115 1 98.62 314 MET A CA 1
ATOM 2346 C C . MET A 1 314 ? -0.401 -11.797 -2.916 1 98.62 314 MET A C 1
ATOM 2348 O O . MET A 1 314 ? -0.747 -10.617 -2.85 1 98.62 314 MET A O 1
ATOM 2352 N N . ASP A 1 315 ? -1.135 -12.789 -3.557 1 98.5 315 ASP A N 1
ATOM 2353 C CA . ASP A 1 315 ? -2.154 -12.344 -4.5 1 98.5 315 ASP A CA 1
ATOM 2354 C C . ASP A 1 315 ? -3.465 -13.094 -4.289 1 98.5 315 ASP A C 1
ATOM 2356 O O . ASP A 1 315 ? -4.441 -12.875 -5.012 1 98.5 315 ASP A O 1
ATOM 2360 N N . GLN A 1 316 ? -3.488 -14.047 -3.338 1 98.69 316 GLN A N 1
ATOM 2361 C CA . GLN A 1 316 ? -4.656 -14.891 -3.121 1 98.69 316 GLN A CA 1
ATOM 2362 C C . GLN A 1 316 ? -4.812 -15.242 -1.645 1 98.69 316 GLN A C 1
ATOM 2364 O O . GLN A 1 316 ? -3.84 -15.227 -0.89 1 98.69 316 GLN A O 1
ATOM 2369 N N . CYS A 1 317 ? -6.008 -15.562 -1.279 1 98.81 317 CYS A N 1
ATOM 2370 C CA . CYS A 1 317 ? -6.266 -16.141 0.033 1 98.81 317 CYS A CA 1
ATOM 2371 C C . CYS A 1 317 ? -7.41 -17.156 -0.03 1 98.81 317 CYS A C 1
ATOM 2373 O O . CYS A 1 317 ? -8.148 -17.2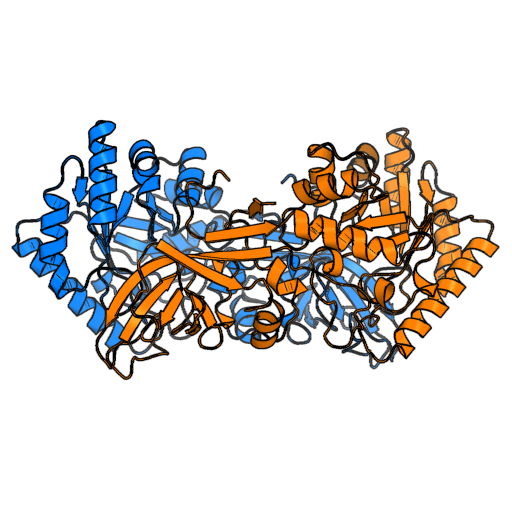03 -1.018 1 98.81 317 CYS A O 1
ATOM 2375 N N . MET A 1 318 ? -7.48 -17.984 0.942 1 98.81 318 MET A N 1
ATOM 2376 C CA . MET A 1 318 ? -8.477 -19.062 0.97 1 98.81 318 MET A CA 1
ATOM 2377 C C . MET A 1 318 ? -9.477 -18.844 2.1 1 98.81 318 MET A C 1
ATOM 2379 O O . MET A 1 318 ? -9.117 -18.328 3.162 1 98.81 318 MET A O 1
ATOM 2383 N N . VAL A 1 319 ? -10.68 -19.219 1.875 1 98.75 319 VAL A N 1
ATOM 2384 C CA . VAL A 1 319 ? -11.75 -19.125 2.859 1 98.75 319 VAL A CA 1
ATOM 2385 C C . VAL A 1 319 ? -12.5 -20.453 2.951 1 98.75 319 VAL A C 1
ATOM 2387 O O . VAL A 1 319 ? -12.68 -21.141 1.946 1 98.75 319 VAL A O 1
ATOM 2390 N N . ASP A 1 320 ? -12.867 -20.797 4.168 1 98.75 320 ASP A N 1
ATOM 2391 C CA . ASP A 1 320 ? -13.719 -21.969 4.383 1 98.75 320 ASP A CA 1
ATOM 2392 C C . ASP A 1 320 ? -15.188 -21.625 4.191 1 98.75 320 ASP A C 1
ATOM 2394 O O . ASP A 1 320 ? -15.766 -20.859 4.977 1 98.75 320 ASP A O 1
ATOM 2398 N N . VAL A 1 321 ? -15.781 -22.203 3.203 1 98.62 321 VAL A N 1
ATOM 2399 C CA . VAL A 1 321 ? -17.172 -21.891 2.885 1 98.62 321 VAL A CA 1
ATOM 2400 C C . VAL A 1 321 ? -18.031 -23.141 3.057 1 98.62 321 VAL A C 1
ATOM 2402 O O . VAL A 1 321 ? -19.047 -23.297 2.379 1 98.62 321 VAL A O 1
ATOM 2405 N N . SER A 1 322 ? -17.625 -24.016 3.83 1 98.38 322 SER A N 1
ATOM 2406 C CA . SER A 1 322 ? -18.312 -25.297 4.055 1 98.38 322 SER A CA 1
ATOM 2407 C C . SER A 1 322 ? -19.766 -25.078 4.465 1 98.38 322 SER A C 1
ATOM 2409 O O . SER A 1 322 ? -20.641 -25.859 4.102 1 98.38 322 SER A O 1
ATOM 2411 N N . HIS A 1 323 ? -20.047 -24.062 5.215 1 97.75 323 HIS A N 1
ATOM 2412 C CA . HIS A 1 323 ? -21.375 -23.812 5.73 1 97.75 323 HIS A CA 1
ATOM 2413 C C . HIS A 1 323 ? -22.203 -22.969 4.75 1 97.75 323 HIS A C 1
ATOM 2415 O O . HIS A 1 323 ? -23.344 -22.625 5.039 1 97.75 323 HIS A O 1
ATOM 2421 N N . VAL A 1 324 ? -21.641 -22.594 3.615 1 97.56 324 VAL A N 1
ATOM 2422 C CA . VAL A 1 324 ? -22.328 -21.891 2.539 1 97.56 324 VAL A CA 1
ATOM 2423 C C . VAL A 1 324 ? -22.391 -22.766 1.297 1 97.56 324 VAL A C 1
ATOM 2425 O O . VAL A 1 324 ? -21.75 -22.484 0.287 1 97.56 324 VAL A O 1
ATOM 2428 N N . PRO A 1 325 ? -23.219 -23.703 1.282 1 92.31 325 PRO A N 1
ATOM 2429 C CA . PRO A 1 325 ? -23.188 -24.734 0.242 1 92.31 325 PRO A CA 1
ATOM 2430 C C . PRO A 1 325 ? -23.469 -24.172 -1.15 1 92.31 325 PRO A C 1
ATOM 2432 O O . PRO A 1 325 ? -23.094 -24.781 -2.154 1 92.31 325 PRO A O 1
ATOM 2435 N N . GLN A 1 326 ? -24.031 -23.031 -1.269 1 95.94 326 GLN A N 1
ATOM 2436 C CA . GLN A 1 326 ? -24.359 -22.453 -2.57 1 95.94 326 GLN A CA 1
ATOM 2437 C C . GLN A 1 326 ? -23.203 -21.641 -3.127 1 95.94 326 GLN A C 1
ATOM 2439 O O . GLN A 1 326 ? -23.281 -21.125 -4.246 1 95.94 326 GLN A O 1
ATOM 2444 N N . ALA A 1 327 ? -22.125 -21.5 -2.359 1 98 327 ALA A N 1
ATOM 2445 C CA . ALA A 1 327 ? -20.969 -20.719 -2.82 1 98 327 ALA A CA 1
ATOM 2446 C C . ALA A 1 327 ? -20.453 -21.25 -4.156 1 98 327 ALA A C 1
ATOM 2448 O O . ALA A 1 327 ? -20.312 -22.469 -4.34 1 98 327 ALA A O 1
ATOM 2449 N N . ALA A 1 328 ? -20.234 -20.344 -5.082 1 97.81 328 ALA A N 1
ATOM 2450 C CA . ALA A 1 328 ? -19.781 -20.734 -6.422 1 97.81 328 ALA A CA 1
ATOM 2451 C C . ALA A 1 328 ? -18.812 -19.703 -6.98 1 97.81 328 ALA A C 1
ATOM 2453 O O . ALA A 1 328 ? -18.781 -18.547 -6.523 1 97.81 328 ALA A O 1
ATOM 2454 N N . VAL A 1 329 ? -18.047 -20.156 -7.93 1 97.62 329 VAL A N 1
ATOM 2455 C CA . VAL A 1 329 ? -17.141 -19.266 -8.641 1 97.62 329 VAL A CA 1
ATOM 2456 C C . VAL A 1 329 ? -17.906 -18.062 -9.172 1 97.62 329 VAL A C 1
ATOM 2458 O O . VAL A 1 329 ? -19.016 -18.203 -9.703 1 97.62 329 VAL A O 1
ATOM 2461 N N . GLY A 1 330 ? -17.359 -16.891 -8.961 1 97.06 330 GLY A N 1
ATOM 2462 C CA . GLY A 1 330 ? -18.016 -15.688 -9.445 1 97.06 330 GLY A CA 1
ATOM 2463 C C . GLY A 1 330 ? -18.828 -14.977 -8.375 1 97.06 330 GLY A C 1
ATOM 2464 O O . GLY A 1 330 ? -19.172 -13.805 -8.539 1 97.06 330 GLY A O 1
ATOM 2465 N N . ASP A 1 331 ? -19.078 -15.664 -7.273 1 98.44 331 ASP A N 1
ATOM 2466 C CA . ASP A 1 331 ? -19.812 -15.023 -6.184 1 98.44 331 ASP A CA 1
ATOM 2467 C C . ASP A 1 331 ? -19.031 -13.828 -5.633 1 98.44 331 ASP A C 1
ATOM 2469 O O . ASP A 1 331 ? -17.812 -13.891 -5.484 1 98.44 331 ASP A O 1
ATOM 2473 N N . GLU A 1 332 ? -19.828 -12.789 -5.375 1 97.94 332 GLU A N 1
ATOM 2474 C CA . GLU A 1 332 ? -19.25 -11.602 -4.766 1 97.94 332 GLU A CA 1
ATOM 2475 C C . GLU A 1 332 ? -18.969 -11.828 -3.283 1 97.94 332 GLU A C 1
ATOM 2477 O O . GLU A 1 332 ? -19.781 -12.43 -2.578 1 97.94 332 GLU A O 1
ATOM 2482 N N . VAL A 1 333 ? -17.844 -11.359 -2.885 1 98.44 333 VAL A N 1
ATOM 2483 C CA . VAL A 1 333 ? -17.422 -11.438 -1.493 1 98.44 333 VAL A CA 1
ATOM 2484 C C . VAL A 1 333 ? -17.062 -10.039 -0.986 1 98.44 333 VAL A C 1
ATOM 2486 O O . VAL A 1 333 ? -16.438 -9.25 -1.705 1 98.44 333 VAL A O 1
ATOM 2489 N N . LEU A 1 334 ? -17.531 -9.695 0.221 1 98.75 334 LEU A N 1
ATOM 2490 C CA . LEU A 1 334 ? -17.125 -8.461 0.889 1 98.75 334 LEU A CA 1
ATOM 2491 C C . LEU A 1 334 ? -15.961 -8.719 1.85 1 98.75 334 LEU A C 1
ATOM 2493 O O . LEU A 1 334 ? -16.062 -9.578 2.73 1 98.75 334 LEU A O 1
ATOM 2497 N N . LEU A 1 335 ? -14.891 -8.023 1.661 1 98.88 335 LEU A N 1
ATOM 2498 C CA . LEU A 1 335 ? -13.727 -8.18 2.533 1 98.88 335 LEU A CA 1
ATOM 2499 C C . LEU A 1 335 ? -13.805 -7.211 3.711 1 98.88 335 LEU A C 1
ATOM 2501 O O . LEU A 1 335 ? -13.406 -7.551 4.828 1 98.88 335 LEU A O 1
ATOM 2505 N N . PHE A 1 336 ? -14.172 -5.973 3.438 1 98.56 336 PHE A N 1
ATOM 2506 C CA . PHE A 1 336 ? -14.609 -5.035 4.465 1 98.56 336 PHE A CA 1
ATOM 2507 C C . PHE A 1 336 ? -15.383 -3.879 3.852 1 98.56 336 PHE A C 1
ATOM 2509 O O . PHE A 1 336 ? -15.383 -3.701 2.631 1 98.56 336 PHE A O 1
ATOM 2516 N N . GLY A 1 337 ? -16.047 -3.213 4.688 1 96.06 337 GLY A N 1
ATOM 2517 C CA . GLY A 1 337 ? -16.812 -2.053 4.27 1 96.06 337 GLY A CA 1
ATOM 2518 C C . GLY A 1 337 ? -18.297 -2.195 4.531 1 96.06 337 GLY A C 1
ATOM 2519 O O . GLY A 1 337 ? -18.875 -3.275 4.348 1 96.06 337 GLY A O 1
ATOM 2520 N N . GLY A 1 338 ? -18.969 -1.307 5.098 1 87.81 338 GLY A N 1
ATOM 2521 C CA . GLY A 1 338 ? -20.391 -1.333 5.453 1 87.81 338 GLY A CA 1
ATOM 2522 C C . GLY A 1 338 ? -20.625 -1.743 6.895 1 87.81 338 GLY A C 1
ATOM 2523 O O . GLY A 1 338 ? -19.688 -1.983 7.645 1 87.81 338 GLY A O 1
ATOM 2524 N N . PRO A 1 339 ? -21.844 -1.874 7.215 1 90.5 339 PRO A N 1
ATOM 2525 C CA . PRO A 1 339 ? -22.188 -2.125 8.617 1 90.5 339 PRO A CA 1
ATOM 2526 C C . PRO A 1 339 ? -21.938 -3.572 9.039 1 90.5 339 PRO A C 1
ATOM 2528 O O . PRO A 1 339 ? -21.656 -3.84 10.211 1 90.5 339 PRO A O 1
ATOM 2531 N N . ASP A 1 340 ? -21.984 -4.488 8.102 1 94.12 340 ASP A N 1
ATOM 2532 C CA . ASP A 1 340 ? -21.906 -5.902 8.453 1 94.12 340 ASP A CA 1
ATOM 2533 C C . ASP A 1 340 ? -20.453 -6.352 8.586 1 94.12 340 ASP A C 1
ATOM 2535 O O . ASP A 1 340 ? -20.172 -7.391 9.188 1 94.12 340 ASP A O 1
ATOM 2539 N N . LEU A 1 341 ? -19.547 -5.648 8.062 1 97.81 341 LEU A N 1
ATOM 2540 C CA . LEU A 1 341 ? -18.109 -5.926 8.156 1 97.81 341 LEU A CA 1
ATOM 2541 C C . LEU A 1 341 ? -17.297 -4.637 8.086 1 97.81 341 LEU A C 1
ATOM 2543 O O . LEU A 1 341 ? -16.594 -4.391 7.105 1 97.81 341 LEU A O 1
ATOM 2547 N N . PRO A 1 342 ? -17.359 -3.879 9.133 1 98.06 342 PRO A N 1
ATOM 2548 C CA . PRO A 1 342 ? -16.75 -2.547 9.133 1 98.06 342 PRO A CA 1
ATOM 2549 C C . PRO A 1 342 ? -15.227 -2.594 9.086 1 98.06 342 PRO A C 1
ATOM 2551 O O . PRO A 1 342 ? -14.625 -3.549 9.578 1 98.06 342 PRO A O 1
ATOM 2554 N N . ALA A 1 343 ? -14.633 -1.585 8.539 1 98.44 343 ALA A N 1
ATOM 2555 C CA . ALA A 1 343 ? -13.18 -1.454 8.516 1 98.44 343 ALA A CA 1
ATOM 2556 C C . ALA A 1 343 ? -12.602 -1.507 9.93 1 98.44 343 ALA A C 1
ATOM 2558 O O . ALA A 1 343 ? -11.477 -1.96 10.133 1 98.44 343 ALA A O 1
ATOM 2559 N N . ASP A 1 344 ? -13.383 -1.111 10.93 1 98.25 344 ASP A N 1
ATOM 2560 C CA . ASP A 1 344 ? -12.969 -1.107 12.328 1 98.25 344 ASP A CA 1
ATOM 2561 C C . ASP A 1 344 ? -12.656 -2.521 12.812 1 98.25 344 ASP A C 1
ATOM 2563 O O . ASP A 1 344 ? -11.773 -2.717 13.648 1 98.25 344 ASP A O 1
ATOM 2567 N N . GLU A 1 345 ? -13.414 -3.475 12.336 1 98.19 345 GLU A N 1
ATOM 2568 C CA . GLU A 1 345 ? -13.164 -4.863 12.711 1 98.19 345 GLU A CA 1
ATOM 2569 C C . GLU A 1 345 ? -11.797 -5.328 12.203 1 98.19 345 GLU A C 1
ATOM 2571 O O . GLU A 1 345 ? -11.047 -5.98 12.938 1 98.19 345 GLU A O 1
ATOM 2576 N N . ILE A 1 346 ? -11.469 -4.984 10.961 1 98.62 346 ILE A N 1
ATOM 2577 C CA . ILE A 1 346 ? -10.164 -5.312 10.391 1 98.62 346 ILE A CA 1
ATOM 2578 C C . ILE A 1 346 ? -9.062 -4.625 11.188 1 98.62 346 ILE A C 1
ATOM 2580 O O . ILE A 1 346 ? -8.055 -5.246 11.531 1 98.62 346 ILE A O 1
ATOM 2584 N N . ALA A 1 347 ? -9.289 -3.363 11.469 1 98.69 347 ALA A N 1
ATOM 2585 C CA . ALA A 1 347 ? -8.32 -2.596 12.25 1 98.69 347 ALA A CA 1
ATOM 2586 C C . ALA A 1 347 ? -8.062 -3.256 13.602 1 98.69 347 ALA A C 1
ATOM 2588 O O . ALA A 1 347 ? -6.91 -3.346 14.047 1 98.69 347 ALA A O 1
ATOM 2589 N N . ALA A 1 348 ? -9.109 -3.711 14.219 1 98.31 348 ALA A N 1
ATOM 2590 C CA . ALA A 1 348 ? -9.008 -4.348 15.531 1 98.31 348 ALA A CA 1
ATOM 2591 C C . ALA A 1 348 ? -8.164 -5.621 15.453 1 98.31 348 ALA A C 1
ATOM 2593 O O . ALA A 1 348 ? -7.324 -5.867 16.312 1 98.31 348 ALA A O 1
ATOM 2594 N N . HIS A 1 349 ? -8.352 -6.422 14.43 1 98.44 349 HIS A N 1
ATOM 2595 C CA . HIS A 1 349 ? -7.57 -7.637 14.234 1 98.44 349 HIS A CA 1
ATOM 2596 C C . HIS A 1 349 ? -6.082 -7.316 14.117 1 98.44 349 HIS A C 1
ATOM 2598 O O . HIS A 1 349 ? -5.238 -8.109 14.555 1 98.44 349 HIS A O 1
ATOM 2604 N N . LEU A 1 350 ? -5.766 -6.156 13.578 1 98.44 350 LEU A N 1
ATOM 2605 C CA . LEU A 1 350 ? -4.391 -5.809 13.227 1 98.44 350 LEU A CA 1
ATOM 2606 C C . LEU A 1 350 ? -3.734 -5.004 14.344 1 98.44 350 LEU A C 1
ATOM 2608 O O . LEU A 1 350 ? -2.508 -4.879 14.383 1 98.44 350 LEU A O 1
ATOM 2612 N N . GLY A 1 351 ? -4.562 -4.402 15.211 1 97.69 351 GLY A N 1
ATOM 2613 C CA . GLY A 1 351 ? -4.035 -3.498 16.219 1 97.69 351 GLY A CA 1
ATOM 2614 C C . GLY A 1 351 ? -3.668 -2.135 15.656 1 97.69 351 GLY A C 1
ATOM 2615 O O . GLY A 1 351 ? -2.658 -1.549 16.062 1 97.69 351 GLY A O 1
ATOM 2616 N N . THR A 1 352 ? -4.371 -1.685 14.703 1 98.25 352 THR A N 1
ATOM 2617 C CA . THR A 1 352 ? -4.207 -0.363 14.109 1 98.25 352 THR A CA 1
ATOM 2618 C C . THR A 1 352 ? -5.543 0.367 14.031 1 98.25 352 THR A C 1
ATOM 2620 O O . THR A 1 352 ? -6.422 0.148 14.867 1 98.25 352 THR A O 1
ATOM 2623 N N . ILE A 1 353 ? -5.66 1.344 13.086 1 98.44 353 ILE A N 1
ATOM 2624 C CA . ILE A 1 353 ? -6.859 2.17 13.016 1 98.44 353 ILE A CA 1
ATOM 2625 C C . ILE A 1 353 ? -7.504 2.023 11.641 1 98.44 353 ILE A C 1
ATOM 2627 O O . ILE A 1 353 ? -6.855 1.586 10.688 1 98.44 353 ILE A O 1
ATOM 2631 N N . ASN A 1 354 ? -8.82 2.369 11.562 1 98.56 354 ASN A N 1
ATOM 2632 C CA . ASN A 1 354 ? -9.547 2.248 10.305 1 98.56 354 ASN A CA 1
ATOM 2633 C C . ASN A 1 354 ? -8.953 3.154 9.227 1 98.56 354 ASN A C 1
ATOM 2635 O O . ASN A 1 354 ? -9.031 2.846 8.039 1 98.56 354 ASN A O 1
ATOM 2639 N N . TYR A 1 355 ? -8.289 4.305 9.641 1 98.5 355 TYR A N 1
ATOM 2640 C CA . TYR A 1 355 ? -7.578 5.164 8.695 1 98.5 355 TYR A CA 1
ATOM 2641 C C . TYR A 1 355 ? -6.613 4.359 7.84 1 98.5 355 TYR A C 1
ATOM 2643 O O . TYR A 1 355 ? -6.629 4.465 6.609 1 98.5 355 TYR A O 1
ATOM 2651 N N . GLU A 1 356 ? -5.805 3.545 8.547 1 98.69 356 GLU A N 1
ATOM 2652 C CA . GLU A 1 356 ? -4.758 2.789 7.867 1 98.69 356 GLU A CA 1
ATOM 2653 C C . GLU A 1 356 ? -5.348 1.673 7.012 1 98.69 356 GLU A C 1
ATOM 2655 O O . GLU A 1 356 ? -4.844 1.387 5.922 1 98.69 356 GLU A O 1
ATOM 2660 N N . VAL A 1 357 ? -6.438 1.056 7.473 1 98.75 357 VAL A N 1
ATOM 2661 C CA . VAL A 1 357 ? -7.066 -0.049 6.754 1 98.75 357 VAL A CA 1
ATOM 2662 C C . VAL A 1 357 ? -7.473 0.408 5.355 1 98.75 357 VAL A C 1
ATOM 2664 O O . VAL A 1 357 ? -7.164 -0.259 4.363 1 98.75 357 VAL A O 1
ATOM 2667 N N . VAL A 1 358 ? -8.07 1.574 5.223 1 98.69 358 VAL A N 1
ATOM 2668 C CA . VAL A 1 358 ? -8.555 2.027 3.924 1 98.69 358 VAL A CA 1
ATOM 2669 C C . VAL A 1 358 ? -7.379 2.518 3.08 1 98.69 358 VAL A C 1
ATOM 2671 O O . VAL A 1 358 ? -7.398 2.402 1.853 1 98.69 358 VAL A O 1
ATOM 2674 N N . CYS A 1 359 ? -6.316 2.955 3.738 1 98.44 359 CYS A N 1
ATOM 2675 C CA . CYS A 1 359 ? -5.137 3.412 3.016 1 98.44 359 CYS A CA 1
ATOM 2676 C C . CYS A 1 359 ? -4.309 2.232 2.52 1 98.44 359 CYS A C 1
ATOM 2678 O O . CYS A 1 359 ? -3.48 2.383 1.62 1 98.44 359 CYS A O 1
ATOM 2680 N N . MET A 1 360 ? -4.52 1.044 3.078 1 98.25 360 MET A N 1
ATOM 2681 C CA . MET A 1 360 ? -3.74 -0.139 2.729 1 98.25 360 MET A CA 1
ATOM 2682 C C . MET A 1 360 ? -4.145 -0.673 1.358 1 98.25 360 MET A C 1
ATOM 2684 O O . MET A 1 360 ? -3.404 -1.438 0.74 1 98.25 360 MET A O 1
ATOM 2688 N N . VAL A 1 361 ? -5.406 -0.35 0.934 1 98.19 361 VAL A N 1
ATOM 2689 C CA . VAL A 1 361 ? -5.883 -0.861 -0.346 1 98.19 361 VAL A CA 1
ATOM 2690 C C . VAL A 1 361 ? -5 -0.334 -1.476 1 98.19 361 VAL A C 1
ATOM 2692 O O . VAL A 1 361 ? -4.992 0.867 -1.755 1 98.19 361 VAL A O 1
ATOM 2695 N N . GLY A 1 362 ? -4.258 -1.232 -2.082 1 95.75 362 GLY A N 1
ATOM 2696 C CA . GLY A 1 362 ? -3.211 -0.864 -3.021 1 95.75 362 GLY A CA 1
ATOM 2697 C C . GLY A 1 362 ? -3.748 -0.308 -4.328 1 95.75 362 GLY A C 1
ATOM 2698 O O . GLY A 1 362 ? -4.934 -0.456 -4.629 1 95.75 362 GLY A O 1
ATOM 2699 N N . LYS A 1 363 ? -2.896 0.215 -5.102 1 90.38 363 LYS A N 1
ATOM 2700 C CA . LYS A 1 363 ? -3.271 0.87 -6.352 1 90.38 363 LYS A CA 1
ATOM 2701 C C . LYS A 1 363 ? -3.621 -0.156 -7.426 1 90.38 363 LYS A C 1
ATOM 2703 O O . LYS A 1 363 ? -4.266 0.176 -8.422 1 90.38 363 LYS A O 1
ATOM 2708 N N . ARG A 1 364 ? -3.174 -1.4 -7.176 1 91.69 364 ARG A N 1
ATOM 2709 C CA . ARG A 1 364 ? -3.498 -2.467 -8.117 1 91.69 364 ARG A CA 1
ATOM 2710 C C . ARG A 1 364 ? -4.984 -2.812 -8.062 1 91.69 364 ARG A C 1
ATOM 2712 O O . ARG A 1 364 ? -5.504 -3.475 -8.961 1 91.69 364 ARG A O 1
ATOM 2719 N N . VAL A 1 365 ? -5.613 -2.471 -6.984 1 97 365 VAL A N 1
ATOM 2720 C CA . VAL A 1 365 ? -7.051 -2.68 -6.832 1 97 365 VAL A CA 1
ATOM 2721 C C . VAL A 1 365 ? -7.809 -1.522 -7.473 1 97 365 VAL A C 1
ATOM 2723 O O . VAL A 1 365 ? -7.703 -0.377 -7.027 1 97 365 VAL A O 1
ATOM 2726 N N . PRO A 1 366 ? -8.555 -1.774 -8.523 1 97.12 366 PRO A N 1
ATOM 2727 C CA . PRO A 1 366 ? -9.289 -0.678 -9.164 1 97.12 366 PRO A CA 1
ATOM 2728 C C . PRO A 1 366 ? -10.336 -0.057 -8.242 1 97.12 366 PRO A C 1
ATOM 2730 O O . PRO A 1 366 ? -10.984 -0.769 -7.473 1 97.12 366 PRO A O 1
ATOM 2733 N N . ARG A 1 367 ? -10.414 1.269 -8.242 1 97.62 367 ARG A N 1
ATOM 2734 C CA . ARG A 1 367 ? -11.531 1.979 -7.629 1 97.62 367 ARG A CA 1
ATOM 2735 C C . ARG A 1 367 ? -12.703 2.104 -8.594 1 97.62 367 ARG A C 1
ATOM 2737 O O . ARG A 1 367 ? -12.539 2.576 -9.719 1 97.62 367 ARG A O 1
ATOM 2744 N N . VAL A 1 368 ? -13.812 1.599 -8.211 1 97.56 368 VAL A N 1
ATOM 2745 C CA . VAL A 1 368 ? -15.039 1.685 -9 1 97.56 368 VAL A CA 1
ATOM 2746 C C . VAL A 1 368 ? -16.031 2.615 -8.312 1 97.56 368 VAL A C 1
ATOM 2748 O O . VAL A 1 368 ? -16.5 2.324 -7.211 1 97.56 368 VAL A O 1
ATOM 2751 N N . TYR A 1 369 ? -16.359 3.725 -8.914 1 98.25 369 TYR A N 1
ATOM 2752 C CA . TYR A 1 369 ? -17.219 4.738 -8.312 1 98.25 369 TYR A CA 1
ATOM 2753 C C . TYR A 1 369 ? -18.672 4.465 -8.625 1 98.25 369 TYR A C 1
ATOM 2755 O O . TYR A 1 369 ? -19.047 4.223 -9.781 1 98.25 369 TYR A O 1
ATOM 2763 N N . VAL A 1 370 ? -19.469 4.441 -7.582 1 97.75 370 VAL A N 1
ATOM 2764 C CA . VAL A 1 370 ? -20.891 4.148 -7.738 1 97.75 370 VAL A CA 1
ATOM 2765 C C . VAL A 1 370 ? -21.719 5.242 -7.066 1 97.75 370 VAL A C 1
ATOM 2767 O O . VAL A 1 370 ? -21.188 6.07 -6.328 1 97.75 370 VAL A O 1
ATOM 2770 N N . GLU A 1 371 ? -23.109 5.246 -7.324 1 96.06 371 GLU A N 1
ATOM 2771 C CA . GLU A 1 371 ? -24.047 6.191 -6.742 1 96.06 371 GLU A CA 1
ATOM 2772 C C . GLU A 1 371 ? -24.953 5.504 -5.723 1 96.06 371 GLU A C 1
ATOM 2774 O O . GLU A 1 371 ? -25.281 4.324 -5.871 1 96.06 371 GLU A O 1
ATOM 2779 N N . MET B 1 1 ? 4 9.547 -11.906 1 40.53 1 MET B N 1
ATOM 2780 C CA . MET B 1 1 ? 3.932 10.734 -11.047 1 40.53 1 MET B CA 1
ATOM 2781 C C . MET B 1 1 ? 5.27 11.461 -11.023 1 40.53 1 MET B C 1
ATOM 2783 O O . MET B 1 1 ? 6.32 10.836 -10.883 1 40.53 1 MET B O 1
ATOM 2787 N N . VAL B 1 2 ? 5.293 12.578 -11.602 1 43.44 2 VAL B N 1
ATOM 2788 C CA . VAL B 1 2 ? 6.477 13.422 -11.516 1 43.44 2 VAL B CA 1
ATOM 2789 C C . VAL B 1 2 ? 6.785 13.727 -10.055 1 43.44 2 VAL B C 1
ATOM 2791 O O . VAL B 1 2 ? 5.902 14.141 -9.297 1 43.44 2 VAL B O 1
ATOM 2794 N N . SER B 1 3 ? 7.621 12.961 -9.445 1 60.09 3 SER B N 1
ATOM 2795 C CA . SER B 1 3 ? 7.969 13.336 -8.078 1 60.09 3 SER B CA 1
ATOM 2796 C C . SER B 1 3 ? 8.852 14.578 -8.055 1 60.09 3 SER B C 1
ATOM 2798 O O . SER B 1 3 ? 9.898 14.609 -8.703 1 60.09 3 SER B O 1
ATOM 2800 N N . PHE B 1 4 ? 8.164 15.648 -7.707 1 67.25 4 PHE B N 1
ATOM 2801 C CA . PHE B 1 4 ? 8.953 16.875 -7.598 1 67.25 4 PHE B CA 1
ATOM 2802 C C . PHE B 1 4 ? 9.648 16.953 -6.246 1 67.25 4 PHE B C 1
ATOM 2804 O O . PHE B 1 4 ? 9.008 17.219 -5.227 1 67.25 4 PHE B O 1
ATOM 2811 N N . ASP B 1 5 ? 10.758 16.391 -6.066 1 82 5 ASP B N 1
ATOM 2812 C CA . ASP B 1 5 ? 11.75 16.453 -5 1 82 5 ASP B CA 1
ATOM 2813 C C . ASP B 1 5 ? 11.172 15.945 -3.68 1 82 5 ASP B C 1
ATOM 2815 O O . ASP B 1 5 ? 11.359 16.578 -2.637 1 82 5 ASP B O 1
ATOM 2819 N N . ARG B 1 6 ? 10.289 14.836 -3.719 1 91.44 6 ARG B N 1
ATOM 2820 C CA . ARG B 1 6 ? 9.82 14.25 -2.469 1 91.44 6 ARG B CA 1
ATOM 2821 C C . ARG B 1 6 ? 10.992 13.766 -1.619 1 91.44 6 ARG B C 1
ATOM 2823 O O . ARG B 1 6 ? 11.891 13.094 -2.123 1 91.44 6 ARG B O 1
ATOM 2830 N N . PRO B 1 7 ? 11 14.133 -0.387 1 96.94 7 PRO B N 1
ATOM 2831 C CA . PRO B 1 7 ? 12.117 13.75 0.471 1 96.94 7 PRO B CA 1
ATOM 2832 C C . PRO B 1 7 ? 11.992 12.328 1.011 1 96.94 7 PRO B C 1
ATOM 2834 O O . PRO B 1 7 ? 12.359 12.055 2.156 1 96.94 7 PRO B O 1
ATOM 2837 N N . VAL B 1 8 ? 11.258 11.43 0.366 1 98.12 8 VAL B N 1
ATOM 2838 C CA . VAL B 1 8 ? 11.102 10 0.602 1 98.12 8 VAL B CA 1
ATOM 2839 C C . VAL B 1 8 ? 11.227 9.242 -0.717 1 98.12 8 VAL B C 1
ATOM 2841 O O . VAL B 1 8 ? 10.625 9.625 -1.723 1 98.12 8 VAL B O 1
ATOM 2844 N N . TRP B 1 9 ? 12.039 8.234 -0.723 1 97.81 9 TRP B N 1
ATOM 2845 C CA . TRP B 1 9 ? 12.156 7.48 -1.966 1 97.81 9 TRP B CA 1
ATOM 2846 C C . TRP B 1 9 ? 12.602 6.047 -1.691 1 97.81 9 TRP B C 1
ATOM 2848 O O . TRP B 1 9 ? 13.188 5.762 -0.642 1 97.81 9 TRP B O 1
ATOM 2858 N N . ALA B 1 10 ? 12.219 5.141 -2.547 1 98.12 10 ALA B N 1
ATOM 2859 C CA . ALA B 1 10 ? 12.781 3.791 -2.604 1 98.12 10 ALA B CA 1
ATOM 2860 C C . ALA B 1 10 ? 13.914 3.709 -3.617 1 98.12 10 ALA B C 1
ATOM 2862 O O . ALA B 1 10 ? 13.695 3.85 -4.82 1 98.12 10 ALA B O 1
ATOM 2863 N N . GLU B 1 11 ? 15.07 3.562 -3.107 1 98 11 GLU B N 1
ATOM 2864 C CA . GLU B 1 11 ? 16.219 3.391 -3.986 1 98 11 GLU B CA 1
ATOM 2865 C C . GLU B 1 11 ? 16.328 1.95 -4.477 1 98 11 GLU B C 1
ATOM 2867 O O . GLU B 1 11 ? 16.391 1.018 -3.672 1 98 11 GLU B O 1
ATOM 2872 N N . ILE B 1 12 ? 16.312 1.769 -5.797 1 98.62 12 ILE B N 1
ATOM 2873 C CA . ILE B 1 12 ? 16.359 0.446 -6.41 1 98.62 12 ILE B CA 1
ATOM 2874 C C . ILE B 1 12 ? 17.703 0.225 -7.086 1 98.62 12 ILE B C 1
ATOM 2876 O O . ILE B 1 12 ? 18.031 0.889 -8.078 1 98.62 12 ILE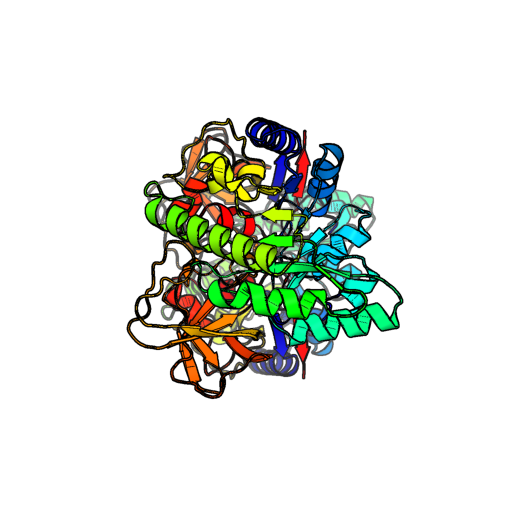 B O 1
ATOM 2880 N N . ASP B 1 13 ? 18.484 -0.667 -6.609 1 98.69 13 ASP B N 1
ATOM 2881 C CA . ASP B 1 13 ? 19.828 -0.948 -7.094 1 98.69 13 ASP B CA 1
ATOM 2882 C C . ASP B 1 13 ? 19.812 -1.971 -8.227 1 98.69 13 ASP B C 1
ATOM 2884 O O . ASP B 1 13 ? 19.75 -3.178 -7.98 1 98.69 13 ASP B O 1
ATOM 2888 N N . LEU B 1 14 ? 19.984 -1.521 -9.438 1 98.75 14 LEU B N 1
ATOM 2889 C CA . LEU B 1 14 ? 19.906 -2.393 -10.609 1 98.75 14 LEU B CA 1
ATOM 2890 C C . LEU B 1 14 ? 21.094 -3.334 -10.656 1 98.75 14 LEU B C 1
ATOM 2892 O O . LEU B 1 14 ? 20.984 -4.457 -11.156 1 98.75 14 LEU B O 1
ATOM 2896 N N . SER B 1 15 ? 22.266 -2.902 -10.172 1 98.69 15 SER B N 1
ATOM 2897 C CA . SER B 1 15 ? 23.422 -3.773 -10.109 1 98.69 15 SER B CA 1
ATOM 2898 C C . SER B 1 15 ? 23.188 -4.965 -9.188 1 98.69 15 SER B C 1
ATOM 2900 O O . SER B 1 15 ? 23.594 -6.086 -9.492 1 98.69 15 SER B O 1
ATOM 2902 N N . ALA B 1 16 ? 22.531 -4.68 -8.07 1 98.75 16 ALA B N 1
ATOM 2903 C CA . ALA B 1 16 ? 22.172 -5.758 -7.156 1 98.75 16 ALA B CA 1
ATOM 2904 C C . ALA B 1 16 ? 21.219 -6.754 -7.816 1 98.75 16 ALA B C 1
ATOM 2906 O O . ALA B 1 16 ? 21.375 -7.969 -7.668 1 98.75 16 ALA B O 1
ATOM 2907 N N . PHE B 1 17 ? 20.297 -6.246 -8.586 1 98.88 17 PHE B N 1
ATOM 2908 C CA . PHE B 1 17 ? 19.344 -7.086 -9.297 1 98.88 17 PHE B CA 1
ATOM 2909 C C . PHE B 1 17 ? 20.062 -7.996 -10.289 1 98.88 17 PHE B C 1
ATOM 2911 O O . PHE B 1 17 ? 19.828 -9.211 -10.297 1 98.88 17 PHE B O 1
ATOM 2918 N N . ARG B 1 18 ? 20.938 -7.43 -11.039 1 98.81 18 ARG B N 1
ATOM 2919 C CA . ARG B 1 18 ? 21.703 -8.195 -12.016 1 98.81 18 ARG B CA 1
ATOM 2920 C C . ARG B 1 18 ? 22.578 -9.234 -11.32 1 98.81 18 ARG B C 1
ATOM 2922 O O . ARG B 1 18 ? 22.688 -10.367 -11.781 1 98.81 18 ARG B O 1
ATOM 2929 N N . HIS B 1 19 ? 23.219 -8.766 -10.234 1 98.81 19 HIS B N 1
ATOM 2930 C CA . HIS B 1 19 ? 24.047 -9.672 -9.453 1 98.81 19 HIS B CA 1
ATOM 2931 C C . HIS B 1 19 ? 23.25 -10.891 -8.992 1 98.81 19 HIS B C 1
ATOM 2933 O O . HIS B 1 19 ? 23.703 -12.031 -9.164 1 98.81 19 HIS B O 1
ATOM 2939 N N . ASN B 1 20 ? 22.094 -10.625 -8.422 1 98.88 20 ASN B N 1
ATOM 2940 C CA . ASN B 1 20 ? 21.25 -11.711 -7.93 1 98.88 20 ASN B CA 1
ATOM 2941 C C . ASN B 1 20 ? 20.844 -12.656 -9.055 1 98.88 20 ASN B C 1
ATOM 2943 O O . ASN B 1 20 ? 20.875 -13.875 -8.883 1 98.88 20 ASN B O 1
ATOM 2947 N N . MET B 1 21 ? 20.453 -12.109 -10.195 1 98.81 21 MET B N 1
ATOM 2948 C CA . MET B 1 21 ? 20.047 -12.938 -11.32 1 98.81 21 MET B CA 1
ATOM 2949 C C . MET B 1 21 ? 21.188 -13.844 -11.766 1 98.81 21 MET B C 1
ATOM 2951 O O . MET B 1 21 ? 20.984 -15.031 -12.039 1 98.81 21 MET B O 1
ATOM 2955 N N . ARG B 1 22 ? 22.422 -13.305 -11.82 1 98.75 22 ARG B N 1
ATOM 2956 C CA . ARG B 1 22 ? 23.578 -14.102 -12.188 1 98.75 22 ARG B CA 1
ATOM 2957 C C . ARG B 1 22 ? 23.812 -15.227 -11.18 1 98.75 22 ARG B C 1
ATOM 2959 O O . ARG B 1 22 ? 24.078 -16.359 -11.562 1 98.75 22 ARG B O 1
ATOM 2966 N N . GLN B 1 23 ? 23.703 -14.844 -9.883 1 98.81 23 GLN B N 1
ATOM 2967 C CA . GLN B 1 23 ? 23.891 -15.828 -8.828 1 98.81 23 GLN B CA 1
ATOM 2968 C C . GLN B 1 23 ? 22.875 -16.969 -8.945 1 98.81 23 GLN B C 1
ATOM 2970 O O . GLN B 1 23 ? 23.234 -18.141 -8.852 1 98.81 23 GLN B O 1
ATOM 2975 N N . ILE B 1 24 ? 21.641 -16.672 -9.195 1 98.88 24 ILE B N 1
ATOM 2976 C CA . ILE B 1 24 ? 20.578 -17.672 -9.289 1 98.88 24 ILE B CA 1
ATOM 2977 C C . ILE B 1 24 ? 20.812 -18.562 -10.508 1 98.88 24 ILE B C 1
ATOM 2979 O O . ILE B 1 24 ? 20.719 -19.781 -10.422 1 98.88 24 ILE B O 1
ATOM 2983 N N . LYS B 1 25 ? 21.094 -17.953 -11.609 1 98.5 25 LYS B N 1
ATOM 2984 C CA . LYS B 1 25 ? 21.297 -18.688 -12.859 1 98.5 25 LYS B CA 1
ATOM 2985 C C . LYS B 1 25 ? 22.469 -19.656 -12.75 1 98.5 25 LYS B C 1
ATOM 2987 O O . LYS B 1 25 ? 22.484 -20.703 -13.406 1 98.5 25 LYS B O 1
ATOM 2992 N N . SER B 1 26 ? 23.438 -19.312 -11.891 1 98.31 26 SER B N 1
ATOM 2993 C CA . SER B 1 26 ? 24.609 -20.156 -11.727 1 98.31 26 SER B CA 1
ATOM 2994 C C . SER B 1 26 ? 24.234 -21.5 -11.109 1 98.31 26 SER B C 1
ATOM 2996 O O . SER B 1 26 ? 25 -22.469 -11.18 1 98.31 26 SER B O 1
ATOM 2998 N N . LEU B 1 27 ? 23.078 -21.594 -10.5 1 98.38 27 LEU B N 1
ATOM 2999 C CA . LEU B 1 27 ? 22.609 -22.828 -9.859 1 98.38 27 LEU B CA 1
ATOM 3000 C C . LEU B 1 27 ? 21.922 -23.734 -10.867 1 98.38 27 LEU B C 1
ATOM 3002 O O . LEU B 1 27 ? 21.672 -24.906 -10.578 1 98.38 27 LEU B O 1
ATOM 3006 N N . LEU B 1 28 ? 21.609 -23.219 -12.023 1 98.25 28 LEU B N 1
ATOM 3007 C CA . LEU B 1 28 ? 20.719 -23.906 -12.953 1 98.25 28 LEU B CA 1
ATOM 3008 C C . LEU B 1 28 ? 21.516 -24.719 -13.977 1 98.25 28 LEU B C 1
ATOM 3010 O O . LEU B 1 28 ? 22.625 -24.312 -14.352 1 98.25 28 LEU B O 1
ATOM 3014 N N . GLN B 1 29 ? 20.953 -25.781 -14.391 1 96.38 29 GLN B N 1
ATOM 3015 C CA . GLN B 1 29 ? 21.531 -26.5 -15.516 1 96.38 29 GLN B CA 1
ATOM 3016 C C . GLN B 1 29 ? 21.344 -25.734 -16.828 1 96.38 29 GLN B C 1
ATOM 3018 O O . GLN B 1 29 ? 20.375 -24.984 -16.969 1 96.38 29 GLN B O 1
ATOM 3023 N N . PRO B 1 30 ? 22.25 -26 -17.75 1 95.12 30 PRO B N 1
ATOM 3024 C CA . PRO B 1 30 ? 22.078 -25.359 -19.062 1 95.12 30 PRO B CA 1
ATOM 3025 C C . PRO B 1 30 ? 20.75 -25.703 -19.703 1 95.12 30 PRO B C 1
ATOM 3027 O O . PRO B 1 30 ? 20.281 -26.844 -19.625 1 95.12 30 PRO B O 1
ATOM 3030 N N . GLY B 1 31 ? 20.156 -24.703 -20.188 1 95.62 31 GLY B N 1
ATOM 3031 C CA . GLY B 1 31 ? 18.906 -24.922 -20.906 1 95.62 31 GLY B CA 1
ATOM 3032 C C . GLY B 1 31 ? 17.672 -24.672 -20.062 1 95.62 31 GLY B C 1
ATOM 3033 O O . GLY B 1 31 ? 16.562 -24.547 -20.594 1 95.62 31 GLY B O 1
ATOM 3034 N N . THR B 1 32 ? 17.859 -24.688 -18.719 1 98.31 32 THR B N 1
ATOM 3035 C CA . THR B 1 32 ? 16.719 -24.375 -17.859 1 98.31 32 THR B CA 1
ATOM 3036 C C . THR B 1 32 ? 16.203 -22.969 -18.125 1 98.31 32 THR B C 1
ATOM 3038 O O . THR B 1 32 ? 16.984 -22 -18.125 1 98.31 32 THR B O 1
ATOM 3041 N N . ILE B 1 33 ? 14.93 -22.844 -18.438 1 98.81 33 ILE B N 1
ATOM 3042 C CA . ILE B 1 33 ? 14.328 -21.531 -18.672 1 98.81 33 ILE B CA 1
ATOM 3043 C C . ILE B 1 33 ? 14.273 -20.75 -17.359 1 98.81 33 ILE B C 1
ATOM 3045 O O . ILE B 1 33 ? 13.859 -21.281 -16.328 1 98.81 33 ILE B O 1
ATOM 3049 N N . PHE B 1 34 ? 14.789 -19.547 -17.406 1 98.88 34 PHE B N 1
ATOM 3050 C CA . PHE B 1 34 ? 14.75 -18.672 -16.25 1 98.88 34 PHE B CA 1
ATOM 3051 C C . PHE B 1 34 ? 13.555 -17.719 -16.328 1 98.88 34 PHE B C 1
ATOM 3053 O O . PHE B 1 34 ? 13.461 -16.906 -17.25 1 98.88 34 PHE B O 1
ATOM 3060 N N . CYS B 1 35 ? 12.656 -17.828 -15.352 1 98.94 35 CYS B N 1
ATOM 3061 C CA . CYS B 1 35 ? 11.445 -17 -15.32 1 98.94 35 CYS B CA 1
ATOM 3062 C C . CYS B 1 35 ? 11.445 -16.078 -14.117 1 98.94 35 CYS B C 1
ATOM 3064 O O . CYS B 1 35 ? 11.031 -16.469 -13.023 1 98.94 35 CYS B O 1
ATOM 3066 N N . PRO B 1 36 ? 11.922 -14.805 -14.281 1 98.94 36 PRO B N 1
ATOM 3067 C CA . PRO B 1 36 ? 11.742 -13.82 -13.211 1 98.94 36 PRO B CA 1
ATOM 3068 C C . PRO B 1 36 ? 10.273 -13.555 -12.898 1 98.94 36 PRO B C 1
ATOM 3070 O O . PRO B 1 36 ? 9.469 -13.352 -13.812 1 98.94 36 PRO B O 1
ATOM 3073 N N . ILE B 1 37 ? 9.969 -13.617 -11.656 1 98.94 37 ILE B N 1
ATOM 3074 C CA . ILE B 1 37 ? 8.641 -13.242 -11.203 1 98.94 37 ILE B CA 1
ATOM 3075 C C . ILE B 1 37 ? 8.609 -11.758 -10.859 1 98.94 37 ILE B C 1
ATOM 3077 O O . ILE B 1 37 ? 9.242 -11.32 -9.898 1 98.94 37 ILE B O 1
ATOM 3081 N N . ILE B 1 38 ? 7.809 -11.047 -11.633 1 98.31 38 ILE B N 1
ATOM 3082 C CA . ILE B 1 38 ? 7.812 -9.594 -11.5 1 98.31 38 ILE B CA 1
ATOM 3083 C C . ILE B 1 38 ? 6.418 -9.102 -11.117 1 98.31 38 ILE B C 1
ATOM 3085 O O . ILE B 1 38 ? 6.051 -7.965 -11.398 1 98.31 38 ILE B O 1
ATOM 3089 N N . LYS B 1 39 ? 5.621 -9.969 -10.523 1 98.44 39 LYS B N 1
ATOM 3090 C CA . LYS B 1 39 ? 4.277 -9.609 -10.086 1 98.44 39 LYS B CA 1
ATOM 3091 C C . LYS B 1 39 ? 4.324 -8.586 -8.953 1 98.44 39 LYS B C 1
ATOM 3093 O O . LYS B 1 39 ? 5.391 -8.312 -8.406 1 98.44 39 LYS B O 1
ATOM 3098 N N . ALA B 1 40 ? 3.068 -7.961 -8.648 1 98.12 40 ALA B N 1
ATOM 3099 C CA . ALA B 1 40 ? 2.953 -6.98 -7.57 1 98.12 40 ALA B CA 1
ATOM 3100 C C . ALA B 1 40 ? 3.928 -5.828 -7.777 1 98.12 40 ALA B C 1
ATOM 3102 O O . ALA B 1 40 ? 4.637 -5.434 -6.848 1 98.12 40 ALA B O 1
ATOM 3103 N N . ASP B 1 41 ? 3.951 -5.363 -9.039 1 97.62 41 ASP B N 1
ATOM 3104 C CA . ASP B 1 41 ? 4.855 -4.285 -9.438 1 97.62 41 ASP B CA 1
ATOM 3105 C C . ASP B 1 41 ? 6.309 -4.656 -9.148 1 97.62 41 ASP B C 1
ATOM 3107 O O . ASP B 1 41 ? 7.051 -3.863 -8.562 1 97.62 41 ASP B O 1
ATOM 3111 N N . GLY B 1 42 ? 6.465 -5.926 -9.328 1 85.44 42 GLY B N 1
ATOM 3112 C CA . GLY B 1 42 ? 7.711 -6.637 -9.078 1 85.44 42 GLY B CA 1
ATOM 3113 C C . GLY B 1 42 ? 8.242 -6.43 -7.676 1 85.44 42 GLY B C 1
ATOM 3114 O O . GLY B 1 42 ? 9.383 -5.996 -7.5 1 85.44 42 GLY B O 1
ATOM 3115 N N . TYR B 1 43 ? 7.746 -7.062 -6.801 1 98.19 43 TYR B N 1
ATOM 3116 C CA . TYR B 1 43 ? 7.719 -7.09 -5.34 1 98.19 43 TYR B CA 1
ATOM 3117 C C . TYR B 1 43 ? 7.926 -5.691 -4.766 1 98.19 43 TYR B C 1
ATOM 3119 O O . TYR B 1 43 ? 8.578 -5.527 -3.734 1 98.19 43 TYR B O 1
ATOM 3127 N N . GLY B 1 44 ? 7.238 -4.586 -5.477 1 98 44 GLY B N 1
ATOM 3128 C CA . GLY B 1 44 ? 7.316 -3.219 -4.988 1 98 44 GLY B CA 1
ATOM 3129 C C . GLY B 1 44 ? 8.508 -2.455 -5.531 1 98 44 GLY B C 1
ATOM 3130 O O . GLY B 1 44 ? 8.672 -1.267 -5.25 1 98 44 GLY B O 1
ATOM 3131 N N . HIS B 1 45 ? 9.297 -3.029 -6.398 1 98.69 45 HIS B N 1
ATOM 3132 C CA . HIS B 1 45 ? 10.555 -2.432 -6.848 1 98.69 45 HIS B CA 1
ATOM 3133 C C . HIS B 1 45 ? 10.375 -1.716 -8.18 1 98.69 45 HIS B C 1
ATOM 3135 O O . HIS B 1 45 ? 11.281 -1.016 -8.641 1 98.69 45 HIS B O 1
ATOM 3141 N N . GLY B 1 46 ? 9.219 -1.837 -8.805 1 98.19 46 GLY B N 1
ATOM 3142 C CA . GLY B 1 46 ? 9.016 -1.345 -10.164 1 98.19 46 GLY B CA 1
ATOM 3143 C C . GLY B 1 46 ? 9.164 -2.422 -11.219 1 98.19 46 GLY B C 1
ATOM 3144 O O . GLY B 1 46 ? 10.289 -2.793 -11.578 1 98.19 46 GLY B O 1
ATOM 3145 N N . ALA B 1 47 ? 8.062 -2.834 -11.812 1 98.44 47 ALA B N 1
ATOM 3146 C CA . ALA B 1 47 ? 8.023 -4.02 -12.664 1 98.44 47 ALA B CA 1
ATOM 3147 C C . ALA B 1 47 ? 8.695 -3.75 -14.016 1 98.44 47 ALA B C 1
ATOM 3149 O O . ALA B 1 47 ? 9.508 -4.551 -14.477 1 98.44 47 ALA B O 1
ATOM 3150 N N . VAL B 1 48 ? 8.422 -2.633 -14.617 1 98.56 48 VAL B N 1
ATOM 3151 C CA . VAL B 1 48 ? 8.789 -2.385 -16.016 1 98.56 48 VAL B CA 1
ATOM 3152 C C . VAL B 1 48 ? 10.305 -2.268 -16.125 1 98.56 48 VAL B C 1
ATOM 3154 O O . VAL B 1 48 ? 10.93 -2.984 -16.922 1 98.56 48 VAL B O 1
ATOM 3157 N N . PRO B 1 49 ? 10.977 -1.394 -15.258 1 98.56 49 PRO B N 1
ATOM 3158 C CA . PRO B 1 49 ? 12.438 -1.343 -15.367 1 98.56 49 PRO B CA 1
ATOM 3159 C C . PRO B 1 49 ? 13.094 -2.688 -15.07 1 98.56 49 PRO B C 1
ATOM 3161 O O . PRO B 1 49 ? 14.047 -3.078 -15.758 1 98.56 49 PRO B O 1
ATOM 3164 N N . LEU B 1 50 ? 12.578 -3.398 -14.141 1 98.75 50 LEU B N 1
ATOM 3165 C CA . LEU B 1 50 ? 13.172 -4.68 -13.773 1 98.75 50 LEU B CA 1
ATOM 3166 C C . LEU B 1 50 ? 12.938 -5.719 -14.867 1 98.75 50 LEU B C 1
ATOM 3168 O O . LEU B 1 50 ? 13.781 -6.582 -15.102 1 98.75 50 LEU B O 1
ATOM 3172 N N . ALA B 1 51 ? 11.781 -5.641 -15.508 1 98.88 51 ALA B N 1
ATOM 3173 C CA . ALA B 1 51 ? 11.508 -6.535 -16.625 1 98.88 51 ALA B CA 1
ATOM 3174 C C . ALA B 1 51 ? 12.516 -6.332 -17.75 1 98.88 51 ALA B C 1
ATOM 3176 O O . ALA B 1 51 ? 13.039 -7.301 -18.312 1 98.88 51 ALA B O 1
ATOM 3177 N N . HIS B 1 52 ? 12.773 -5.102 -18.062 1 98.75 52 HIS B N 1
ATOM 3178 C CA . HIS B 1 52 ? 13.758 -4.809 -19.094 1 98.75 52 HIS B CA 1
ATOM 3179 C C . HIS B 1 52 ? 15.133 -5.352 -18.719 1 98.75 52 HIS B C 1
ATOM 3181 O O . HIS B 1 52 ? 15.844 -5.898 -19.562 1 98.75 52 HIS B O 1
ATOM 3187 N N . GLU B 1 53 ? 15.523 -5.184 -17.406 1 98.62 53 GLU B N 1
ATOM 3188 C CA . GLU B 1 53 ? 16.781 -5.742 -16.938 1 98.62 53 GLU B CA 1
ATOM 3189 C C . GLU B 1 53 ? 16.812 -7.258 -17.094 1 98.62 53 GLU B C 1
ATOM 3191 O O . GLU B 1 53 ? 17.812 -7.82 -17.547 1 98.62 53 GLU B O 1
ATOM 3196 N N . ALA B 1 54 ? 15.758 -7.867 -16.734 1 98.81 54 ALA B N 1
ATOM 3197 C CA . ALA B 1 54 ? 15.672 -9.328 -16.812 1 98.81 54 ALA B CA 1
ATOM 3198 C C . ALA B 1 54 ? 15.797 -9.812 -18.25 1 98.81 54 ALA B C 1
ATOM 3200 O O . ALA B 1 54 ? 16.5 -10.797 -18.531 1 98.81 54 ALA B O 1
ATOM 3201 N N . VAL B 1 55 ? 15.117 -9.156 -19.141 1 98.69 55 VAL B N 1
ATOM 3202 C CA . VAL B 1 55 ? 15.172 -9.5 -20.562 1 98.69 55 VAL B CA 1
ATOM 3203 C C . VAL B 1 55 ? 16.609 -9.375 -21.078 1 98.69 55 VAL B C 1
ATOM 3205 O O . VAL B 1 55 ? 17.109 -10.273 -21.75 1 98.69 55 VAL B O 1
ATOM 3208 N N . ALA B 1 56 ? 17.219 -8.281 -20.703 1 98.56 56 ALA B N 1
ATOM 3209 C CA . ALA B 1 56 ? 18.594 -8.031 -21.141 1 98.56 56 ALA B CA 1
ATOM 3210 C C . ALA B 1 56 ? 19.547 -9.102 -20.625 1 98.56 56 ALA B C 1
ATOM 3212 O O . ALA B 1 56 ? 20.547 -9.43 -21.266 1 98.56 56 ALA B O 1
ATOM 3213 N N . MET B 1 57 ? 19.156 -9.695 -19.547 1 98.5 57 MET B N 1
ATOM 3214 C CA . MET B 1 57 ? 20.031 -10.68 -18.906 1 98.5 57 MET B CA 1
ATOM 3215 C C . MET B 1 57 ? 19.672 -12.094 -19.344 1 98.5 57 MET B C 1
ATOM 3217 O O . MET B 1 57 ? 20.219 -13.07 -18.828 1 98.5 57 MET B O 1
ATOM 3221 N N . GLY B 1 58 ? 18.719 -12.211 -20.203 1 98.31 58 GLY B N 1
ATOM 3222 C CA . GLY B 1 58 ? 18.484 -13.492 -20.844 1 98.31 58 GLY B CA 1
ATOM 3223 C C . GLY B 1 58 ? 17.344 -14.273 -20.219 1 98.31 58 GLY B C 1
ATOM 3224 O O . GLY B 1 58 ? 17.297 -15.5 -20.297 1 98.31 58 GLY B O 1
ATOM 3225 N N . ALA B 1 59 ? 16.438 -13.609 -19.594 1 98.75 59 ALA B N 1
ATOM 3226 C CA . ALA B 1 59 ? 15.227 -14.281 -19.141 1 98.75 59 ALA B CA 1
ATOM 3227 C C . ALA B 1 59 ? 14.477 -14.922 -20.297 1 98.75 59 ALA B C 1
ATOM 3229 O O . ALA B 1 59 ? 14.422 -14.359 -21.391 1 98.75 59 ALA B O 1
ATOM 3230 N N . GLY B 1 60 ? 13.875 -16.078 -20 1 98.69 60 GLY B N 1
ATOM 3231 C CA . GLY B 1 60 ? 13.141 -16.781 -21.047 1 98.69 60 GLY B CA 1
ATOM 3232 C C . GLY B 1 60 ? 11.641 -16.609 -20.938 1 98.69 60 GLY B C 1
ATOM 3233 O O . GLY B 1 60 ? 10.914 -16.875 -21.891 1 98.69 60 GLY B O 1
ATOM 3234 N N . TYR B 1 61 ? 11.188 -16.156 -19.859 1 98.81 61 TYR B N 1
ATOM 3235 C CA . TYR B 1 61 ? 9.797 -15.898 -19.484 1 98.81 61 TYR B CA 1
ATOM 3236 C C . TYR B 1 61 ? 9.703 -14.805 -18.438 1 98.81 61 TYR B C 1
ATOM 3238 O O . TYR B 1 61 ? 10.703 -14.445 -17.812 1 98.81 61 TYR B O 1
ATOM 3246 N N . LEU B 1 62 ? 8.633 -14.188 -18.312 1 98.94 62 LEU B N 1
ATOM 3247 C CA . LEU B 1 62 ? 8.297 -13.375 -17.141 1 98.94 62 LEU B CA 1
ATOM 3248 C C . LEU B 1 62 ? 7.004 -13.867 -16.5 1 98.94 62 LEU B C 1
ATOM 3250 O O . LEU B 1 62 ? 6.113 -14.375 -17.172 1 98.94 62 LEU B O 1
ATOM 3254 N N . GLY B 1 63 ? 6.922 -13.797 -15.195 1 98.94 63 GLY B N 1
ATOM 3255 C CA . GLY B 1 63 ? 5.723 -14.18 -14.469 1 98.94 63 GLY B CA 1
ATOM 3256 C C . GLY B 1 63 ? 5.062 -13.023 -13.742 1 98.94 63 GLY B C 1
ATOM 3257 O O . GLY B 1 63 ? 5.742 -12.203 -13.125 1 98.94 63 GLY B O 1
ATOM 3258 N N . VAL B 1 64 ? 3.756 -12.914 -13.844 1 98.75 64 VAL B N 1
ATOM 3259 C CA . VAL B 1 64 ? 2.963 -11.906 -13.133 1 98.75 64 VAL B CA 1
ATOM 3260 C C . VAL B 1 64 ? 1.742 -12.57 -12.5 1 98.75 64 VAL B C 1
ATOM 3262 O O . VAL B 1 64 ? 1.513 -13.766 -12.68 1 98.75 64 VAL B O 1
ATOM 3265 N N . ALA B 1 65 ? 0.987 -11.797 -11.711 1 98 65 ALA B N 1
ATOM 3266 C CA . ALA B 1 65 ? -0.132 -12.375 -10.977 1 98 65 ALA B CA 1
ATOM 3267 C C . ALA B 1 65 ? -1.455 -12.109 -11.688 1 98 65 ALA B C 1
ATOM 3269 O O . ALA B 1 65 ? -2.381 -12.922 -11.617 1 98 65 ALA B O 1
ATOM 3270 N N . ILE B 1 66 ? -1.587 -10.93 -12.375 1 97 66 ILE B N 1
ATOM 3271 C CA . ILE B 1 66 ? -2.881 -10.508 -12.906 1 97 66 ILE B CA 1
ATOM 3272 C C . ILE B 1 66 ? -2.701 -9.938 -14.312 1 97 66 ILE B C 1
ATOM 3274 O O . ILE B 1 66 ? -1.597 -9.539 -14.688 1 97 66 ILE B O 1
ATOM 3278 N N . LEU B 1 67 ? -3.768 -9.859 -15.031 1 97.06 67 LEU B N 1
ATOM 3279 C CA . LEU B 1 67 ? -3.766 -9.445 -16.438 1 97.06 67 LEU B CA 1
ATOM 3280 C C . LEU B 1 67 ? -3.273 -8.016 -16.578 1 97.06 67 LEU B C 1
ATOM 3282 O O . LEU B 1 67 ? -2.537 -7.695 -17.516 1 97.06 67 LEU B O 1
ATOM 3286 N N . ASP B 1 68 ? -3.604 -7.145 -15.656 1 96.62 68 ASP B N 1
ATOM 3287 C CA . ASP B 1 68 ? -3.205 -5.742 -15.719 1 96.62 68 ASP B CA 1
ATOM 3288 C C . ASP B 1 68 ? -1.685 -5.602 -15.695 1 96.62 68 ASP B C 1
ATOM 3290 O O . ASP B 1 68 ? -1.13 -4.707 -16.344 1 96.62 68 ASP B O 1
ATOM 3294 N N . GLU B 1 69 ? -1.056 -6.418 -14.953 1 97.31 69 GLU B N 1
ATOM 3295 C CA . GLU B 1 69 ? 0.403 -6.402 -14.898 1 97.31 69 GLU B CA 1
ATOM 3296 C C . GLU B 1 69 ? 1.009 -6.836 -16.234 1 97.31 69 GLU B C 1
ATOM 3298 O O . GLU B 1 69 ? 1.987 -6.25 -16.703 1 97.31 69 GLU B O 1
ATOM 3303 N N . ALA B 1 70 ? 0.432 -7.867 -16.797 1 97.94 70 ALA B N 1
ATOM 3304 C CA . ALA B 1 70 ? 0.892 -8.312 -18.109 1 97.94 70 ALA B CA 1
ATOM 3305 C C . ALA B 1 70 ? 0.699 -7.219 -19.156 1 97.94 70 ALA B C 1
ATOM 3307 O O . ALA B 1 70 ? 1.591 -6.969 -19.984 1 97.94 70 ALA B O 1
ATOM 3308 N N . ALA B 1 71 ? -0.466 -6.625 -19.125 1 96.94 71 ALA B N 1
ATOM 3309 C CA . ALA B 1 71 ? -0.784 -5.551 -20.062 1 96.94 71 ALA B CA 1
ATOM 3310 C C . ALA B 1 71 ? 0.224 -4.41 -19.953 1 96.94 71 ALA B C 1
ATOM 3312 O O . ALA B 1 71 ? 0.656 -3.855 -20.969 1 96.94 71 ALA B O 1
ATOM 3313 N N . ALA B 1 72 ? 0.577 -4.078 -18.734 1 97.06 72 ALA B N 1
ATOM 3314 C CA . ALA B 1 72 ? 1.54 -3.006 -18.5 1 97.06 72 ALA B CA 1
ATOM 3315 C C . ALA B 1 72 ? 2.898 -3.35 -19.109 1 97.06 72 ALA B C 1
ATOM 3317 O O . ALA B 1 72 ? 3.568 -2.486 -19.672 1 97.06 72 ALA B O 1
ATOM 3318 N N . LEU B 1 73 ? 3.314 -4.574 -18.938 1 98.56 73 LEU B N 1
ATOM 3319 C CA . LEU B 1 73 ? 4.582 -5.008 -19.516 1 98.56 73 LEU B CA 1
ATOM 3320 C C . LEU B 1 73 ? 4.539 -4.949 -21.031 1 98.56 73 LEU B C 1
ATOM 3322 O O . LEU B 1 73 ? 5.496 -4.5 -21.672 1 98.56 73 LEU B O 1
ATOM 3326 N N . ARG B 1 74 ? 3.428 -5.414 -21.625 1 98.5 74 ARG B N 1
ATOM 3327 C CA . ARG B 1 74 ? 3.27 -5.328 -23.078 1 98.5 74 ARG B CA 1
ATOM 3328 C C . ARG B 1 74 ? 3.316 -3.881 -23.547 1 98.5 74 ARG B C 1
ATOM 3330 O O . ARG B 1 74 ? 3.998 -3.564 -24.531 1 98.5 74 ARG B O 1
ATOM 3337 N N . ALA B 1 75 ? 2.604 -3.023 -22.875 1 97.69 75 ALA B N 1
ATOM 3338 C CA . ALA B 1 75 ? 2.584 -1.603 -23.203 1 97.69 75 ALA B CA 1
ATOM 3339 C C . ALA B 1 75 ? 3.984 -1.003 -23.141 1 97.69 75 ALA B C 1
ATOM 3341 O O . ALA B 1 75 ? 4.293 -0.048 -23.859 1 97.69 75 ALA B O 1
ATOM 3342 N N . ALA B 1 76 ? 4.801 -1.631 -22.328 1 98.44 76 ALA B N 1
ATOM 3343 C CA . ALA B 1 76 ? 6.16 -1.133 -22.141 1 98.44 76 ALA B CA 1
ATOM 3344 C C . ALA B 1 76 ? 7.117 -1.74 -23.156 1 98.44 76 ALA B C 1
ATOM 3346 O O . ALA B 1 76 ? 8.328 -1.524 -23.094 1 98.44 76 ALA B O 1
ATOM 3347 N N . GLY B 1 77 ? 6.641 -2.613 -24.031 1 98.5 77 GLY B N 1
ATOM 3348 C CA . GLY B 1 77 ? 7.438 -3.111 -25.141 1 98.5 77 GLY B CA 1
ATOM 3349 C C . GLY B 1 77 ? 8.031 -4.484 -24.891 1 98.5 77 GLY B C 1
ATOM 3350 O O . GLY B 1 77 ? 8.859 -4.965 -25.672 1 98.5 77 GLY B O 1
ATOM 3351 N N . ILE B 1 78 ? 7.668 -5.109 -23.812 1 98.69 78 ILE B N 1
ATOM 3352 C CA . ILE B 1 78 ? 8.172 -6.445 -23.516 1 98.69 78 ILE B CA 1
ATOM 3353 C C . ILE B 1 78 ? 7.555 -7.453 -24.484 1 98.69 78 ILE B C 1
ATOM 3355 O O . ILE B 1 78 ? 6.328 -7.547 -24.594 1 98.69 78 ILE B O 1
ATOM 3359 N N . THR B 1 79 ? 8.359 -8.242 -25.094 1 98.25 79 THR B N 1
ATOM 3360 C CA . THR B 1 79 ? 7.855 -9.188 -26.094 1 98.25 79 THR B CA 1
ATOM 3361 C C . THR B 1 79 ? 8.039 -10.625 -25.609 1 98.25 79 THR B C 1
ATOM 3363 O O . THR B 1 79 ? 7.461 -11.555 -26.172 1 98.25 79 THR B O 1
ATOM 3366 N N . LEU B 1 80 ? 8.875 -10.797 -24.516 1 98.44 80 LEU B N 1
ATOM 3367 C CA . LEU B 1 80 ? 9.039 -12.125 -23.938 1 98.44 80 LEU B CA 1
ATOM 3368 C C . LEU B 1 80 ? 7.691 -12.727 -23.547 1 98.44 80 LEU B C 1
ATOM 3370 O O . LEU B 1 80 ? 6.742 -11.992 -23.25 1 98.44 80 LEU B O 1
ATOM 3374 N N . PRO B 1 81 ? 7.621 -14.102 -23.609 1 98.75 81 PRO B N 1
ATOM 3375 C CA . PRO B 1 81 ? 6.406 -14.695 -23.047 1 98.75 81 PRO B CA 1
ATOM 3376 C C . PRO B 1 81 ? 6.156 -14.266 -21.594 1 98.75 81 PRO B C 1
ATOM 3378 O O . PRO B 1 81 ? 7.102 -14.141 -20.812 1 98.75 81 PRO B O 1
ATOM 3381 N N . ILE B 1 82 ? 4.945 -13.93 -21.328 1 98.94 82 ILE B N 1
ATOM 3382 C CA . ILE B 1 82 ? 4.512 -13.539 -19.984 1 98.94 82 ILE B CA 1
ATOM 3383 C C . ILE B 1 82 ? 3.469 -14.531 -19.469 1 98.94 82 ILE B C 1
ATOM 3385 O O . ILE B 1 82 ? 2.445 -14.75 -20.125 1 98.94 82 ILE B O 1
ATOM 3389 N N . LEU B 1 83 ? 3.715 -15.125 -18.359 1 98.94 83 LEU B N 1
ATOM 3390 C CA . LEU B 1 83 ? 2.793 -16.078 -17.734 1 98.94 83 LEU B CA 1
ATOM 3391 C C . LEU B 1 83 ? 2.021 -15.414 -16.594 1 98.94 83 LEU B C 1
ATOM 3393 O O . LEU B 1 83 ? 2.623 -14.859 -15.672 1 98.94 83 LEU B O 1
ATOM 3397 N N . ILE B 1 84 ? 0.72 -15.406 -16.672 1 98.69 84 ILE B N 1
ATOM 3398 C CA . ILE B 1 84 ? -0.099 -15.031 -15.523 1 98.69 84 ILE B CA 1
ATOM 3399 C C . ILE B 1 84 ? -0.268 -16.234 -14.594 1 98.69 84 ILE B C 1
ATOM 3401 O O . ILE B 1 84 ? -0.806 -17.266 -15 1 98.69 84 ILE B O 1
ATOM 3405 N N . LEU B 1 85 ? 0.125 -16.062 -13.391 1 98.62 85 LEU B N 1
ATOM 3406 C CA . LEU B 1 85 ? 0.122 -17.172 -12.445 1 98.62 85 LEU B CA 1
ATOM 3407 C C . LEU B 1 85 ? -1.246 -17.312 -11.789 1 98.62 85 LEU B C 1
ATOM 3409 O O . LEU B 1 85 ? -1.556 -18.375 -11.227 1 98.62 85 LEU B O 1
ATOM 3413 N N . GLY B 1 86 ? -1.999 -16.266 -11.805 1 96.69 86 GLY B N 1
ATOM 3414 C CA . GLY B 1 86 ? -3.254 -16.25 -11.07 1 96.69 86 GLY B CA 1
ATOM 3415 C C . GLY B 1 86 ? -4.469 -16.391 -11.969 1 96.69 86 GLY B C 1
ATOM 3416 O O . GLY B 1 86 ? -4.352 -16.797 -13.125 1 96.69 86 GLY B O 1
ATOM 3417 N N . TYR B 1 87 ? -5.652 -16.172 -11.422 1 97.38 87 TYR B N 1
ATOM 3418 C CA . TYR B 1 87 ? -6.957 -16.328 -12.062 1 97.38 87 TYR B CA 1
ATOM 3419 C C . TYR B 1 87 ? -7.262 -15.125 -12.953 1 97.38 87 TYR B C 1
ATOM 3421 O O . TYR B 1 87 ? -7.051 -13.977 -12.555 1 97.38 87 TYR B O 1
ATOM 3429 N N . THR B 1 88 ? -7.656 -15.383 -14.164 1 96.75 88 THR B N 1
ATOM 3430 C CA . THR B 1 88 ? -8.211 -14.398 -15.086 1 96.75 88 THR B CA 1
ATOM 3431 C C . THR B 1 88 ? -9.648 -14.75 -15.453 1 96.75 88 THR B C 1
ATOM 3433 O O . THR B 1 88 ? -9.922 -15.852 -15.93 1 96.75 88 THR B O 1
ATOM 3436 N N . PRO B 1 89 ? -10.539 -13.867 -15.219 1 96 89 PRO B N 1
ATOM 3437 C CA . PRO B 1 89 ? -11.93 -14.164 -15.562 1 96 89 PRO B CA 1
ATOM 3438 C C . PRO B 1 89 ? -12.109 -14.469 -17.047 1 96 89 PRO B C 1
ATOM 3440 O O . PRO B 1 89 ? -11.461 -13.844 -17.891 1 96 89 PRO B O 1
ATOM 3443 N N . PRO B 1 90 ? -13.109 -15.344 -17.359 1 96.19 90 PRO B N 1
ATOM 3444 C CA . PRO B 1 90 ? -13.336 -15.734 -18.75 1 96.19 90 PRO B CA 1
ATOM 3445 C C . PRO B 1 90 ? -13.664 -14.547 -19.656 1 96.19 90 PRO B C 1
ATOM 3447 O O . PRO B 1 90 ? -13.32 -14.547 -20.828 1 96.19 90 PRO B O 1
ATOM 3450 N N . GLN B 1 91 ? -14.242 -13.539 -19.094 1 94.75 91 GLN B N 1
ATOM 3451 C CA . GLN B 1 91 ? -14.648 -12.383 -19.875 1 94.75 91 GLN B CA 1
ATOM 3452 C C . GLN B 1 91 ? -13.438 -11.641 -20.438 1 94.75 91 GLN B C 1
ATOM 3454 O O . GLN B 1 91 ? -13.562 -10.867 -21.391 1 94.75 91 GLN B O 1
ATOM 3459 N N . ALA B 1 92 ? -12.258 -11.898 -19.875 1 96.56 92 ALA B N 1
ATOM 3460 C CA . ALA B 1 92 ? -11.047 -11.188 -20.297 1 96.56 92 ALA B CA 1
ATOM 3461 C C . ALA B 1 92 ? -10.273 -11.992 -21.328 1 96.56 92 ALA B C 1
ATOM 3463 O O . ALA B 1 92 ? -9.195 -11.586 -21.766 1 96.56 92 ALA B O 1
ATOM 3464 N N . ALA B 1 93 ? -10.82 -13.078 -21.797 1 97.5 93 ALA B N 1
ATOM 3465 C CA . ALA B 1 93 ? -10.109 -14.023 -22.641 1 97.5 93 ALA B CA 1
ATOM 3466 C C . ALA B 1 93 ? -9.617 -13.352 -23.922 1 97.5 93 ALA B C 1
ATOM 3468 O O . ALA B 1 93 ? -8.492 -13.586 -24.359 1 97.5 93 ALA B O 1
ATOM 3469 N N . ALA B 1 94 ? -10.445 -12.523 -24.531 1 97.19 94 ALA B N 1
ATOM 3470 C CA . ALA B 1 94 ? -10.07 -11.883 -25.797 1 97.19 94 ALA B CA 1
ATOM 3471 C C . ALA B 1 94 ? -8.812 -11.039 -25.625 1 97.19 94 ALA B C 1
ATOM 3473 O O . ALA B 1 94 ? -7.945 -11.023 -26.5 1 97.19 94 ALA B O 1
ATOM 3474 N N . PHE B 1 95 ? -8.727 -10.352 -24.484 1 97 95 PHE B N 1
ATOM 3475 C CA . PHE B 1 95 ? -7.555 -9.516 -24.219 1 97 95 PHE B CA 1
ATOM 3476 C C . PHE B 1 95 ? -6.312 -10.375 -24.031 1 97 95 PHE B C 1
ATOM 3478 O O . PHE B 1 95 ? -5.234 -10.039 -24.516 1 97 95 PHE B O 1
ATOM 3485 N N . VAL B 1 96 ? -6.457 -11.422 -23.312 1 98.06 96 VAL B N 1
ATOM 3486 C CA . VAL B 1 96 ? -5.355 -12.359 -23.094 1 98.06 96 VAL B CA 1
ATOM 3487 C C . VAL B 1 96 ? -4.801 -12.82 -24.438 1 98.06 96 VAL B C 1
ATOM 3489 O O . VAL B 1 96 ? -3.594 -12.75 -24.672 1 98.06 96 VAL B O 1
ATOM 3492 N N . VAL B 1 97 ? -5.703 -13.227 -25.312 1 98.44 97 VAL B N 1
ATOM 3493 C CA . VAL B 1 97 ? -5.336 -13.82 -26.594 1 98.44 97 VAL B CA 1
ATOM 3494 C C . VAL B 1 97 ? -4.719 -12.75 -27.484 1 98.44 97 VAL B C 1
ATOM 3496 O O . VAL B 1 97 ? -3.645 -12.953 -28.062 1 98.44 97 VAL B O 1
ATOM 3499 N N . SER B 1 98 ? -5.328 -11.586 -27.547 1 97.75 98 SER B N 1
ATOM 3500 C CA . SER B 1 98 ? -4.891 -10.539 -28.453 1 97.75 98 SER B CA 1
ATOM 3501 C C . SER B 1 98 ? -3.529 -9.984 -28.047 1 97.75 98 SER B C 1
ATOM 3503 O O . SER B 1 98 ? -2.795 -9.453 -28.891 1 97.75 98 SER B O 1
ATOM 3505 N N . ASN B 1 99 ? -3.156 -10.172 -26.781 1 97.56 99 ASN B N 1
ATOM 3506 C CA . ASN B 1 99 ? -1.892 -9.625 -26.297 1 97.56 99 ASN B CA 1
ATOM 3507 C C . ASN B 1 99 ? -0.842 -10.719 -26.109 1 97.56 99 ASN B C 1
ATOM 3509 O O . ASN B 1 99 ? 0.211 -10.484 -25.516 1 97.56 99 ASN B O 1
ATOM 3513 N N . HIS B 1 100 ? -1.132 -11.906 -26.547 1 98.25 100 HIS B N 1
ATOM 3514 C CA . HIS B 1 100 ? -0.207 -13.039 -26.547 1 98.25 100 HIS B CA 1
ATOM 3515 C C . HIS B 1 100 ? 0.312 -13.32 -25.141 1 98.25 100 HIS B C 1
ATOM 3517 O O . HIS B 1 100 ? 1.519 -13.477 -24.938 1 98.25 100 HIS B O 1
ATOM 3523 N N . ILE B 1 101 ? -0.585 -13.328 -24.219 1 98.5 101 ILE B N 1
ATOM 3524 C CA . ILE B 1 101 ? -0.263 -13.648 -22.828 1 98.5 101 ILE B CA 1
ATOM 3525 C C . ILE B 1 101 ? -0.525 -15.133 -22.562 1 98.5 101 ILE B C 1
ATOM 3527 O O . ILE B 1 101 ? -1.545 -15.672 -23 1 98.5 101 ILE B O 1
ATOM 3531 N N . THR B 1 102 ? 0.436 -15.82 -21.938 1 98.88 102 THR B N 1
ATOM 3532 C CA . THR B 1 102 ? 0.236 -17.188 -21.5 1 98.88 102 THR B CA 1
ATOM 3533 C C . THR B 1 102 ? -0.593 -17.234 -20.219 1 98.88 102 THR B C 1
ATOM 3535 O O . THR B 1 102 ? -0.281 -16.547 -19.25 1 98.88 102 THR B O 1
ATOM 3538 N N . GLN B 1 103 ? -1.644 -18.031 -20.219 1 98.69 103 GLN B N 1
ATOM 3539 C CA . GLN B 1 103 ? -2.58 -18 -19.094 1 98.69 103 GLN B CA 1
ATOM 3540 C C . GLN B 1 103 ? -2.545 -19.312 -18.312 1 98.69 103 GLN B C 1
ATOM 3542 O O . GLN B 1 103 ? -2.535 -20.391 -18.922 1 98.69 103 GLN B O 1
ATOM 3547 N N . THR B 1 104 ? -2.461 -19.219 -17.031 1 98.81 104 THR B N 1
ATOM 3548 C CA . THR B 1 104 ? -2.717 -20.359 -16.156 1 98.81 104 THR B CA 1
ATOM 3549 C C . THR B 1 104 ? -4.188 -20.75 -16.219 1 98.81 104 THR B C 1
ATOM 3551 O O . THR B 1 104 ? -5.074 -19.906 -16.109 1 98.81 104 THR B O 1
ATOM 3554 N N . ILE B 1 105 ? -4.477 -22.047 -16.297 1 98.44 105 ILE B N 1
ATOM 3555 C CA . ILE B 1 105 ? -5.867 -22.484 -16.281 1 98.44 105 ILE B CA 1
ATOM 3556 C C . ILE B 1 105 ? -6.008 -23.688 -15.336 1 98.44 105 ILE B C 1
ATOM 3558 O O . ILE B 1 105 ? -5.07 -24.453 -15.156 1 98.44 105 ILE B O 1
ATOM 3562 N N . PHE B 1 106 ? -7.184 -23.797 -14.734 1 98.5 106 PHE B N 1
ATOM 3563 C CA . PHE B 1 106 ? -7.512 -24.891 -13.828 1 98.5 106 PHE B CA 1
ATOM 3564 C C . PHE B 1 106 ? -9.008 -25.188 -13.859 1 98.5 106 PHE B C 1
ATOM 3566 O O . PHE B 1 106 ? -9.531 -25.875 -12.977 1 98.5 106 PHE B O 1
ATOM 3573 N N . SER B 1 107 ? -9.758 -24.594 -14.828 1 97.44 107 SER B N 1
ATOM 3574 C CA . SER B 1 107 ? -11.18 -24.891 -15.023 1 97.44 107 SER B CA 1
ATOM 3575 C C . SER B 1 107 ? -11.523 -24.969 -16.5 1 97.44 107 SER B C 1
ATOM 3577 O O . SER B 1 107 ? -10.883 -24.312 -17.344 1 97.44 107 SER B O 1
ATOM 3579 N N . LYS B 1 108 ? -12.516 -25.766 -16.797 1 97.94 108 LYS B N 1
ATOM 3580 C CA . LYS B 1 108 ? -12.969 -25.891 -18.172 1 97.94 108 LYS B CA 1
ATOM 3581 C C . LYS B 1 108 ? -13.539 -24.578 -18.688 1 97.94 108 LYS B C 1
ATOM 3583 O O . LYS B 1 108 ? -13.375 -24.25 -19.875 1 97.94 108 LYS B O 1
ATOM 3588 N N . GLU B 1 109 ? -14.164 -23.844 -17.828 1 97.38 109 GLU B N 1
ATOM 3589 C CA . GLU B 1 109 ? -14.758 -22.562 -18.219 1 97.38 109 GLU B CA 1
ATOM 3590 C C . GLU B 1 109 ? -13.695 -21.609 -18.75 1 97.38 109 GLU B C 1
ATOM 3592 O O . GLU B 1 109 ? -13.883 -20.969 -19.781 1 97.38 109 GLU B O 1
ATOM 3597 N N . GLN B 1 110 ? -12.594 -21.469 -18.062 1 97.06 110 GLN B N 1
ATOM 3598 C CA . GLN B 1 110 ? -11.492 -20.625 -18.516 1 97.06 110 GLN B CA 1
ATOM 3599 C C . GLN B 1 110 ? -10.938 -21.109 -19.844 1 97.06 110 GLN B C 1
ATOM 3601 O O . GLN B 1 110 ? -10.703 -20.297 -20.75 1 97.06 110 GLN B O 1
ATOM 3606 N N . ALA B 1 111 ? -10.742 -22.422 -19.922 1 98.56 111 ALA B N 1
ATOM 3607 C CA . ALA B 1 111 ? -10.18 -23.016 -21.141 1 98.56 111 ALA B CA 1
ATOM 3608 C C . ALA B 1 111 ? -11.086 -22.781 -22.328 1 98.56 111 ALA B C 1
ATOM 3610 O O . ALA B 1 111 ? -10.617 -22.391 -23.406 1 98.56 111 ALA B O 1
ATOM 3611 N N . ASP B 1 112 ? -12.391 -23 -22.109 1 98.75 112 ASP B N 1
ATOM 3612 C CA . ASP B 1 112 ? -13.375 -22.812 -23.172 1 98.75 112 ASP B CA 1
ATOM 3613 C C . ASP B 1 112 ? -13.406 -21.344 -23.625 1 98.75 112 ASP B C 1
ATOM 3615 O O . ASP B 1 112 ? -13.492 -21.078 -24.828 1 98.75 112 ASP B O 1
ATOM 3619 N N . ALA B 1 113 ? -13.367 -20.422 -22.719 1 98.25 113 ALA B N 1
ATOM 3620 C CA . ALA B 1 113 ? -13.391 -19 -23.047 1 98.25 113 ALA B CA 1
ATOM 3621 C C . ALA B 1 113 ? -12.172 -18.594 -23.859 1 98.25 113 ALA B C 1
ATOM 3623 O O . ALA B 1 113 ? -12.281 -17.844 -24.828 1 98.25 113 ALA B O 1
ATOM 3624 N N . LEU B 1 114 ? -11.023 -19.109 -23.484 1 98.75 114 LEU B N 1
ATOM 3625 C CA . LEU B 1 114 ? -9.789 -18.812 -24.219 1 98.75 114 LEU B CA 1
ATOM 3626 C C . LEU B 1 114 ? -9.844 -19.406 -25.625 1 98.75 114 LEU B C 1
ATOM 3628 O O . LEU B 1 114 ? -9.445 -18.734 -26.578 1 98.75 114 LEU B O 1
ATOM 3632 N N . SER B 1 115 ? -10.312 -20.641 -25.703 1 98.88 115 SER B N 1
ATOM 3633 C CA . SER B 1 115 ? -10.438 -21.297 -27 1 98.88 115 SER B CA 1
ATOM 3634 C C . SER B 1 115 ? -11.352 -20.5 -27.922 1 98.88 115 SER B C 1
ATOM 3636 O O . SER B 1 115 ? -11.008 -20.25 -29.078 1 98.88 115 SER B O 1
ATOM 3638 N N . ALA B 1 116 ? -12.492 -20.125 -27.422 1 98.75 116 ALA B N 1
ATOM 3639 C CA . ALA B 1 116 ? -13.445 -19.344 -28.203 1 98.75 116 ALA B CA 1
ATOM 3640 C C . ALA B 1 116 ? -12.82 -18.031 -28.672 1 98.75 116 ALA B C 1
ATOM 3642 O O . ALA B 1 116 ? -12.945 -17.672 -29.844 1 98.75 116 ALA B O 1
ATOM 3643 N N . ALA B 1 117 ? -12.18 -17.312 -27.797 1 98.56 117 ALA B N 1
ATOM 3644 C CA . ALA B 1 117 ? -11.531 -16.062 -28.141 1 98.56 117 ALA B CA 1
ATOM 3645 C C . ALA B 1 117 ? -10.43 -16.266 -29.172 1 98.56 117 ALA B C 1
ATOM 3647 O O . ALA B 1 117 ? -10.297 -15.484 -30.125 1 98.56 117 ALA B O 1
ATOM 3648 N N . ALA B 1 118 ? -9.656 -17.297 -28.953 1 98.75 118 ALA B N 1
ATOM 3649 C CA . ALA B 1 118 ? -8.547 -17.609 -29.844 1 98.75 118 ALA B CA 1
ATOM 3650 C C . ALA B 1 118 ? -9.047 -17.922 -31.25 1 98.75 118 ALA B C 1
ATOM 3652 O O . ALA B 1 118 ? -8.492 -17.422 -32.25 1 98.75 118 ALA B O 1
ATOM 3653 N N . SER B 1 119 ? -10.055 -18.703 -31.328 1 98.5 119 SER B N 1
ATOM 3654 C CA . SER B 1 119 ? -10.656 -19.047 -32.594 1 98.5 119 SER B CA 1
ATOM 3655 C C . SER B 1 119 ? -11.18 -17.797 -33.312 1 98.5 119 SER B C 1
ATOM 3657 O O . SER B 1 119 ? -10.945 -17.625 -34.5 1 98.5 119 SER B O 1
ATOM 3659 N N . ASN B 1 120 ? -11.891 -17 -32.625 1 98.38 120 ASN B N 1
ATOM 3660 C CA . ASN B 1 120 ? -12.453 -15.781 -33.188 1 98.38 120 ASN B CA 1
ATOM 3661 C C . ASN B 1 120 ? -11.367 -14.859 -33.719 1 98.38 120 ASN B C 1
ATOM 3663 O O . ASN B 1 120 ? -11.57 -14.18 -34.719 1 98.38 120 ASN B O 1
ATOM 3667 N N . LEU B 1 121 ? -10.227 -14.836 -33.062 1 98.31 121 LEU B N 1
ATOM 3668 C CA . LEU B 1 121 ? -9.172 -13.898 -33.406 1 98.31 121 LEU B CA 1
ATOM 3669 C C . LEU B 1 121 ? -8.18 -14.547 -34.375 1 98.31 121 LEU B C 1
ATOM 3671 O O . LEU B 1 121 ? -7.312 -13.867 -34.938 1 98.31 121 LEU B O 1
ATOM 3675 N N . GLY B 1 122 ? -8.227 -15.859 -34.5 1 98.38 122 GLY B N 1
ATOM 3676 C CA . GLY B 1 122 ? -7.297 -16.594 -35.375 1 98.38 122 GLY B CA 1
ATOM 3677 C C . GLY B 1 122 ? -5.898 -16.672 -34.781 1 98.38 122 GLY B C 1
ATOM 3678 O O . GLY B 1 122 ? -4.91 -16.578 -35.5 1 98.38 122 GLY B O 1
ATOM 3679 N N . ILE B 1 123 ? -5.801 -16.672 -33.5 1 98.44 123 ILE B N 1
ATOM 3680 C CA . ILE B 1 123 ? -4.539 -16.719 -32.781 1 98.44 123 ILE B CA 1
ATOM 3681 C C . ILE B 1 123 ? -4.504 -17.938 -31.875 1 98.44 123 ILE B C 1
ATOM 3683 O O . ILE B 1 123 ? -5.52 -18.312 -31.281 1 98.44 123 ILE B O 1
ATOM 3687 N N . THR B 1 124 ? -3.428 -18.609 -31.797 1 98.62 124 THR B N 1
ATOM 3688 C CA . THR B 1 124 ? -3.273 -19.703 -30.844 1 98.62 124 THR B CA 1
ATOM 3689 C C . THR B 1 124 ? -2.807 -19.188 -29.484 1 98.62 124 THR B C 1
ATOM 3691 O O . THR B 1 124 ? -1.825 -18.438 -29.406 1 98.62 124 THR B O 1
ATOM 3694 N N . VAL B 1 125 ? -3.498 -19.516 -28.453 1 98.62 125 VAL B N 1
ATOM 3695 C CA . VAL B 1 125 ? -3.168 -19.031 -27.125 1 98.62 125 VAL B CA 1
ATOM 3696 C C . VAL B 1 125 ? -2.418 -20.125 -26.359 1 98.62 125 VAL B C 1
ATOM 3698 O O . VAL B 1 125 ? -2.748 -21.312 -26.469 1 98.62 125 VAL B O 1
ATOM 3701 N N . LYS B 1 126 ? -1.353 -19.75 -25.672 1 98.81 126 LYS B N 1
ATOM 3702 C CA . LYS B 1 126 ? -0.609 -20.672 -24.812 1 98.81 126 LYS B CA 1
ATOM 3703 C C . LYS B 1 126 ? -1.218 -20.734 -23.406 1 98.81 126 LYS B C 1
ATOM 3705 O O . LYS B 1 126 ? -1.644 -19.719 -22.875 1 98.81 126 LYS B O 1
ATOM 3710 N N . VAL B 1 127 ? -1.27 -21.938 -22.828 1 98.88 127 VAL B N 1
ATOM 3711 C CA . VAL B 1 127 ? -1.779 -22.078 -21.469 1 98.88 127 VAL B CA 1
ATOM 3712 C C . VAL B 1 127 ? -0.873 -23 -20.672 1 98.88 127 VAL B C 1
ATOM 3714 O O . VAL B 1 127 ? -0.209 -23.875 -21.234 1 98.88 127 VAL B O 1
ATOM 3717 N N . HIS B 1 128 ? -0.708 -22.766 -19.422 1 98.94 128 HIS B N 1
ATOM 3718 C CA . HIS B 1 128 ? -0.133 -23.688 -18.438 1 98.94 128 HIS B CA 1
ATOM 3719 C C . HIS B 1 128 ? -1.191 -24.188 -17.469 1 98.94 128 HIS B C 1
ATOM 3721 O O . HIS B 1 128 ? -1.953 -23.391 -16.906 1 98.94 128 HIS B O 1
ATOM 3727 N N . VAL B 1 129 ? -1.265 -25.469 -17.234 1 98.88 129 VAL B N 1
ATOM 3728 C CA . VAL B 1 129 ? -2.213 -26.047 -16.281 1 98.88 129 VAL B CA 1
ATOM 3729 C C . VAL B 1 129 ? -1.612 -26.031 -14.883 1 98.88 129 VAL B C 1
ATOM 3731 O O . VAL B 1 129 ? -0.467 -26.438 -14.688 1 98.88 129 VAL B O 1
ATOM 3734 N N . LYS B 1 130 ? -2.35 -25.5 -13.969 1 98.94 130 LYS B N 1
ATOM 3735 C CA . LYS B 1 130 ? -1.943 -25.516 -12.562 1 98.94 130 LYS B CA 1
ATOM 3736 C C . LYS B 1 130 ? -2.467 -26.766 -11.852 1 98.94 130 LYS B C 1
ATOM 3738 O O . LYS B 1 130 ? -3.66 -27.062 -11.914 1 98.94 130 LYS B O 1
ATOM 3743 N N . VAL B 1 131 ? -1.613 -27.484 -11.211 1 98.81 131 VAL B N 1
ATOM 3744 C CA . VAL B 1 131 ? -1.967 -28.672 -10.43 1 98.81 131 VAL B CA 1
ATOM 3745 C C . VAL B 1 131 ? -1.782 -28.375 -8.938 1 98.81 131 VAL B C 1
ATOM 3747 O O . VAL B 1 131 ? -0.733 -27.875 -8.523 1 98.81 131 VAL B O 1
ATOM 3750 N N . ASP B 1 132 ? -2.809 -28.594 -8.172 1 98.62 132 ASP B N 1
ATOM 3751 C CA . ASP B 1 132 ? -2.725 -28.406 -6.723 1 98.62 132 ASP B CA 1
ATOM 3752 C C . ASP B 1 132 ? -2.182 -29.656 -6.039 1 98.62 132 ASP B C 1
ATOM 3754 O O . ASP B 1 132 ? -2.93 -30.594 -5.766 1 98.62 132 ASP B O 1
ATOM 3758 N N . THR B 1 133 ? -0.975 -29.531 -5.676 1 98.38 133 THR B N 1
ATOM 3759 C CA . THR B 1 133 ? -0.343 -30.719 -5.098 1 98.38 133 THR B CA 1
ATOM 3760 C C . THR B 1 133 ? -0.329 -30.625 -3.574 1 98.38 133 THR B C 1
ATOM 3762 O O . THR B 1 133 ? 0.128 -31.562 -2.9 1 98.38 133 THR B O 1
ATOM 3765 N N . GLY B 1 134 ? -0.81 -29.484 -3.082 1 97.12 134 GLY B N 1
ATOM 3766 C CA . GLY B 1 134 ? -0.806 -29.469 -1.627 1 97.12 134 GLY B CA 1
ATOM 3767 C C . GLY B 1 134 ? -0.986 -28.078 -1.051 1 97.12 134 GLY B C 1
ATOM 3768 O O . GLY B 1 134 ? -1.237 -27.922 0.146 1 97.12 134 GLY B O 1
ATOM 3769 N N . MET B 1 135 ? -0.864 -26.984 -1.792 1 96.75 135 MET B N 1
ATOM 3770 C CA . MET B 1 135 ? -1.098 -25.625 -1.325 1 96.75 135 MET B CA 1
ATOM 3771 C C . MET B 1 135 ? -2.58 -25.391 -1.051 1 96.75 135 MET B C 1
ATOM 3773 O O . MET B 1 135 ? -2.939 -24.5 -0.278 1 96.75 135 MET B O 1
ATOM 3777 N N . THR B 1 136 ? -3.414 -26.125 -1.7 1 97.56 136 THR B N 1
ATOM 3778 C CA . THR B 1 136 ? -4.863 -26.047 -1.56 1 97.56 136 THR B CA 1
ATOM 3779 C C . THR B 1 136 ? -5.359 -24.641 -1.853 1 97.56 136 THR B C 1
ATOM 3781 O O . THR B 1 136 ? -6.129 -24.078 -1.074 1 97.56 136 THR B O 1
ATOM 3784 N N . ARG B 1 137 ? -4.879 -23.969 -2.912 1 97.31 137 ARG B N 1
ATOM 3785 C CA . ARG B 1 137 ? -5.238 -22.625 -3.393 1 97.31 137 ARG B CA 1
ATOM 3786 C C . ARG B 1 137 ? -5.949 -22.703 -4.738 1 97.31 137 ARG B C 1
ATOM 3788 O O . ARG B 1 137 ? -7.168 -22.859 -4.797 1 97.31 137 ARG B O 1
ATOM 3795 N N . ILE B 1 138 ? -5.328 -22.656 -5.848 1 98.31 138 ILE B N 1
ATOM 3796 C CA . ILE B 1 138 ? -5.93 -22.906 -7.152 1 98.31 138 ILE B CA 1
ATOM 3797 C C . ILE B 1 138 ? -5.273 -24.125 -7.797 1 98.31 138 ILE B C 1
ATOM 3799 O O . ILE B 1 138 ? -4.199 -24.562 -7.371 1 98.31 138 ILE B O 1
ATOM 3803 N N . GLY B 1 139 ? -5.984 -24.734 -8.773 1 98.69 139 GLY B N 1
ATOM 3804 C CA . GLY B 1 139 ? -5.406 -25.844 -9.516 1 98.69 139 GLY B CA 1
ATOM 3805 C C . GLY B 1 139 ? -6.266 -27.094 -9.492 1 98.69 139 GLY B C 1
ATOM 3806 O O . GLY B 1 139 ? -7.051 -27.297 -8.57 1 98.69 139 GLY B O 1
ATOM 3807 N N . VAL B 1 140 ? -6.086 -27.984 -10.438 1 98.19 140 VAL B N 1
ATOM 3808 C CA . VAL B 1 140 ? -6.777 -29.266 -10.469 1 98.19 140 VAL B CA 1
ATOM 3809 C C . VAL B 1 140 ? -6.066 -30.266 -9.555 1 98.19 140 VAL B C 1
ATOM 3811 O O . VAL B 1 140 ? -4.879 -30.109 -9.266 1 98.19 140 VAL B O 1
ATOM 3814 N N . ARG B 1 141 ? -6.773 -31.25 -9.125 1 97.5 141 ARG B N 1
ATOM 3815 C CA . ARG B 1 141 ? -6.156 -32.312 -8.344 1 97.5 141 ARG B CA 1
ATOM 3816 C C . ARG B 1 141 ? -5.207 -33.156 -9.195 1 97.5 141 ARG B C 1
ATOM 3818 O O . ARG B 1 141 ? -5.453 -33.344 -10.383 1 97.5 141 ARG B O 1
ATOM 3825 N N . PRO B 1 142 ? -4.18 -33.594 -8.508 1 98.06 142 PRO B N 1
ATOM 3826 C CA . PRO B 1 142 ? -3.215 -34.406 -9.281 1 98.06 142 PRO B CA 1
ATOM 3827 C C . PRO B 1 142 ? -3.869 -35.531 -10.047 1 98.06 142 PRO B C 1
ATOM 3829 O O . PRO B 1 142 ? -3.518 -35.812 -11.203 1 98.06 142 PRO B O 1
ATOM 3832 N N . GLU B 1 143 ? -4.859 -36.188 -9.484 1 96.88 143 GLU B N 1
ATOM 3833 C CA . GLU B 1 143 ? -5.5 -37.375 -10.094 1 96.88 143 GLU B CA 1
ATOM 3834 C C . GLU B 1 143 ? -6.387 -36.969 -11.266 1 96.88 143 GLU B C 1
ATOM 3836 O O . GLU B 1 143 ? -6.789 -37.812 -12.062 1 96.88 143 GLU B O 1
ATOM 3841 N N . GLU B 1 144 ? -6.715 -35.656 -11.344 1 97.81 144 GLU B N 1
ATOM 3842 C CA . GLU B 1 144 ? -7.586 -35.156 -12.398 1 97.81 144 GLU B CA 1
ATOM 3843 C C . GLU B 1 144 ? -6.777 -34.5 -13.516 1 97.81 144 GLU B C 1
ATOM 3845 O O . GLU B 1 144 ? -7.332 -34.094 -14.547 1 97.81 144 GLU B O 1
ATOM 3850 N N . ALA B 1 145 ? -5.496 -34.406 -13.375 1 98.56 145 ALA B N 1
ATOM 3851 C CA . ALA B 1 145 ? -4.645 -33.625 -14.258 1 98.56 145 ALA B CA 1
ATOM 3852 C C . ALA B 1 145 ? -4.668 -34.156 -15.68 1 98.56 145 ALA B C 1
ATOM 3854 O O . ALA B 1 145 ? -4.801 -33.406 -16.641 1 98.56 145 ALA B O 1
ATOM 3855 N N . ALA B 1 146 ? -4.527 -35.469 -15.781 1 98.56 146 ALA B N 1
ATOM 3856 C CA . ALA B 1 146 ? -4.469 -36.094 -17.109 1 98.56 146 ALA B CA 1
ATOM 3857 C C . ALA B 1 146 ? -5.754 -35.844 -17.891 1 98.56 146 ALA B C 1
ATOM 3859 O O . ALA B 1 146 ? -5.711 -35.469 -19.062 1 98.56 146 ALA B O 1
ATOM 3860 N N . ALA B 1 147 ? -6.914 -36.094 -17.234 1 98.44 147 ALA B N 1
ATOM 3861 C CA . ALA B 1 147 ? -8.203 -35.875 -17.891 1 98.44 147 ALA B CA 1
ATOM 3862 C C . ALA B 1 147 ? -8.375 -34.406 -18.266 1 98.44 147 ALA B C 1
ATOM 3864 O O . ALA B 1 147 ? -8.844 -34.094 -19.359 1 98.44 147 ALA B O 1
ATOM 3865 N N . PHE B 1 148 ? -8.047 -33.531 -17.406 1 98.69 148 PHE B N 1
ATOM 3866 C CA . PHE B 1 148 ? -8.172 -32.094 -17.656 1 98.69 148 PHE B CA 1
ATOM 3867 C C . PHE B 1 148 ? -7.254 -31.656 -18.797 1 98.69 148 PHE B C 1
ATOM 3869 O O . PHE B 1 148 ? -7.672 -30.906 -19.688 1 98.69 148 PHE B O 1
ATOM 3876 N N . CYS B 1 149 ? -5.988 -32.062 -18.766 1 98.81 149 CYS B N 1
ATOM 3877 C CA . CYS B 1 149 ? -5.035 -31.734 -19.828 1 98.81 149 CYS B CA 1
ATOM 3878 C C . CYS B 1 149 ? -5.496 -32.281 -21.172 1 98.81 149 CYS B C 1
ATOM 3880 O O . CYS B 1 149 ? -5.328 -31.625 -22.203 1 98.81 149 CYS B O 1
ATOM 3882 N N . SER B 1 150 ? -6.016 -33.5 -21.172 1 98.69 150 SER B N 1
ATOM 3883 C CA . SER B 1 150 ? -6.562 -34.062 -22.406 1 98.69 150 SER B CA 1
ATOM 3884 C C . SER B 1 150 ? -7.68 -33.188 -22.953 1 98.69 150 SER B C 1
ATOM 3886 O O . SER B 1 150 ? -7.742 -32.938 -24.172 1 98.69 150 SER B O 1
ATOM 3888 N N . TYR B 1 151 ? -8.555 -32.781 -22.062 1 98.62 151 TYR B N 1
ATOM 3889 C CA . TYR B 1 151 ? -9.625 -31.859 -22.469 1 98.62 151 TYR B CA 1
ATOM 3890 C C . TYR B 1 151 ? -9.055 -30.594 -23.094 1 98.62 151 TYR B C 1
ATOM 3892 O O . TYR B 1 151 ? -9.453 -30.203 -24.203 1 98.62 151 TYR B O 1
ATOM 3900 N N . VAL B 1 152 ? -8.117 -29.938 -22.453 1 98.75 152 VAL B N 1
ATOM 3901 C CA . VAL B 1 152 ? -7.523 -28.688 -22.875 1 98.75 152 VAL B CA 1
ATOM 3902 C C . VAL B 1 152 ? -6.812 -28.859 -24.219 1 98.75 152 VAL B C 1
ATOM 3904 O O . VAL B 1 152 ? -6.953 -28.031 -25.125 1 98.75 152 VAL B O 1
ATOM 3907 N N . ALA B 1 153 ? -6.027 -29.938 -24.344 1 98.19 153 ALA B N 1
ATOM 3908 C CA . ALA B 1 153 ? -5.254 -30.234 -25.547 1 98.19 153 ALA B CA 1
ATOM 3909 C C . ALA B 1 153 ? -6.172 -30.438 -26.75 1 98.19 153 ALA B C 1
ATOM 3911 O O . ALA B 1 153 ? -5.746 -30.266 -27.891 1 98.19 153 ALA B O 1
ATOM 3912 N N . GLY B 1 154 ? -7.383 -30.781 -26.531 1 98 154 GLY B N 1
ATOM 3913 C CA . GLY B 1 154 ? -8.336 -31.031 -27.594 1 98 154 GLY B CA 1
ATOM 3914 C C . GLY B 1 154 ? -9.039 -29.766 -28.062 1 98 154 GLY B C 1
ATOM 3915 O O . GLY B 1 154 ? -9.742 -29.797 -29.078 1 98 154 GLY B O 1
ATOM 3916 N N . LEU B 1 155 ? -8.875 -28.703 -27.438 1 98.56 155 LEU B N 1
ATOM 3917 C CA . LEU B 1 155 ? -9.555 -27.453 -27.781 1 98.56 155 LEU B CA 1
ATOM 3918 C C . LEU B 1 155 ? -8.891 -26.781 -28.969 1 98.56 155 LEU B C 1
ATOM 3920 O O . LEU B 1 155 ? -7.664 -26.797 -29.094 1 98.56 155 LEU B O 1
ATOM 3924 N N . GLU B 1 156 ? -9.672 -26.125 -29.734 1 97.88 156 GLU B N 1
ATOM 3925 C CA . GLU B 1 156 ? -9.172 -25.422 -30.906 1 97.88 156 GLU B CA 1
ATOM 3926 C C . GLU B 1 156 ? -8.352 -24.203 -30.516 1 97.88 156 GLU B C 1
ATOM 3928 O O . GLU B 1 156 ? -8.742 -23.453 -29.609 1 97.88 156 GLU B O 1
ATOM 3933 N N . ASN B 1 157 ? -7.242 -24.016 -31.125 1 98.25 157 ASN B N 1
ATOM 3934 C CA . ASN B 1 157 ? -6.402 -22.828 -31.016 1 98.25 157 ASN B CA 1
ATOM 3935 C C . ASN B 1 157 ? -5.867 -22.641 -29.594 1 98.25 157 ASN B C 1
ATOM 3937 O O . ASN B 1 157 ? -5.633 -21.516 -29.156 1 98.25 157 ASN B O 1
ATOM 3941 N N . VAL B 1 158 ? -5.816 -23.672 -28.828 1 98.62 158 VAL B N 1
ATOM 3942 C CA . VAL B 1 158 ? -5.191 -23.672 -27.516 1 98.62 158 VAL B CA 1
ATOM 3943 C C . VAL B 1 158 ? -3.949 -24.562 -27.531 1 98.62 158 VAL B C 1
ATOM 3945 O O . VAL B 1 158 ? -4.016 -25.719 -27.938 1 98.62 158 VAL B O 1
ATOM 3948 N N . HIS B 1 159 ? -2.838 -23.984 -27.219 1 98.69 159 HIS B N 1
ATOM 3949 C CA . HIS B 1 159 ? -1.6 -24.734 -27.078 1 98.69 159 HIS B CA 1
ATOM 3950 C C . HIS B 1 159 ? -1.274 -25 -25.609 1 98.69 159 HIS B C 1
ATOM 3952 O O . HIS B 1 159 ? -0.881 -24.094 -24.875 1 98.69 159 HIS B O 1
ATOM 3958 N N . LEU B 1 160 ? -1.5 -26.234 -25.172 1 98.75 160 LEU B N 1
ATOM 3959 C CA . LEU B 1 160 ? -1.07 -26.641 -23.844 1 98.75 160 LEU B CA 1
ATOM 3960 C C . LEU B 1 160 ? 0.451 -26.703 -23.75 1 98.75 160 LEU B C 1
ATOM 3962 O O . LEU B 1 160 ? 1.046 -27.75 -24.031 1 98.75 160 LEU B O 1
ATOM 3966 N N . GLU B 1 161 ? 1.015 -25.609 -23.312 1 98.62 161 GLU B N 1
ATOM 3967 C CA . GLU B 1 161 ? 2.467 -25.469 -23.328 1 98.62 161 GLU B CA 1
ATOM 3968 C C . GLU B 1 161 ? 3.1 -26.094 -22.094 1 98.62 161 GLU B C 1
ATOM 3970 O O . GLU B 1 161 ? 4.207 -26.641 -22.172 1 98.62 161 GLU B O 1
ATOM 3975 N N . GLY B 1 162 ? 2.371 -25.922 -21.016 1 98.62 162 GLY B N 1
ATOM 3976 C CA . GLY B 1 162 ? 3.066 -26.375 -19.812 1 98.62 162 GLY B CA 1
ATOM 3977 C C . GLY B 1 162 ? 2.129 -26.719 -18.672 1 98.62 162 GLY B C 1
ATOM 3978 O O . GLY B 1 162 ? 0.908 -26.656 -18.828 1 98.62 162 GLY B O 1
ATOM 3979 N N . MET B 1 163 ? 2.703 -27.203 -17.578 1 98.81 163 MET B N 1
ATOM 3980 C CA . MET B 1 163 ? 2.057 -27.578 -16.328 1 98.81 163 MET B CA 1
ATOM 3981 C C . MET B 1 163 ? 2.932 -27.219 -15.133 1 98.81 163 MET B C 1
ATOM 3983 O O . MET B 1 163 ? 4.156 -27.328 -15.203 1 98.81 163 MET B O 1
ATOM 3987 N N . PHE B 1 164 ? 2.262 -26.75 -14.078 1 98.88 164 PHE B N 1
ATOM 3988 C CA . PHE B 1 164 ? 3.1 -26.391 -12.938 1 98.88 164 PHE B CA 1
ATOM 3989 C C . PHE B 1 164 ? 2.336 -26.562 -11.625 1 98.88 164 PHE B C 1
ATOM 3991 O O . PHE B 1 164 ? 1.126 -26.797 -11.633 1 98.88 164 PHE B O 1
ATOM 3998 N N . THR B 1 165 ? 3.025 -26.625 -10.547 1 98.81 165 THR B N 1
ATOM 3999 C CA . THR B 1 165 ? 2.516 -26.578 -9.18 1 98.81 165 THR B CA 1
ATOM 4000 C C . THR B 1 165 ? 3.291 -25.562 -8.344 1 98.81 165 THR B C 1
ATOM 4002 O O . THR B 1 165 ? 4.164 -24.859 -8.867 1 98.81 165 THR B O 1
ATOM 4005 N N . HIS B 1 166 ? 2.904 -25.297 -7.172 1 98.62 166 HIS B N 1
ATOM 4006 C CA . HIS B 1 166 ? 3.574 -24.406 -6.234 1 98.62 166 HIS B CA 1
ATOM 4007 C C . HIS B 1 166 ? 3.699 -25.047 -4.855 1 98.62 166 HIS B C 1
ATOM 4009 O O . HIS B 1 166 ? 2.736 -25.625 -4.348 1 98.62 166 HIS B O 1
ATOM 4015 N N . PHE B 1 167 ? 4.871 -24.969 -4.305 1 98.19 167 PHE B N 1
ATOM 4016 C CA . PHE B 1 167 ? 5.145 -25.641 -3.043 1 98.19 167 PHE B CA 1
ATOM 4017 C C . PHE B 1 167 ? 4.645 -24.812 -1.865 1 98.19 167 PHE B C 1
ATOM 4019 O O . PHE B 1 167 ? 4.773 -23.594 -1.859 1 98.19 167 PHE B O 1
ATOM 4026 N N . ALA B 1 168 ? 4.172 -25.469 -0.836 1 97.19 168 ALA B N 1
ATOM 4027 C CA . ALA B 1 168 ? 3.641 -24.844 0.369 1 97.19 168 ALA B CA 1
ATOM 4028 C C . ALA B 1 168 ? 4.75 -24.594 1.387 1 97.19 168 ALA B C 1
ATOM 4030 O O . ALA B 1 168 ? 4.625 -23.703 2.242 1 97.19 168 ALA B O 1
ATOM 4031 N N . SER B 1 169 ? 5.855 -25.359 1.272 1 96.5 169 SER B N 1
ATOM 4032 C CA . SER B 1 169 ? 6.809 -25.281 2.375 1 96.5 169 SER B CA 1
ATOM 4033 C C . SER B 1 169 ? 8.234 -25.516 1.89 1 96.5 169 SER B C 1
ATOM 4035 O O . SER B 1 169 ? 9.031 -26.156 2.572 1 96.5 169 SER B O 1
ATOM 4037 N N . SER B 1 170 ? 8.5 -25.078 0.71 1 95.75 170 SER B N 1
ATOM 4038 C CA . SER B 1 170 ? 9.836 -25.281 0.178 1 95.75 170 SER B CA 1
ATOM 4039 C C . SER B 1 170 ? 10.875 -24.484 0.968 1 95.75 170 SER B C 1
ATOM 4041 O O . SER B 1 170 ? 12.078 -24.766 0.876 1 95.75 170 SER B O 1
ATOM 4043 N N . ASP B 1 171 ? 10.453 -23.5 1.717 1 95.31 171 ASP B N 1
ATOM 4044 C CA . ASP B 1 171 ? 11.383 -22.641 2.436 1 95.31 171 ASP B CA 1
ATOM 4045 C C . ASP B 1 171 ? 11.633 -23.156 3.852 1 95.31 171 ASP B C 1
ATOM 4047 O O . ASP B 1 171 ? 12.352 -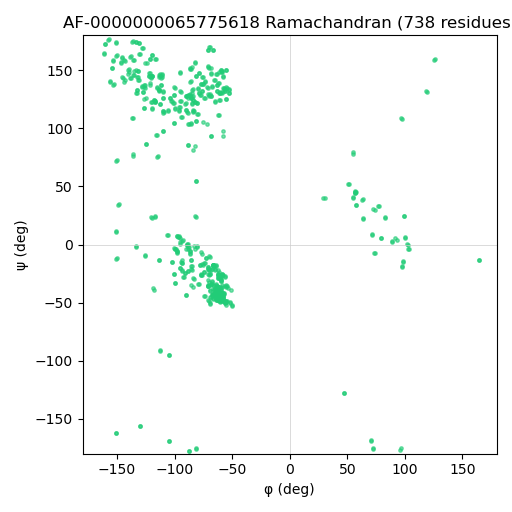22.516 4.633 1 95.31 171 ASP B O 1
ATOM 4051 N N . SER B 1 172 ? 11.039 -24.312 4.164 1 95.19 172 SER B N 1
ATOM 4052 C CA . SER B 1 172 ? 11.227 -24.938 5.469 1 95.19 172 SER B CA 1
ATOM 4053 C C . SER B 1 172 ? 12.469 -25.812 5.488 1 95.19 172 SER B C 1
ATOM 4055 O O . SER B 1 172 ? 12.852 -26.375 4.461 1 95.19 172 SER B O 1
ATOM 4057 N N . ALA B 1 173 ? 13.039 -25.922 6.637 1 94.44 173 ALA B N 1
ATOM 4058 C CA . ALA B 1 173 ? 14.156 -26.844 6.797 1 94.44 173 ALA B CA 1
ATOM 4059 C C . ALA B 1 173 ? 13.711 -28.281 6.586 1 94.44 173 ALA B C 1
ATOM 4061 O O . ALA B 1 173 ? 14.469 -29.094 6.043 1 94.44 173 ALA B O 1
ATOM 4062 N N . ASP B 1 174 ? 12.523 -28.547 7.09 1 94.31 174 ASP B N 1
ATOM 4063 C CA . ASP B 1 174 ? 11.93 -29.859 6.836 1 94.31 174 ASP B CA 1
ATOM 4064 C C . ASP B 1 174 ? 11.305 -29.922 5.445 1 94.31 174 ASP B C 1
ATOM 4066 O O . ASP B 1 174 ? 10.211 -29.391 5.223 1 94.31 174 ASP B O 1
ATOM 4070 N N . HIS B 1 175 ? 11.859 -30.703 4.562 1 95.25 175 HIS B N 1
ATOM 4071 C CA . HIS B 1 175 ? 11.453 -30.719 3.164 1 95.25 175 HIS B CA 1
ATOM 4072 C C . HIS B 1 175 ? 10.469 -31.859 2.896 1 95.25 175 HIS B C 1
ATOM 4074 O O . HIS B 1 175 ? 10.062 -32.062 1.753 1 95.25 175 HIS B O 1
ATOM 4080 N N . ALA B 1 176 ? 10.062 -32.531 3.918 1 96.5 176 ALA B N 1
ATOM 4081 C CA . ALA B 1 176 ? 9.25 -33.719 3.73 1 96.5 176 ALA B CA 1
ATOM 4082 C C . ALA B 1 176 ? 7.992 -33.406 2.92 1 96.5 176 ALA B C 1
ATOM 4084 O O . ALA B 1 176 ? 7.699 -34.094 1.933 1 96.5 176 ALA B O 1
ATOM 4085 N N . TYR B 1 177 ? 7.305 -32.406 3.309 1 96.81 177 TYR B N 1
ATOM 4086 C CA . TYR B 1 177 ? 6.055 -32.094 2.623 1 96.81 177 TYR B CA 1
ATOM 4087 C C . TYR B 1 177 ? 6.324 -31.578 1.211 1 96.81 177 TYR B C 1
ATOM 4089 O O . TYR B 1 177 ? 5.566 -31.875 0.284 1 96.81 177 TYR B O 1
ATOM 4097 N N . CYS B 1 178 ? 7.332 -30.797 1.05 1 97.19 178 CYS B N 1
ATOM 4098 C CA . CYS B 1 178 ? 7.719 -30.312 -0.272 1 97.19 178 CYS B CA 1
ATOM 4099 C C . CYS B 1 178 ? 8.031 -31.469 -1.207 1 97.19 178 CYS B C 1
ATOM 4101 O O . CYS B 1 178 ? 7.609 -31.469 -2.365 1 97.19 178 CYS B O 1
ATOM 4103 N N . LEU B 1 179 ? 8.734 -32.406 -0.697 1 98.12 179 LEU B N 1
ATOM 4104 C CA . LEU B 1 179 ? 9.086 -33.594 -1.485 1 98.12 179 LEU B CA 1
ATOM 4105 C C . LEU B 1 179 ? 7.84 -34.406 -1.819 1 98.12 179 LEU B C 1
ATOM 4107 O O . LEU B 1 179 ? 7.738 -34.969 -2.91 1 98.12 179 LEU B O 1
ATOM 4111 N N . GLU B 1 180 ? 6.941 -34.5 -0.866 1 98.06 180 GLU B N 1
ATOM 4112 C CA . GLU B 1 180 ? 5.664 -35.125 -1.139 1 98.06 180 GLU B CA 1
ATOM 4113 C C . GLU B 1 180 ? 4.926 -34.438 -2.279 1 98.06 180 GLU B C 1
ATOM 4115 O O . GLU B 1 180 ? 4.402 -35.094 -3.182 1 98.06 180 GLU B O 1
ATOM 4120 N N . GLN B 1 181 ? 4.875 -33.125 -2.258 1 98.44 181 GLN B N 1
ATOM 4121 C CA . GLN B 1 181 ? 4.246 -32.375 -3.326 1 98.44 181 GLN B CA 1
ATOM 4122 C C . GLN B 1 181 ? 4.93 -32.625 -4.664 1 98.44 181 GLN B C 1
ATOM 4124 O O . GLN B 1 181 ? 4.266 -32.781 -5.691 1 98.44 181 GLN B O 1
ATOM 4129 N N . PHE B 1 182 ? 6.254 -32.625 -4.613 1 98.69 182 PHE B N 1
ATOM 4130 C CA . PHE B 1 182 ? 7.016 -32.906 -5.828 1 98.69 182 PHE B CA 1
ATOM 4131 C C . PHE B 1 182 ? 6.672 -34.25 -6.402 1 98.69 182 PHE B C 1
ATOM 4133 O O . PHE B 1 182 ? 6.516 -34.406 -7.617 1 98.69 182 PHE B O 1
ATOM 4140 N N . GLY B 1 183 ? 6.586 -35.219 -5.543 1 98.75 183 GLY B N 1
ATOM 4141 C CA . GLY B 1 183 ? 6.172 -36.531 -5.977 1 98.75 183 GLY B CA 1
ATOM 4142 C C . GLY B 1 183 ? 4.805 -36.562 -6.629 1 98.75 183 GLY B C 1
ATOM 4143 O O . GLY B 1 183 ? 4.621 -37.156 -7.684 1 98.75 183 GLY B O 1
ATOM 4144 N N . ARG B 1 184 ? 3.822 -35.906 -6.043 1 98.62 184 ARG B N 1
ATOM 4145 C CA . ARG B 1 184 ? 2.48 -35.812 -6.605 1 98.62 184 ARG B CA 1
ATOM 4146 C C . ARG B 1 184 ? 2.51 -35.125 -7.973 1 98.62 184 ARG B C 1
ATOM 4148 O O . ARG B 1 184 ? 1.798 -35.531 -8.891 1 98.62 184 ARG B O 1
ATOM 4155 N N . PHE B 1 185 ? 3.377 -34.156 -8.078 1 98.81 185 PHE B N 1
ATOM 4156 C CA . PHE B 1 185 ? 3.473 -33.406 -9.328 1 98.81 185 PHE B CA 1
ATOM 4157 C C . PHE B 1 185 ? 4.078 -34.281 -10.43 1 98.81 185 PHE B C 1
ATOM 4159 O O . PHE B 1 185 ? 3.566 -34.312 -11.547 1 98.81 185 PHE B O 1
ATOM 4166 N N . THR B 1 186 ? 5.16 -34.906 -10.086 1 98.56 186 THR B N 1
ATOM 4167 C CA . THR B 1 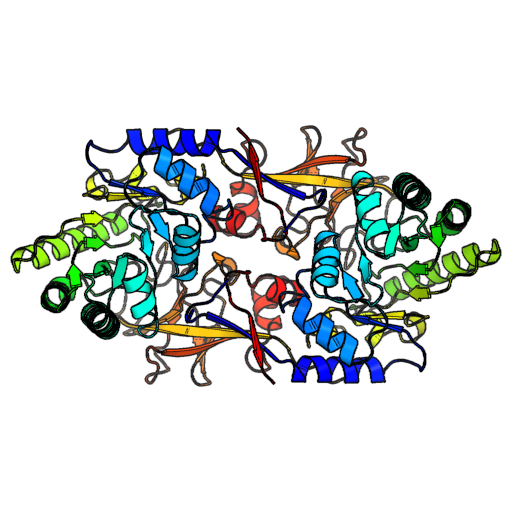186 ? 5.832 -35.75 -11.062 1 98.56 186 THR B CA 1
ATOM 4168 C C . THR B 1 186 ? 4.922 -36.906 -11.508 1 98.56 186 THR B C 1
ATOM 4170 O O . THR B 1 186 ? 4.93 -37.312 -12.672 1 98.56 186 THR B O 1
ATOM 4173 N N . ALA B 1 187 ? 4.156 -37.438 -10.555 1 98.69 187 ALA B N 1
ATOM 4174 C CA . ALA B 1 187 ? 3.182 -38.469 -10.898 1 98.69 187 ALA B CA 1
ATOM 4175 C C . ALA B 1 187 ? 2.115 -37.906 -11.844 1 98.69 187 ALA B C 1
ATOM 4177 O O . ALA B 1 187 ? 1.693 -38.594 -12.781 1 98.69 187 ALA B O 1
ATOM 4178 N N . ALA B 1 188 ? 1.664 -36.719 -11.625 1 98.81 188 ALA B N 1
ATOM 4179 C CA . ALA B 1 188 ? 0.683 -36.062 -12.492 1 98.81 188 ALA B CA 1
ATOM 4180 C C . ALA B 1 188 ? 1.253 -35.844 -13.891 1 98.81 188 ALA B C 1
ATOM 4182 O O . ALA B 1 188 ? 0.572 -36.094 -14.891 1 98.81 188 ALA B O 1
ATOM 4183 N N . ILE B 1 189 ? 2.486 -35.375 -13.938 1 98.69 189 ILE B N 1
ATOM 4184 C CA . ILE B 1 189 ? 3.162 -35.188 -15.219 1 98.69 189 ILE B CA 1
ATOM 4185 C C . ILE B 1 189 ? 3.193 -36.5 -15.984 1 98.69 189 ILE B C 1
ATOM 4187 O O . ILE B 1 189 ? 2.844 -36.562 -17.172 1 98.69 189 ILE B O 1
ATOM 4191 N N . ALA B 1 190 ? 3.611 -37.531 -15.273 1 98.5 190 ALA B N 1
ATOM 4192 C CA . ALA B 1 190 ? 3.713 -38.844 -15.898 1 98.5 190 ALA B CA 1
ATOM 4193 C C . ALA B 1 190 ? 2.361 -39.312 -16.453 1 98.5 190 ALA B C 1
ATOM 4195 O O . ALA B 1 190 ? 2.283 -39.875 -17.547 1 98.5 190 ALA B O 1
ATOM 4196 N N . ALA B 1 191 ? 1.324 -39.094 -15.672 1 98.56 191 ALA B N 1
ATOM 4197 C CA . ALA B 1 191 ? -0.023 -39.469 -16.094 1 98.56 191 ALA B CA 1
ATOM 4198 C C . ALA B 1 191 ? -0.446 -38.688 -17.328 1 98.56 191 ALA B C 1
ATOM 4200 O O . ALA B 1 191 ? -1.062 -39.25 -18.25 1 98.56 191 ALA B O 1
ATOM 4201 N N . VAL B 1 192 ? -0.169 -37.438 -17.391 1 98.62 192 VAL B N 1
ATOM 4202 C CA . VAL B 1 192 ? -0.507 -36.594 -18.516 1 98.62 192 VAL B CA 1
ATOM 4203 C C . VAL B 1 192 ? 0.262 -37.031 -19.766 1 98.62 192 VAL B C 1
ATOM 4205 O O . VAL B 1 192 ? -0.315 -37.188 -20.844 1 98.62 192 VAL B O 1
ATOM 4208 N N . GLU B 1 193 ? 1.528 -37.312 -19.578 1 97.88 193 GLU B N 1
ATOM 4209 C CA . GLU B 1 193 ? 2.359 -37.75 -20.703 1 97.88 193 GLU B CA 1
ATOM 4210 C C . GLU B 1 193 ? 1.941 -39.125 -21.203 1 97.88 193 GLU B C 1
ATOM 4212 O O . GLU B 1 193 ? 2.014 -39.406 -22.391 1 97.88 193 GLU B O 1
ATOM 4217 N N . ALA B 1 194 ? 1.536 -39.906 -20.328 1 97.62 194 ALA B N 1
ATOM 4218 C CA . ALA B 1 194 ? 1.062 -41.25 -20.688 1 97.62 194 ALA B CA 1
ATOM 4219 C C . ALA B 1 194 ? -0.197 -41.188 -21.547 1 97.62 194 ALA B C 1
ATOM 4221 O O . ALA B 1 194 ? -0.504 -42.125 -22.297 1 97.62 194 ALA B O 1
ATOM 4222 N N . SER B 1 195 ? -0.885 -40.125 -21.469 1 96.88 195 SER B N 1
ATOM 4223 C CA . SER B 1 195 ? -2.096 -39.938 -22.266 1 96.88 195 SER B CA 1
ATOM 4224 C C . SER B 1 195 ? -1.763 -39.438 -23.672 1 96.88 195 SER B C 1
ATOM 4226 O O . SER B 1 195 ? -2.66 -39.25 -24.484 1 96.88 195 SER B O 1
ATOM 4228 N N . GLY B 1 196 ? -0.473 -39.219 -23.969 1 96.94 196 GLY B N 1
ATOM 4229 C CA . GLY B 1 196 ? -0.032 -38.875 -25.312 1 96.94 196 GLY B CA 1
ATOM 4230 C C . GLY B 1 196 ? 0.264 -37.375 -25.469 1 96.94 196 GLY B C 1
ATOM 4231 O O . GLY B 1 196 ? 0.571 -36.906 -26.562 1 96.94 196 GLY B O 1
ATOM 4232 N N . ILE B 1 197 ? 0.099 -36.656 -24.406 1 97.5 197 ILE B N 1
ATOM 4233 C CA . ILE B 1 197 ? 0.341 -35.219 -24.438 1 97.5 197 ILE B CA 1
ATOM 4234 C C . ILE B 1 197 ? 1.805 -34.938 -24.109 1 97.5 197 ILE B C 1
ATOM 4236 O O . ILE B 1 197 ? 2.338 -35.469 -23.125 1 97.5 197 ILE B O 1
ATOM 4240 N N . ARG B 1 198 ? 2.467 -34.219 -24.906 1 95.5 198 ARG B N 1
ATOM 4241 C CA . ARG B 1 198 ? 3.832 -33.781 -24.625 1 95.5 198 ARG B CA 1
ATOM 4242 C C . ARG B 1 198 ? 3.848 -32.375 -24.016 1 95.5 198 ARG B C 1
ATOM 4244 O O . ARG B 1 198 ? 3.461 -31.406 -24.672 1 95.5 198 ARG B O 1
ATOM 4251 N N . LEU B 1 199 ? 4.262 -32.25 -22.844 1 96.5 199 LEU B N 1
ATOM 4252 C CA . LEU B 1 199 ? 4.395 -30.953 -22.156 1 96.5 199 LEU B CA 1
ATOM 4253 C C . LEU B 1 199 ? 5.727 -30.297 -22.5 1 96.5 199 LEU B C 1
ATOM 4255 O O . LEU B 1 199 ? 6.785 -30.906 -22.344 1 96.5 199 LEU B O 1
ATOM 4259 N N . GLY B 1 200 ? 5.715 -29.094 -22.953 1 97.44 200 GLY B N 1
ATOM 4260 C CA . GLY B 1 200 ? 6.922 -28.375 -23.297 1 97.44 200 GLY B CA 1
ATOM 4261 C C . GLY B 1 200 ? 7.641 -27.797 -22.094 1 97.44 200 GLY B C 1
ATOM 4262 O O . GLY B 1 200 ? 8.867 -27.719 -22.078 1 97.44 200 GLY B O 1
ATOM 4263 N N . ILE B 1 201 ? 6.934 -27.375 -21.094 1 98.81 201 ILE B N 1
ATOM 4264 C CA . ILE B 1 201 ? 7.512 -26.719 -19.922 1 98.81 201 ILE B CA 1
ATOM 4265 C C . ILE B 1 201 ? 6.871 -27.266 -18.656 1 98.81 201 ILE B C 1
ATOM 4267 O O . ILE B 1 201 ? 5.684 -27.062 -18.406 1 98.81 201 ILE B O 1
ATOM 4271 N N . ARG B 1 202 ? 7.582 -28.016 -17.906 1 98.75 202 ARG B N 1
ATOM 4272 C CA . ARG B 1 202 ? 7.207 -28.438 -16.562 1 98.75 202 ARG B CA 1
ATOM 4273 C C . ARG B 1 202 ? 7.961 -27.625 -15.508 1 98.75 202 ARG B C 1
ATOM 4275 O O . ARG B 1 202 ? 9.188 -27.5 -15.562 1 98.75 202 ARG B O 1
ATOM 4282 N N . HIS B 1 203 ? 7.168 -26.953 -14.578 1 98.88 203 HIS B N 1
ATOM 4283 C CA . HIS B 1 203 ? 7.891 -26.125 -13.625 1 98.88 203 HIS B CA 1
ATOM 4284 C C . HIS B 1 203 ? 7.215 -26.125 -12.266 1 98.88 203 HIS B C 1
ATOM 4286 O O . HIS B 1 203 ? 5.984 -26.188 -12.172 1 98.88 203 HIS B O 1
ATOM 4292 N N . CYS B 1 204 ? 8.047 -26.094 -11.211 1 98.62 204 CYS B N 1
ATOM 4293 C CA . CYS B 1 204 ? 7.512 -26.109 -9.852 1 98.62 204 CYS B CA 1
ATOM 4294 C C . CYS B 1 204 ? 8.438 -25.375 -8.891 1 98.62 204 CYS B C 1
ATOM 4296 O O . CYS B 1 204 ? 8.055 -25.078 -7.758 1 98.62 204 CYS B O 1
ATOM 4298 N N . ALA B 1 205 ? 9.695 -25.031 -9.273 1 98.69 205 ALA B N 1
ATOM 4299 C CA . ALA B 1 205 ? 10.688 -24.469 -8.359 1 98.69 205 ALA B CA 1
ATOM 4300 C C . ALA B 1 205 ? 10.461 -22.969 -8.18 1 98.69 205 ALA B C 1
ATOM 4302 O O . ALA B 1 205 ? 10.727 -22.172 -9.086 1 98.69 205 ALA B O 1
ATOM 4303 N N . ASN B 1 206 ? 9.953 -22.641 -7.027 1 98.44 206 ASN B N 1
ATOM 4304 C CA . ASN B 1 206 ? 9.977 -21.25 -6.582 1 98.44 206 ASN B CA 1
ATOM 4305 C C . ASN B 1 206 ? 11.328 -20.875 -5.973 1 98.44 206 ASN B C 1
ATOM 4307 O O . ASN B 1 206 ? 12.266 -21.688 -5.988 1 98.44 206 ASN B O 1
ATOM 4311 N N . SER B 1 207 ? 11.461 -19.672 -5.445 1 98.69 207 SER B N 1
ATOM 4312 C CA . SER B 1 207 ? 12.734 -19.156 -4.953 1 98.69 207 SER B CA 1
ATOM 4313 C C . SER B 1 207 ? 13.406 -20.156 -4.016 1 98.69 207 SER B C 1
ATOM 4315 O O . SER B 1 207 ? 14.57 -20.531 -4.215 1 98.69 207 SER B O 1
ATOM 4317 N N . ALA B 1 208 ? 12.672 -20.625 -2.996 1 98.56 208 ALA B N 1
ATOM 4318 C CA . ALA B 1 208 ? 13.258 -21.516 -2.002 1 98.56 208 ALA B CA 1
ATOM 4319 C C . ALA B 1 208 ? 13.672 -22.844 -2.631 1 98.56 208 ALA B C 1
ATOM 4321 O O . ALA B 1 208 ? 14.742 -23.375 -2.334 1 98.56 208 ALA B O 1
ATOM 4322 N N . ALA B 1 209 ? 12.836 -23.375 -3.512 1 98.5 209 ALA B N 1
ATOM 4323 C CA . ALA B 1 209 ? 13.125 -24.656 -4.156 1 98.5 209 ALA B CA 1
ATOM 4324 C C . ALA B 1 209 ? 14.312 -24.531 -5.109 1 98.5 209 ALA B C 1
ATOM 4326 O O . ALA B 1 209 ? 15.094 -25.469 -5.27 1 98.5 209 ALA B O 1
ATOM 4327 N N . ILE B 1 210 ? 14.438 -23.375 -5.75 1 98.75 210 ILE B N 1
ATOM 4328 C CA . ILE B 1 210 ? 15.602 -23.141 -6.598 1 98.75 210 ILE B CA 1
ATOM 4329 C C . ILE B 1 210 ? 16.875 -23.344 -5.785 1 98.75 210 ILE B C 1
ATOM 4331 O O . ILE B 1 210 ? 17.844 -23.938 -6.266 1 98.75 210 ILE B O 1
ATOM 4335 N N . LEU B 1 211 ? 16.828 -22.953 -4.543 1 98.19 211 LEU B N 1
ATOM 4336 C CA . LEU B 1 211 ? 18 -22.969 -3.678 1 98.19 211 LEU B CA 1
ATOM 4337 C C . LEU B 1 211 ? 18.219 -24.344 -3.082 1 98.19 211 LEU B C 1
ATOM 4339 O O . LEU B 1 211 ? 19.359 -24.75 -2.826 1 98.19 211 LEU B O 1
ATOM 4343 N N . SER B 1 212 ? 17.094 -25.109 -2.893 1 95.94 212 SER B N 1
ATOM 4344 C CA . SER B 1 212 ? 17.25 -26.234 -1.973 1 95.94 212 SER B CA 1
ATOM 4345 C C . SER B 1 212 ? 16.828 -27.547 -2.623 1 95.94 212 SER B C 1
ATOM 4347 O O . SER B 1 212 ? 17.062 -28.625 -2.068 1 95.94 212 SER B O 1
ATOM 4349 N N . LEU B 1 213 ? 16.219 -27.5 -3.773 1 96.19 213 LEU B N 1
ATOM 4350 C CA . LEU B 1 213 ? 15.688 -28.703 -4.418 1 96.19 213 LEU B CA 1
ATOM 4351 C C . LEU B 1 213 ? 16.016 -28.703 -5.906 1 96.19 213 LEU B C 1
ATOM 4353 O O . LEU B 1 213 ? 15.133 -28.578 -6.75 1 96.19 213 LEU B O 1
ATOM 4357 N N . PRO B 1 214 ? 17.297 -29.047 -6.215 1 96.25 214 PRO B N 1
ATOM 4358 C CA . PRO B 1 214 ? 17.719 -29 -7.613 1 96.25 214 PRO B CA 1
ATOM 4359 C C . PRO B 1 214 ? 16.906 -29.906 -8.516 1 96.25 214 PRO B C 1
ATOM 4361 O O . PRO B 1 214 ? 16.703 -29.594 -9.695 1 96.25 214 PRO B O 1
ATOM 4364 N N . GLU B 1 215 ? 16.391 -31 -7.984 1 95.94 215 GLU B N 1
ATOM 4365 C CA . GLU B 1 215 ? 15.594 -31.922 -8.781 1 95.94 215 GLU B CA 1
ATOM 4366 C C . GLU B 1 215 ? 14.281 -31.281 -9.227 1 95.94 215 GLU B C 1
ATOM 4368 O O . GLU B 1 215 ? 13.656 -31.734 -10.188 1 95.94 215 GLU B O 1
ATOM 4373 N N . GLY B 1 216 ? 13.844 -30.203 -8.57 1 97.62 216 GLY B N 1
ATOM 4374 C CA . GLY B 1 216 ? 12.602 -29.516 -8.883 1 97.62 216 GLY B CA 1
ATOM 4375 C C . GLY B 1 216 ? 12.766 -28.453 -9.938 1 97.62 216 GLY B C 1
ATOM 4376 O O . GLY B 1 216 ? 11.797 -27.797 -10.328 1 97.62 216 GLY B O 1
ATOM 4377 N N . HIS B 1 217 ? 13.992 -28.203 -10.461 1 98.56 217 HIS B N 1
ATOM 4378 C CA . HIS B 1 217 ? 14.211 -27.141 -11.43 1 98.56 217 HIS B CA 1
ATOM 4379 C C . HIS B 1 217 ? 13.469 -27.422 -12.734 1 98.56 217 HIS B C 1
ATOM 4381 O O . HIS B 1 217 ? 12.984 -26.484 -13.383 1 98.56 217 HIS B O 1
ATOM 4387 N N . LEU B 1 218 ? 13.43 -28.75 -13.141 1 98.38 218 LEU B N 1
ATOM 4388 C CA . LEU B 1 218 ? 12.727 -29.234 -14.328 1 98.38 218 LEU B CA 1
ATOM 4389 C C . LEU B 1 218 ? 13.039 -28.344 -15.531 1 98.38 218 LEU B C 1
ATOM 4391 O O . LEU B 1 218 ? 14.211 -28.156 -15.875 1 98.38 218 LEU B O 1
ATOM 4395 N N . ASP B 1 219 ? 12.016 -27.828 -16.266 1 98.75 219 ASP B N 1
ATOM 4396 C CA . ASP B 1 219 ? 12.25 -27.109 -17.516 1 98.75 219 ASP B CA 1
ATOM 4397 C C . ASP B 1 219 ? 12.359 -25.609 -17.281 1 98.75 219 ASP B C 1
ATOM 4399 O O . ASP B 1 219 ? 12.969 -24.891 -18.078 1 98.75 219 ASP B O 1
ATOM 4403 N N . MET B 1 220 ? 11.836 -25.109 -16.219 1 98.88 220 MET B N 1
ATOM 4404 C CA . MET B 1 220 ? 11.766 -23.672 -15.93 1 98.88 220 MET B CA 1
ATOM 4405 C C . MET B 1 220 ? 11.719 -23.438 -14.422 1 98.88 220 MET B C 1
ATOM 4407 O O . MET B 1 220 ? 11.055 -24.172 -13.688 1 98.88 220 MET B O 1
ATOM 4411 N N . VAL B 1 221 ? 12.461 -22.469 -13.992 1 98.94 221 VAL B N 1
ATOM 4412 C CA . VAL B 1 221 ? 12.391 -22.062 -12.586 1 98.94 221 VAL B CA 1
ATOM 4413 C C . VAL B 1 221 ? 11.75 -20.672 -12.484 1 98.94 221 VAL B C 1
ATOM 4415 O O . VAL B 1 221 ? 11.867 -19.859 -13.398 1 98.94 221 VAL B O 1
ATOM 4418 N N . ARG B 1 222 ? 11.031 -20.438 -11.477 1 98.94 222 ARG B N 1
ATOM 4419 C CA . ARG B 1 222 ? 10.359 -19.172 -11.211 1 98.94 222 ARG B CA 1
ATOM 4420 C C . ARG B 1 222 ? 11 -18.438 -10.031 1 98.94 222 ARG B C 1
ATOM 4422 O O . ARG B 1 222 ? 10.719 -18.75 -8.875 1 98.94 222 ARG B O 1
ATOM 4429 N N . ALA B 1 223 ? 11.867 -17.516 -10.336 1 98.88 223 ALA B N 1
ATOM 4430 C CA . ALA B 1 223 ? 12.617 -16.781 -9.305 1 98.88 223 ALA B CA 1
ATOM 4431 C C . ALA B 1 223 ? 11.852 -15.539 -8.852 1 98.88 223 ALA B C 1
ATOM 4433 O O . ALA B 1 223 ? 11.641 -14.609 -9.641 1 98.88 223 ALA B O 1
ATOM 4434 N N . GLY B 1 224 ? 11.422 -15.547 -7.609 1 98.62 224 GLY B N 1
ATOM 4435 C CA . GLY B 1 224 ? 10.734 -14.414 -7.023 1 98.62 224 GLY B CA 1
ATOM 4436 C C . GLY B 1 224 ? 11.594 -13.617 -6.066 1 98.62 224 GLY B C 1
ATOM 4437 O O . GLY B 1 224 ? 12.469 -12.859 -6.492 1 98.62 224 GLY B O 1
ATOM 4438 N N . ILE B 1 225 ? 11.516 -13.906 -4.762 1 98.81 225 ILE B N 1
ATOM 4439 C CA . ILE B 1 225 ? 12.039 -13.055 -3.699 1 98.81 225 ILE B CA 1
ATOM 4440 C C . ILE B 1 225 ? 13.562 -13.023 -3.766 1 98.81 225 ILE B C 1
ATOM 4442 O O . ILE B 1 225 ? 14.188 -12.016 -3.438 1 98.81 225 ILE B O 1
ATOM 4446 N N . ILE B 1 226 ? 14.203 -14.086 -4.195 1 98.81 226 ILE B N 1
ATOM 4447 C CA . ILE B 1 226 ? 15.664 -14.141 -4.23 1 98.81 226 ILE B CA 1
ATOM 4448 C C . ILE B 1 226 ? 16.188 -13.203 -5.316 1 98.81 226 ILE B C 1
ATOM 4450 O O . ILE B 1 226 ? 17.312 -12.711 -5.234 1 98.81 226 ILE B O 1
ATOM 4454 N N . LEU B 1 227 ? 15.398 -12.953 -6.301 1 98.75 227 LEU B N 1
ATOM 4455 C CA . LEU B 1 227 ? 15.766 -11.984 -7.332 1 98.75 227 LEU B CA 1
ATOM 4456 C C . LEU B 1 227 ? 15.938 -10.594 -6.738 1 98.75 227 LEU B C 1
ATOM 4458 O O . LEU B 1 227 ? 16.75 -9.805 -7.219 1 98.75 227 LEU B O 1
ATOM 4462 N N . TYR B 1 228 ? 15.234 -10.328 -5.676 1 98.81 228 TYR B N 1
ATOM 4463 C CA . TYR B 1 228 ? 15.203 -9.008 -5.055 1 98.81 228 TYR B CA 1
ATOM 4464 C C . TYR B 1 228 ? 16.172 -8.945 -3.875 1 98.81 228 TYR B C 1
ATOM 4466 O O . TYR B 1 228 ? 16.188 -7.953 -3.137 1 98.81 228 TYR B O 1
ATOM 4474 N N . GLY B 1 229 ? 16.953 -10 -3.709 1 98.56 229 GLY B N 1
ATOM 4475 C CA . GLY B 1 229 ? 18.047 -10.008 -2.748 1 98.56 229 GLY B CA 1
ATOM 4476 C C . GLY B 1 229 ? 17.594 -10.32 -1.335 1 98.56 229 GLY B C 1
ATOM 4477 O O . GLY B 1 229 ? 18.25 -9.938 -0.365 1 98.56 229 GLY B O 1
ATOM 4478 N N . LEU B 1 230 ? 16.438 -11.008 -1.21 1 98.56 230 LEU B N 1
ATOM 4479 C CA . LEU B 1 230 ? 15.898 -11.328 0.106 1 98.56 230 LEU B CA 1
ATOM 4480 C C . LEU B 1 230 ? 15.758 -12.836 0.284 1 98.56 230 LEU B C 1
ATOM 4482 O O . LEU B 1 230 ? 15.445 -13.547 -0.671 1 98.56 230 LEU B O 1
ATOM 4486 N N . LYS B 1 231 ? 15.984 -13.289 1.471 1 97.44 231 LYS B N 1
ATOM 4487 C CA . LYS B 1 231 ? 15.891 -14.711 1.781 1 97.44 231 LYS B CA 1
ATOM 4488 C C . LYS B 1 231 ? 14.438 -15.172 1.822 1 97.44 231 LYS B C 1
ATOM 4490 O O . LYS B 1 231 ? 13.57 -14.469 2.342 1 97.44 231 LYS B O 1
ATOM 4495 N N . PRO B 1 232 ? 14.234 -16.375 1.285 1 98.31 232 PRO B N 1
ATOM 4496 C CA . PRO B 1 232 ? 12.859 -16.891 1.353 1 98.31 232 PRO B CA 1
ATOM 4497 C C . PRO B 1 232 ? 12.367 -17.078 2.785 1 98.31 232 PRO B C 1
ATOM 4499 O O . PRO B 1 232 ? 11.195 -16.828 3.08 1 98.31 232 PRO B O 1
ATOM 4502 N N . SER B 1 233 ? 13.172 -17.547 3.635 1 97.31 233 SER B N 1
ATOM 4503 C CA . SER B 1 233 ? 12.945 -17.703 5.066 1 97.31 233 SER B CA 1
ATOM 4504 C C . SER B 1 233 ? 14.258 -17.844 5.828 1 97.31 233 SER B C 1
ATOM 4506 O O . SER B 1 233 ? 15.32 -17.984 5.219 1 97.31 233 SER B O 1
ATOM 4508 N N . ASP B 1 234 ? 14.148 -17.828 7.16 1 94.88 234 ASP B N 1
ATOM 4509 C CA . ASP B 1 234 ? 15.344 -18 7.98 1 94.88 234 ASP B CA 1
ATOM 4510 C C . ASP B 1 234 ? 15.859 -19.438 7.91 1 94.88 234 ASP B C 1
ATOM 4512 O O . ASP B 1 234 ? 17.031 -19.703 8.172 1 94.88 234 ASP B O 1
ATOM 4516 N N . GLU B 1 235 ? 15 -20.344 7.492 1 96 235 GLU B N 1
ATOM 4517 C CA . GLU B 1 235 ? 15.352 -21.75 7.488 1 96 235 GLU B CA 1
ATOM 4518 C C . GLU B 1 235 ? 15.922 -22.188 6.137 1 96 235 GLU B C 1
ATOM 4520 O O . GLU B 1 235 ? 16.516 -23.25 6.02 1 96 235 GLU B O 1
ATOM 4525 N N . CYS B 1 236 ? 15.688 -21.344 5.188 1 95.25 236 CYS B N 1
ATOM 4526 C CA . CYS B 1 236 ? 16.078 -21.719 3.834 1 95.25 236 CYS B CA 1
ATOM 4527 C C . CYS B 1 236 ? 17.594 -21.625 3.66 1 95.25 236 CYS B C 1
ATOM 4529 O O . CYS B 1 236 ? 18.203 -20.609 3.99 1 95.25 236 CYS B O 1
ATOM 4531 N N . PRO B 1 237 ? 18.25 -22.641 3.227 1 94.69 237 PRO B N 1
ATOM 4532 C CA . PRO B 1 237 ? 19.688 -22.531 2.939 1 94.69 237 PRO B CA 1
ATOM 4533 C C . PRO B 1 237 ? 20 -21.484 1.875 1 94.69 237 PRO B C 1
ATOM 4535 O O . PRO B 1 237 ? 19.188 -21.25 0.979 1 94.69 237 PRO B O 1
ATOM 4538 N N . MET B 1 238 ? 21.156 -20.922 1.992 1 96.06 238 MET B N 1
ATOM 4539 C CA . MET B 1 238 ? 21.578 -19.891 1.052 1 96.06 238 MET B CA 1
ATOM 4540 C C . MET B 1 238 ? 22.906 -20.25 0.4 1 96.06 238 MET B C 1
ATOM 4542 O O . MET B 1 238 ? 23.953 -19.766 0.819 1 96.06 238 MET B O 1
ATOM 4546 N N . PRO B 1 239 ? 22.875 -20.969 -0.643 1 97.06 239 PRO B N 1
ATOM 4547 C CA . PRO B 1 239 ? 24.125 -21.375 -1.306 1 97.06 239 PRO B CA 1
ATOM 4548 C C . PRO B 1 239 ? 24.688 -20.266 -2.207 1 97.06 239 PRO B C 1
ATOM 4550 O O . PRO B 1 239 ? 25.719 -20.469 -2.848 1 97.06 239 PRO B O 1
ATOM 4553 N N . ILE B 1 240 ? 24.031 -19.141 -2.332 1 97.88 240 ILE B N 1
ATOM 4554 C CA . ILE B 1 240 ? 24.484 -18.047 -3.178 1 97.88 240 ILE B CA 1
ATOM 4555 C C . ILE B 1 240 ? 24.453 -16.734 -2.383 1 97.88 240 ILE B C 1
ATOM 4557 O O . ILE B 1 240 ? 23.859 -16.672 -1.302 1 97.88 240 ILE B O 1
ATOM 4561 N N . ASP B 1 241 ? 25.156 -15.758 -2.938 1 97.75 241 ASP B N 1
ATOM 4562 C CA . ASP B 1 241 ? 25.188 -14.422 -2.354 1 97.75 241 ASP B CA 1
ATOM 4563 C C . ASP B 1 241 ? 24.078 -13.547 -2.926 1 97.75 241 ASP B C 1
ATOM 4565 O O . ASP B 1 241 ? 23.953 -13.398 -4.145 1 97.75 241 ASP B O 1
ATOM 4569 N N . LEU B 1 242 ? 23.25 -13.055 -2.115 1 97.88 242 LEU B N 1
ATOM 4570 C CA . LEU B 1 242 ? 22.172 -12.164 -2.539 1 97.88 242 LEU B CA 1
ATOM 4571 C C . LEU B 1 242 ? 22.406 -10.75 -2.027 1 97.88 242 LEU B C 1
ATOM 4573 O O . LEU B 1 242 ? 22.906 -10.555 -0.917 1 97.88 242 LEU B O 1
ATOM 4577 N N . ARG B 1 243 ? 22.078 -9.781 -2.777 1 98.44 243 ARG B N 1
ATOM 4578 C CA . ARG B 1 243 ? 22.172 -8.375 -2.414 1 98.44 243 ARG B CA 1
ATOM 4579 C C . ARG B 1 243 ? 20.812 -7.695 -2.459 1 98.44 243 ARG B C 1
ATOM 4581 O O . ARG B 1 243 ? 20.141 -7.703 -3.496 1 98.44 243 ARG B O 1
ATOM 4588 N N . PRO B 1 244 ? 20.391 -7.109 -1.33 1 98.56 244 PRO B N 1
ATOM 4589 C CA . PRO B 1 244 ? 19.094 -6.426 -1.334 1 98.56 244 PRO B CA 1
ATOM 4590 C C . PRO B 1 244 ? 19 -5.344 -2.41 1 98.56 244 PRO B C 1
ATOM 4592 O O . PRO B 1 244 ? 19.906 -4.523 -2.545 1 98.56 244 PRO B O 1
ATOM 4595 N N . VAL B 1 245 ? 17.906 -5.344 -3.109 1 98.81 245 VAL B N 1
ATOM 4596 C CA . VAL B 1 245 ? 17.75 -4.48 -4.273 1 98.81 245 VAL B CA 1
ATOM 4597 C C . VAL B 1 245 ? 17.125 -3.148 -3.854 1 98.81 245 VAL B C 1
ATOM 4599 O O . VAL B 1 245 ? 17.375 -2.113 -4.477 1 98.81 245 VAL B O 1
ATOM 4602 N N . MET B 1 246 ? 16.375 -3.125 -2.725 1 98.81 246 MET B N 1
ATOM 4603 C CA . MET B 1 246 ? 15.648 -1.924 -2.312 1 98.81 246 MET B CA 1
ATOM 4604 C C . MET B 1 246 ? 16.234 -1.359 -1.02 1 98.81 246 MET B C 1
ATOM 4606 O O . MET B 1 246 ? 16.531 -2.107 -0.086 1 98.81 246 MET B O 1
ATOM 4610 N N . ARG B 1 247 ? 16.453 -0.09 -0.978 1 98.5 247 ARG B N 1
ATOM 4611 C CA . ARG B 1 247 ? 16.641 0.701 0.236 1 98.5 247 ARG B CA 1
ATOM 4612 C C . ARG B 1 247 ? 15.57 1.782 0.35 1 98.5 247 ARG B C 1
ATOM 4614 O O . ARG B 1 247 ? 15.414 2.607 -0.552 1 98.5 247 ARG B O 1
ATOM 4621 N N . LEU B 1 248 ? 14.727 1.747 1.368 1 98.81 248 LEU B N 1
ATOM 4622 C CA . LEU B 1 248 ? 13.766 2.814 1.627 1 98.81 248 LEU B CA 1
ATOM 4623 C C . LEU B 1 248 ? 14.406 3.943 2.426 1 98.81 248 LEU B C 1
ATOM 4625 O O . LEU B 1 248 ? 14.898 3.721 3.535 1 98.81 248 LEU B O 1
ATOM 4629 N N . LYS B 1 249 ? 14.336 5.145 1.882 1 98.31 249 LYS B N 1
ATOM 4630 C CA . LYS B 1 249 ? 15.078 6.266 2.445 1 98.31 249 LYS B CA 1
ATOM 4631 C C . LYS B 1 249 ? 14.211 7.52 2.521 1 98.31 249 LYS B C 1
ATOM 4633 O O . LYS B 1 249 ? 13.18 7.605 1.859 1 98.31 249 LYS B O 1
ATOM 4638 N N . ALA B 1 250 ? 14.602 8.383 3.352 1 98.44 250 ALA B N 1
ATOM 4639 C CA . ALA B 1 250 ? 13.969 9.688 3.488 1 98.44 250 ALA B CA 1
ATOM 4640 C C . ALA B 1 250 ? 14.969 10.734 3.965 1 98.44 250 ALA B C 1
ATOM 4642 O O . ALA B 1 250 ? 16.141 10.422 4.195 1 98.44 250 ALA B O 1
ATOM 4643 N N . ARG B 1 251 ? 14.555 11.961 4.004 1 98.25 251 ARG B N 1
ATOM 4644 C CA . ARG B 1 251 ? 15.328 13.047 4.602 1 98.25 251 ARG B CA 1
ATOM 4645 C C . ARG B 1 251 ? 14.562 13.68 5.758 1 98.25 251 ARG B C 1
ATOM 4647 O O . ARG B 1 251 ? 13.344 13.812 5.707 1 98.25 251 ARG B O 1
ATOM 4654 N N . LEU B 1 252 ? 15.336 14.094 6.781 1 98.62 252 LEU B N 1
ATOM 4655 C CA . LEU B 1 252 ? 14.703 14.742 7.926 1 98.62 252 LEU B CA 1
ATOM 4656 C C . LEU B 1 252 ? 14.023 16.047 7.512 1 98.62 252 LEU B C 1
ATOM 4658 O O . LEU B 1 252 ? 14.633 16.875 6.824 1 98.62 252 LEU B O 1
ATOM 4662 N N . ALA B 1 253 ? 12.789 16.203 7.941 1 98.25 253 ALA B N 1
ATOM 4663 C CA . ALA B 1 253 ? 12.016 17.406 7.621 1 98.25 253 ALA B CA 1
ATOM 4664 C C . ALA B 1 253 ? 12.172 18.469 8.711 1 98.25 253 ALA B C 1
ATOM 4666 O O . ALA B 1 253 ? 12 19.656 8.453 1 98.25 253 ALA B O 1
ATOM 4667 N N . MET B 1 254 ? 12.422 18.016 9.938 1 98.25 254 MET B N 1
ATOM 4668 C CA . MET B 1 254 ? 12.562 18.906 11.086 1 98.25 254 MET B CA 1
ATOM 4669 C C . MET B 1 254 ? 13.391 18.25 12.188 1 98.25 254 MET B C 1
ATOM 4671 O O . MET B 1 254 ? 13.375 17.031 12.336 1 98.25 254 MET B O 1
ATOM 4675 N N . VAL B 1 255 ? 14.227 18.984 12.82 1 98.31 255 VAL B N 1
ATOM 4676 C CA . VAL B 1 255 ? 14.898 18.609 14.055 1 98.31 255 VAL B CA 1
ATOM 4677 C C . VAL B 1 255 ? 14.656 19.656 15.133 1 98.31 255 VAL B C 1
ATOM 4679 O O . VAL B 1 255 ? 14.844 20.859 14.883 1 98.31 255 VAL B O 1
ATOM 4682 N N . LYS B 1 256 ? 14.164 19.266 16.297 1 96.69 256 LYS B N 1
ATOM 4683 C CA . LYS B 1 256 ? 13.898 20.281 17.328 1 96.69 256 LYS B CA 1
ATOM 4684 C C . LYS B 1 256 ? 14.289 19.766 18.703 1 96.69 256 LYS B C 1
ATOM 4686 O O . LYS B 1 256 ? 14.156 18.578 19 1 96.69 256 LYS B O 1
ATOM 4691 N N . GLN B 1 257 ? 14.727 20.656 19.516 1 97 257 GLN B N 1
ATOM 4692 C CA . GLN B 1 257 ? 14.961 20.375 20.938 1 97 257 GLN B CA 1
ATOM 4693 C C . GLN B 1 257 ? 13.672 20.516 21.734 1 97 257 GLN B C 1
ATOM 4695 O O . GLN B 1 257 ? 12.914 21.453 21.547 1 97 257 GLN B O 1
ATOM 4700 N N . VAL B 1 258 ? 13.43 19.516 22.609 1 97.19 258 VAL B N 1
ATOM 4701 C CA . VAL B 1 258 ? 12.219 19.547 23.406 1 97.19 258 VAL B CA 1
ATOM 4702 C C . VAL B 1 258 ? 12.555 19.25 24.875 1 97.19 258 VAL B C 1
ATOM 4704 O O . VAL B 1 258 ? 13.5 18.516 25.156 1 97.19 258 VAL B O 1
ATOM 4707 N N . PRO B 1 259 ? 11.891 19.875 25.797 1 96.5 259 PRO B N 1
ATOM 4708 C CA . PRO B 1 259 ? 12.125 19.609 27.219 1 96.5 259 PRO B CA 1
ATOM 4709 C C . PRO B 1 259 ? 11.617 18.234 27.672 1 96.5 259 PRO B C 1
ATOM 4711 O O . PRO B 1 259 ? 10.969 17.531 26.891 1 96.5 259 PRO B O 1
ATOM 4714 N N . PRO B 1 260 ? 12 17.797 28.859 1 97.5 260 PRO B N 1
ATOM 4715 C CA . PRO B 1 260 ? 11.398 16.578 29.406 1 97.5 260 PRO B CA 1
ATOM 4716 C C . PRO B 1 260 ? 9.891 16.688 29.578 1 97.5 260 PRO B C 1
ATOM 4718 O O . PRO B 1 260 ? 9.367 17.797 29.75 1 97.5 260 PRO B O 1
ATOM 4721 N N . GLY B 1 261 ? 9.211 15.562 29.422 1 96.75 261 GLY B N 1
ATOM 4722 C CA . GLY B 1 261 ? 7.797 15.5 29.75 1 96.75 261 GLY B CA 1
ATOM 4723 C C . GLY B 1 261 ? 6.887 15.812 28.578 1 96.75 261 GLY B C 1
ATOM 4724 O O . GLY B 1 261 ? 5.664 15.844 28.734 1 96.75 261 GLY B O 1
ATOM 4725 N N . VAL B 1 262 ? 7.457 15.984 27.438 1 95.5 262 VAL B N 1
ATOM 4726 C CA . VAL B 1 262 ? 6.66 16.344 26.281 1 95.5 262 VAL B CA 1
ATOM 4727 C C . VAL B 1 262 ? 6.109 15.094 25.609 1 95.5 262 VAL B C 1
ATOM 4729 O O . VAL B 1 262 ? 6.836 14.117 25.406 1 95.5 262 VAL B O 1
ATOM 4732 N N . GLY B 1 263 ? 4.715 15.109 25.344 1 97.62 263 GLY B N 1
ATOM 4733 C CA . GLY B 1 263 ? 4.109 14.023 24.594 1 97.62 263 GLY B CA 1
ATOM 4734 C C . GLY B 1 263 ? 4.398 14.086 23.094 1 97.62 263 GLY B C 1
ATOM 4735 O O . GLY B 1 263 ? 4.496 15.18 22.531 1 97.62 263 GLY B O 1
ATOM 4736 N N . VAL B 1 264 ? 4.566 12.922 22.484 1 98.31 264 VAL B N 1
ATOM 4737 C CA . VAL B 1 264 ? 4.922 12.875 21.078 1 98.31 264 VAL B CA 1
ATOM 4738 C C . VAL B 1 264 ? 3.818 12.164 20.297 1 98.31 264 VAL B C 1
ATOM 4740 O O . VAL B 1 264 ? 3.445 11.031 20.609 1 98.31 264 VAL B O 1
ATOM 4743 N N . SER B 1 265 ? 3.258 12.812 19.266 1 98.19 265 SER B N 1
ATOM 4744 C CA . SER B 1 265 ? 2.344 12.242 18.281 1 98.19 265 SER B CA 1
ATOM 4745 C C . SER B 1 265 ? 0.984 11.938 18.906 1 98.19 265 SER B C 1
ATOM 4747 O O . SER B 1 265 ? 0.636 12.492 19.953 1 98.19 265 SER B O 1
ATOM 4749 N N . TYR B 1 266 ? 0.127 11.203 18.188 1 97.75 266 TYR B N 1
ATOM 4750 C CA . TYR B 1 266 ? -1.243 10.898 18.578 1 97.75 266 TYR B CA 1
ATOM 4751 C C . TYR B 1 266 ? -1.272 10.125 19.891 1 97.75 266 TYR B C 1
ATOM 4753 O O . TYR B 1 266 ? -0.529 9.156 20.078 1 97.75 266 TYR B O 1
ATOM 4761 N N . GLY B 1 267 ? -2.1 10.602 20.781 1 96 267 GLY B N 1
ATOM 4762 C CA . GLY B 1 267 ? -2.33 9.898 22.031 1 96 267 GLY B CA 1
ATOM 4763 C C . GLY B 1 267 ? -1.173 10.023 23.016 1 96 267 GLY B C 1
ATOM 4764 O O . GLY B 1 267 ? -1.265 9.57 24.156 1 96 267 GLY B O 1
ATOM 4765 N N . SER B 1 268 ? -0.073 10.602 22.562 1 96.62 268 SER B N 1
ATOM 4766 C CA . SER B 1 268 ? 1.096 10.82 23.406 1 96.62 268 SER B CA 1
ATOM 4767 C C . SER B 1 268 ? 1.519 9.531 24.109 1 96.62 268 SER B C 1
ATOM 4769 O O . SER B 1 268 ? 1.704 9.508 25.328 1 96.62 268 SER B O 1
ATOM 4771 N N . ILE B 1 269 ? 1.683 8.516 23.328 1 96.44 269 ILE B N 1
ATOM 4772 C CA . ILE B 1 269 ? 2.02 7.223 23.922 1 96.44 269 ILE B CA 1
ATOM 4773 C C . ILE B 1 269 ? 3.492 7.207 24.328 1 96.44 269 ILE B C 1
ATOM 4775 O O . ILE B 1 269 ? 3.984 6.215 24.859 1 96.44 269 ILE B O 1
ATOM 4779 N N . TYR B 1 270 ? 4.219 8.195 23.969 1 97.69 270 TYR B N 1
ATOM 4780 C CA . TYR B 1 270 ? 5.613 8.438 24.328 1 97.69 270 TYR B CA 1
ATOM 4781 C C . TYR B 1 270 ? 5.789 9.82 24.938 1 97.69 270 TYR B C 1
ATOM 4783 O O . TYR B 1 270 ? 5.199 10.797 24.469 1 97.69 270 TYR B O 1
ATOM 4791 N N . HIS B 1 271 ? 6.562 9.906 26 1 98 271 HIS B N 1
ATOM 4792 C CA . HIS B 1 271 ? 6.965 11.164 26.625 1 98 271 HIS B CA 1
ATOM 4793 C C . HIS B 1 271 ? 8.477 11.227 26.812 1 98 271 HIS B C 1
ATOM 4795 O O . HIS B 1 271 ? 9.094 10.242 27.219 1 98 271 HIS B O 1
ATOM 4801 N N . THR B 1 272 ? 9.008 12.352 26.484 1 97.69 272 THR B N 1
ATOM 4802 C CA . THR B 1 272 ? 10.438 12.523 26.719 1 97.69 272 THR B CA 1
ATOM 4803 C C . THR B 1 272 ? 10.742 12.484 28.219 1 97.69 272 THR B C 1
ATOM 4805 O O . THR B 1 272 ? 9.984 13.016 29.016 1 97.69 272 THR B O 1
ATOM 4808 N N . GLN B 1 273 ? 11.828 11.875 28.484 1 97.12 273 GLN B N 1
ATOM 4809 C CA . GLN B 1 273 ? 12.227 11.766 29.891 1 97.12 273 GLN B CA 1
ATOM 4810 C C . GLN B 1 273 ? 13.289 12.805 30.234 1 97.12 273 GLN B C 1
ATOM 4812 O O . GLN B 1 273 ? 13.453 13.156 31.406 1 97.12 273 GLN B O 1
ATOM 4817 N N . LYS B 1 274 ? 14.031 13.258 29.359 1 97.38 274 LYS B N 1
ATOM 4818 C CA . LYS B 1 274 ? 15.07 14.273 29.453 1 97.38 274 LYS B CA 1
ATOM 4819 C C . LYS B 1 274 ? 15.008 15.242 28.281 1 97.38 274 LYS B C 1
ATOM 4821 O O . LYS B 1 274 ? 14.164 15.102 27.391 1 97.38 274 LYS B O 1
ATOM 4826 N N . GLU B 1 275 ? 15.852 16.219 28.422 1 97.38 275 GLU B N 1
ATOM 4827 C CA . GLU B 1 275 ? 15.992 17.062 27.25 1 97.38 275 GLU B CA 1
ATOM 4828 C C . GLU B 1 275 ? 16.359 16.234 26.016 1 97.38 275 GLU B C 1
ATOM 4830 O O . GLU B 1 275 ? 17.297 15.438 26.062 1 97.38 275 GLU B O 1
ATOM 4835 N N . SER B 1 276 ? 15.531 16.391 24.984 1 98 276 SER B N 1
ATOM 4836 C CA . SER B 1 276 ? 15.688 15.5 23.828 1 98 276 SER B CA 1
ATOM 4837 C C . SER B 1 276 ? 15.703 16.281 22.531 1 98 276 SER B C 1
ATOM 4839 O O . SER B 1 276 ? 15.18 17.391 22.453 1 98 276 SER B O 1
ATOM 4841 N N . SER B 1 277 ? 16.438 15.711 21.578 1 98.38 277 SER B N 1
ATOM 4842 C CA . SER B 1 277 ? 16.344 16.125 20.188 1 98.38 277 SER B CA 1
ATOM 4843 C C . SER B 1 277 ? 15.469 15.172 19.375 1 98.38 277 SER B C 1
ATOM 4845 O O . SER B 1 277 ? 15.766 13.977 19.297 1 98.38 277 SER B O 1
ATOM 4847 N N . LEU B 1 278 ? 14.367 15.703 18.859 1 98.56 278 LEU B N 1
ATOM 4848 C CA . LEU B 1 278 ? 13.461 14.883 18.062 1 98.56 278 LEU B CA 1
ATOM 4849 C C . LEU B 1 278 ? 13.477 15.32 16.594 1 98.56 278 LEU B C 1
ATOM 4851 O O . LEU B 1 278 ? 13.539 16.516 16.312 1 98.56 278 LEU B O 1
ATOM 4855 N N . ALA B 1 279 ? 13.492 14.359 15.703 1 98.81 279 ALA B N 1
ATOM 4856 C CA . ALA B 1 279 ? 13.422 14.617 14.266 1 98.81 279 ALA B CA 1
ATOM 4857 C C . ALA B 1 279 ? 12.109 14.094 13.688 1 98.81 279 ALA B C 1
ATOM 4859 O O . ALA B 1 279 ? 11.57 13.094 14.164 1 98.81 279 ALA B O 1
ATOM 4860 N N . THR B 1 280 ? 11.578 14.797 12.719 1 98.81 280 THR B N 1
ATOM 4861 C CA . THR B 1 280 ? 10.414 14.336 11.969 1 98.81 280 THR B CA 1
ATOM 4862 C C . THR B 1 280 ? 10.828 13.836 10.586 1 98.81 280 THR B C 1
ATOM 4864 O O . THR B 1 280 ? 11.562 14.516 9.867 1 98.81 280 THR B O 1
ATOM 4867 N N . ILE B 1 281 ? 10.453 12.656 10.273 1 98.88 281 ILE B N 1
ATOM 4868 C CA . ILE B 1 281 ? 10.617 12.078 8.938 1 98.88 281 ILE B CA 1
ATOM 4869 C C . ILE B 1 281 ? 9.289 12.148 8.18 1 98.88 281 ILE B C 1
ATOM 4871 O O . ILE B 1 281 ? 8.25 11.75 8.703 1 98.88 281 ILE B O 1
ATOM 4875 N N . PRO B 1 282 ? 9.273 12.68 6.945 1 98.44 282 PRO B N 1
ATOM 4876 C CA . PRO B 1 282 ? 8.016 12.852 6.211 1 98.44 282 PRO B CA 1
ATOM 4877 C C . PRO B 1 282 ? 7.551 11.57 5.523 1 98.44 282 PRO B C 1
ATOM 4879 O O . PRO B 1 282 ? 7.246 11.578 4.332 1 98.44 282 PRO B O 1
ATOM 4882 N N . ILE B 1 283 ? 7.422 10.531 6.266 1 98.56 283 ILE B N 1
ATOM 4883 C CA . ILE B 1 283 ? 6.887 9.25 5.812 1 98.56 283 ILE B CA 1
ATOM 4884 C C . ILE B 1 283 ? 5.961 8.672 6.883 1 98.56 283 ILE B C 1
ATOM 4886 O O . ILE B 1 283 ? 6.215 8.82 8.078 1 98.56 283 ILE B O 1
ATOM 4890 N N . GLY B 1 284 ? 4.902 8.031 6.477 1 98.69 284 GLY B N 1
ATOM 4891 C CA . GLY B 1 284 ? 3.961 7.395 7.383 1 98.69 284 GLY B CA 1
ATOM 4892 C C . GLY B 1 284 ? 3.26 6.195 6.777 1 98.69 284 GLY B C 1
ATOM 4893 O O . GLY B 1 284 ? 3.736 5.621 5.797 1 98.69 284 GLY B O 1
ATOM 4894 N N . TYR B 1 285 ? 2.137 5.848 7.457 1 98.62 285 TYR B N 1
ATOM 4895 C CA . TYR B 1 285 ? 1.528 4.578 7.074 1 98.62 285 TYR B CA 1
ATOM 4896 C C . TYR B 1 285 ? 0.88 4.676 5.699 1 98.62 285 TYR B C 1
ATOM 4898 O O . TYR B 1 285 ? 0.673 3.66 5.031 1 98.62 285 TYR B O 1
ATOM 4906 N N . ALA B 1 286 ? 0.545 5.844 5.184 1 98.31 286 ALA B N 1
ATOM 4907 C CA . ALA B 1 286 ? -0.005 5.965 3.836 1 98.31 286 ALA B CA 1
ATOM 4908 C C . ALA B 1 286 ? 1.072 5.734 2.779 1 98.31 286 ALA B C 1
ATOM 4910 O O . ALA B 1 286 ? 0.766 5.555 1.599 1 98.31 286 ALA B O 1
ATOM 4911 N N . ASP B 1 287 ? 2.332 5.715 3.229 1 98.06 287 ASP B N 1
ATOM 4912 C CA . ASP B 1 287 ? 3.451 5.43 2.336 1 98.06 287 ASP B CA 1
ATOM 4913 C C . ASP B 1 287 ? 3.877 3.967 2.438 1 98.06 287 ASP B C 1
ATOM 4915 O O . ASP B 1 287 ? 4.773 3.525 1.714 1 98.06 287 ASP B O 1
ATOM 4919 N N . GLY B 1 288 ? 3.309 3.271 3.303 1 98.12 288 GLY B N 1
ATOM 4920 C CA . GLY B 1 288 ? 3.688 1.881 3.498 1 98.12 288 GLY B CA 1
ATOM 4921 C C . GLY B 1 288 ? 4.551 1.666 4.727 1 98.12 288 GLY B C 1
ATOM 4922 O O . GLY B 1 288 ? 4.949 0.537 5.02 1 98.12 288 GLY B O 1
ATOM 4923 N N . TYR B 1 289 ? 4.965 2.723 5.469 1 98.75 289 TYR B N 1
ATOM 4924 C CA . TYR B 1 289 ? 5.629 2.6 6.758 1 98.75 289 TYR B CA 1
ATOM 4925 C C . TYR B 1 289 ? 4.613 2.545 7.895 1 98.75 289 TYR B C 1
ATOM 4927 O O . TYR B 1 289 ? 4.332 3.561 8.531 1 98.75 289 TYR B O 1
ATOM 4935 N N . THR B 1 290 ? 4.117 1.39 8.195 1 98.88 290 THR B N 1
ATOM 4936 C CA . THR B 1 290 ? 2.859 1.093 8.875 1 98.88 290 THR B CA 1
ATOM 4937 C C . THR B 1 290 ? 2.877 1.632 10.297 1 98.88 290 THR B C 1
ATOM 4939 O O . THR B 1 290 ? 3.914 1.607 10.969 1 98.88 290 THR B O 1
ATOM 4942 N N . ARG B 1 291 ? 1.724 2.047 10.758 1 98.81 291 ARG B N 1
ATOM 4943 C CA . ARG B 1 291 ? 1.494 2.51 12.117 1 98.81 291 ARG B CA 1
ATOM 4944 C C . ARG B 1 291 ? 1.852 1.427 13.133 1 98.81 291 ARG B C 1
ATOM 4946 O O . ARG B 1 291 ? 2.252 1.729 14.258 1 98.81 291 ARG B O 1
ATOM 4953 N N . MET B 1 292 ? 1.8 0.205 12.75 1 98.81 292 MET B N 1
ATOM 4954 C CA . MET B 1 292 ? 2.012 -0.953 13.617 1 98.81 292 MET B CA 1
ATOM 4955 C C . MET B 1 292 ? 3.473 -1.053 14.039 1 98.81 292 MET B C 1
ATOM 4957 O O . MET B 1 292 ? 3.809 -1.812 14.953 1 98.81 292 MET B O 1
ATOM 4961 N N . LEU B 1 293 ? 4.363 -0.268 13.445 1 98.81 293 LEU B N 1
ATOM 4962 C CA . LEU B 1 293 ? 5.777 -0.226 13.797 1 98.81 293 LEU B CA 1
ATOM 4963 C C . LEU B 1 293 ? 6.027 0.748 14.945 1 98.81 293 LEU B C 1
ATOM 4965 O O . LEU B 1 293 ? 7.141 0.833 15.461 1 98.81 293 LEU B O 1
ATOM 4969 N N . SER B 1 294 ? 4.938 1.474 15.352 1 98.75 294 SER B N 1
ATOM 4970 C CA . SER B 1 294 ? 5.086 2.455 16.422 1 98.75 294 SER B CA 1
ATOM 4971 C C . SER B 1 294 ? 5.738 1.835 17.656 1 98.75 294 SER B C 1
ATOM 4973 O O . SER B 1 294 ? 5.348 0.748 18.078 1 98.75 294 SER B O 1
ATOM 4975 N N . ARG B 1 295 ? 6.766 2.479 18.203 1 95.06 295 ARG B N 1
ATOM 4976 C CA . ARG B 1 295 ? 7.496 2.121 19.422 1 95.06 295 ARG B CA 1
ATOM 4977 C C . ARG B 1 295 ? 8.352 0.878 19.188 1 95.06 295 ARG B C 1
ATOM 4979 O O . ARG B 1 295 ? 8.844 0.276 20.141 1 95.06 295 ARG B O 1
ATOM 4986 N N . LYS B 1 296 ? 8.492 0.39 18 1 98.12 296 LYS B N 1
ATOM 4987 C CA . LYS B 1 296 ? 9.25 -0.827 17.703 1 98.12 296 LYS B CA 1
ATOM 4988 C C . LYS B 1 296 ? 10.422 -0.54 16.781 1 98.12 296 LYS B C 1
ATOM 4990 O O . LYS B 1 296 ? 11.523 -1.049 16.984 1 98.12 296 LYS B O 1
ATOM 4995 N N . ALA B 1 297 ? 10.227 0.326 15.82 1 98.31 297 ALA B N 1
ATOM 4996 C CA . ALA B 1 297 ? 11.156 0.496 14.703 1 98.31 297 ALA B CA 1
ATOM 4997 C C . ALA B 1 297 ? 12.289 1.451 15.078 1 98.31 297 ALA B C 1
ATOM 4999 O O . ALA B 1 297 ? 12.133 2.299 15.961 1 98.31 297 ALA B O 1
ATOM 5000 N N . GLN B 1 298 ? 13.367 1.257 14.453 1 98.5 298 GLN B N 1
ATOM 5001 C CA . GLN B 1 298 ? 14.508 2.172 14.453 1 98.5 298 GLN B CA 1
ATOM 5002 C C . GLN B 1 298 ? 14.906 2.547 13.023 1 98.5 298 GLN B C 1
ATOM 5004 O O . GLN B 1 298 ? 14.594 1.822 12.078 1 98.5 298 GLN B O 1
ATOM 5009 N N . VAL B 1 299 ? 15.523 3.639 12.922 1 98.69 299 VAL B N 1
ATOM 5010 C CA . VAL B 1 299 ? 16.062 4.066 11.633 1 98.69 299 VAL B CA 1
ATOM 5011 C C . VAL B 1 299 ? 17.578 4.227 11.734 1 98.69 299 VAL B C 1
ATOM 5013 O O . VAL B 1 299 ? 18.141 4.184 12.828 1 98.69 299 VAL B O 1
ATOM 5016 N N . LEU B 1 300 ? 18.234 4.266 10.594 1 98.62 300 LEU B N 1
ATOM 5017 C CA . LEU B 1 300 ? 19.672 4.52 10.562 1 98.62 300 LEU B CA 1
ATOM 5018 C C . LEU B 1 300 ? 19.953 5.934 10.078 1 98.62 300 LEU B C 1
ATOM 5020 O O . LEU B 1 300 ? 19.562 6.309 8.969 1 98.62 300 LEU B O 1
ATOM 5024 N N . LEU B 1 301 ? 20.5 6.727 10.914 1 98.31 301 LEU B N 1
ATOM 5025 C CA . LEU B 1 301 ? 20.875 8.117 10.656 1 98.31 301 LEU B CA 1
ATOM 5026 C C . LEU B 1 301 ? 22.344 8.352 11 1 98.31 301 LEU B C 1
ATOM 5028 O O . LEU B 1 301 ? 22.766 8.164 12.141 1 98.31 301 LEU B O 1
ATOM 5032 N N . ARG B 1 302 ? 23.141 8.719 9.984 1 97.19 302 ARG B N 1
ATOM 5033 C CA . ARG B 1 302 ? 24.578 8.969 10.172 1 97.19 302 ARG B CA 1
ATOM 5034 C C . ARG B 1 302 ? 25.25 7.766 10.812 1 97.19 302 ARG B C 1
ATOM 5036 O O . ARG B 1 302 ? 26.047 7.918 11.742 1 97.19 302 ARG B O 1
ATOM 5043 N N . GLY B 1 303 ? 24.859 6.633 10.375 1 95.62 303 GLY B N 1
ATOM 5044 C CA . GLY B 1 303 ? 25.484 5.387 10.789 1 95.62 303 GLY B CA 1
ATOM 5045 C C . GLY B 1 303 ? 25.016 4.91 12.156 1 95.62 303 GLY B C 1
ATOM 5046 O O . GLY B 1 303 ? 25.469 3.873 12.648 1 95.62 303 GLY B O 1
ATOM 5047 N N . GLN B 1 304 ? 24.047 5.621 12.711 1 97.56 304 GLN B N 1
ATOM 5048 C CA . GLN B 1 304 ? 23.578 5.258 14.047 1 97.56 304 GLN B CA 1
ATOM 5049 C C . GLN B 1 304 ? 22.094 4.918 14.023 1 97.56 304 GLN B C 1
ATOM 5051 O O . GLN B 1 304 ? 21.312 5.562 13.32 1 97.56 304 GLN B O 1
ATOM 5056 N N . ARG B 1 305 ? 21.75 3.951 14.844 1 98 305 ARG B N 1
ATOM 5057 C CA . ARG B 1 305 ? 20.344 3.596 14.992 1 98 305 ARG B CA 1
ATOM 5058 C C . ARG B 1 305 ? 19.609 4.613 15.859 1 98 305 ARG B C 1
ATOM 5060 O O . ARG B 1 305 ? 20.141 5.066 16.875 1 98 305 ARG B O 1
ATOM 5067 N N . ALA B 1 306 ? 18.516 5.055 15.445 1 98.56 306 ALA B N 1
ATOM 5068 C CA . ALA B 1 306 ? 17.656 5.973 16.203 1 98.56 306 ALA B CA 1
ATOM 5069 C C . ALA B 1 306 ? 16.234 5.438 16.297 1 98.56 306 ALA B C 1
ATOM 5071 O O . ALA B 1 306 ? 15.641 5.043 15.289 1 98.56 306 ALA B O 1
ATOM 5072 N N . PRO B 1 307 ? 15.609 5.406 17.469 1 98.69 307 PRO B N 1
ATOM 5073 C CA . PRO B 1 307 ? 14.281 4.809 17.656 1 98.69 307 PRO B CA 1
ATOM 5074 C C . PRO B 1 307 ? 13.156 5.711 17.141 1 98.69 307 PRO B C 1
ATOM 5076 O O . PRO B 1 307 ? 13.203 6.93 17.328 1 98.69 307 PRO B O 1
ATOM 5079 N N . VAL B 1 308 ? 12.195 5.148 16.484 1 98.75 308 VAL B N 1
ATOM 5080 C CA . VAL B 1 308 ? 10.938 5.824 16.203 1 98.75 308 VAL B CA 1
ATOM 5081 C C . VAL B 1 308 ? 10.141 5.98 17.5 1 98.75 308 VAL B C 1
ATOM 5083 O O . VAL B 1 308 ? 9.93 5.008 18.219 1 98.75 308 VAL B O 1
ATOM 5086 N N . VAL B 1 309 ? 9.695 7.215 17.781 1 98.62 309 VAL B N 1
ATOM 5087 C CA . VAL B 1 309 ? 9.008 7.477 19.047 1 98.62 309 VAL B CA 1
ATOM 5088 C C . VAL B 1 309 ? 7.613 8.039 18.75 1 98.62 309 VAL B C 1
ATOM 5090 O O . VAL B 1 309 ? 7.422 8.781 17.797 1 98.62 309 VAL B O 1
ATOM 5093 N N . GLY B 1 310 ? 6.641 7.723 19.625 1 98.31 310 GLY B N 1
ATOM 5094 C CA . GLY B 1 310 ? 5.25 8.07 19.359 1 98.31 310 GLY B CA 1
ATOM 5095 C C . GLY B 1 310 ? 4.621 7.223 18.266 1 98.31 310 GLY B C 1
ATOM 5096 O O . GLY B 1 310 ? 5.211 6.238 17.828 1 98.31 310 GLY B O 1
ATOM 5097 N N . ARG B 1 311 ? 3.398 7.555 17.922 1 98.62 311 ARG B N 1
ATOM 5098 C CA . ARG B 1 311 ? 2.688 6.828 16.875 1 98.62 311 ARG B CA 1
ATOM 5099 C C . ARG B 1 311 ? 3.125 7.293 15.492 1 98.62 311 ARG B C 1
ATOM 5101 O O . ARG B 1 311 ? 3.324 8.492 15.266 1 98.62 311 ARG B O 1
ATOM 5108 N N . ILE B 1 312 ? 3.373 6.371 14.633 1 98.81 312 ILE B N 1
ATOM 5109 C CA . ILE B 1 312 ? 3.557 6.699 13.219 1 98.81 312 ILE B CA 1
ATOM 5110 C C . ILE B 1 312 ? 2.252 7.246 12.641 1 98.81 312 ILE B C 1
ATOM 5112 O O . ILE B 1 312 ? 1.21 6.59 12.719 1 98.81 312 ILE B O 1
ATOM 5116 N N . CYS B 1 313 ? 2.301 8.453 12.094 1 98.62 313 CYS B N 1
ATOM 5117 C CA . CYS B 1 313 ? 1.134 9.117 11.523 1 98.62 313 CYS B CA 1
ATOM 5118 C C . CYS B 1 313 ? 0.945 8.727 10.062 1 98.62 313 CYS B C 1
ATOM 5120 O O . CYS B 1 313 ? 1.652 7.859 9.547 1 98.62 313 CYS B O 1
ATOM 5122 N N . MET B 1 314 ? -0.077 9.328 9.406 1 98.62 314 MET B N 1
ATOM 5123 C CA . MET B 1 314 ? -0.427 8.984 8.031 1 98.62 314 MET B CA 1
ATOM 5124 C C . MET B 1 314 ? 0.716 9.32 7.078 1 98.62 314 MET B C 1
ATOM 5126 O O . MET B 1 314 ? 1.039 8.531 6.188 1 98.62 314 MET B O 1
ATOM 5130 N N . ASP B 1 315 ? 1.434 10.469 7.402 1 98.5 315 ASP B N 1
ATOM 5131 C CA . ASP B 1 315 ? 2.396 10.945 6.414 1 98.5 315 ASP B CA 1
ATOM 5132 C C . ASP B 1 315 ? 3.73 11.289 7.066 1 98.5 315 ASP B C 1
ATOM 5134 O O . ASP B 1 315 ? 4.66 11.742 6.395 1 98.5 315 ASP B O 1
ATOM 5138 N N . GLN B 1 316 ? 3.828 11.148 8.406 1 98.69 316 GLN B N 1
ATOM 5139 C CA . GLN B 1 316 ? 5.023 11.547 9.148 1 98.69 316 GLN B CA 1
ATOM 5140 C C . GLN B 1 316 ? 5.262 10.625 10.344 1 98.69 316 GLN B C 1
ATOM 5142 O O . GLN B 1 316 ? 4.328 10.008 10.852 1 98.69 316 GLN B O 1
ATOM 5147 N N . CYS B 1 317 ? 6.488 10.578 10.758 1 98.81 317 CYS B N 1
ATOM 5148 C CA . CYS B 1 317 ? 6.824 9.93 12.023 1 98.81 317 CYS B CA 1
ATOM 5149 C C . CYS B 1 317 ? 7.988 10.641 12.703 1 98.81 317 CYS B C 1
ATOM 5151 O O . CYS B 1 317 ? 8.68 11.445 12.078 1 98.81 317 CYS B O 1
ATOM 5153 N N . MET B 1 318 ? 8.117 10.422 13.961 1 98.81 318 MET B N 1
ATOM 5154 C CA . MET B 1 318 ? 9.141 11.102 14.758 1 98.81 318 MET B CA 1
ATOM 5155 C C . MET B 1 318 ? 10.188 10.117 15.25 1 98.81 318 MET B C 1
ATOM 5157 O O . MET B 1 318 ? 9.875 8.961 15.539 1 98.81 318 MET B O 1
ATOM 5161 N N . VAL B 1 319 ? 11.391 10.555 15.352 1 98.75 319 VAL B N 1
ATOM 5162 C CA . VAL B 1 319 ? 12.508 9.75 15.836 1 98.75 319 VAL B CA 1
ATOM 5163 C C . VAL B 1 319 ? 13.289 10.531 16.891 1 98.75 319 VAL B C 1
ATOM 5165 O O . VAL B 1 319 ? 13.438 11.758 16.781 1 98.75 319 VAL B O 1
ATOM 5168 N N . ASP B 1 320 ? 13.727 9.82 17.906 1 98.75 320 ASP B N 1
ATOM 5169 C CA . ASP B 1 320 ? 14.609 10.414 18.906 1 98.75 320 ASP B CA 1
ATOM 5170 C C . ASP B 1 320 ? 16.062 10.375 18.438 1 98.75 320 ASP B C 1
ATOM 5172 O O . ASP B 1 320 ? 16.656 9.297 18.312 1 98.75 320 ASP B O 1
ATOM 5176 N N . VAL B 1 321 ? 16.625 11.516 18.234 1 98.62 321 VAL B N 1
ATOM 5177 C CA . VAL B 1 321 ? 17.984 11.602 17.719 1 98.62 321 VAL B CA 1
ATOM 5178 C C . VAL B 1 321 ? 18.891 12.273 18.75 1 98.62 321 VAL B C 1
ATOM 5180 O O . VAL B 1 321 ? 19.875 12.922 18.391 1 98.62 321 VAL B O 1
ATOM 5183 N N . SER B 1 322 ? 18.547 12.227 19.953 1 98.38 322 SER B N 1
ATOM 5184 C CA . SER B 1 322 ? 19.266 12.875 21.031 1 98.38 322 SER B CA 1
ATOM 5185 C C . SER B 1 322 ? 20.734 12.453 21.062 1 98.38 322 SER B C 1
ATOM 5187 O O . SER B 1 322 ? 21.609 13.25 21.391 1 98.38 322 SER B O 1
ATOM 5189 N N . HIS B 1 323 ? 21.031 11.242 20.734 1 97.75 323 HIS B N 1
ATOM 5190 C CA . HIS B 1 323 ? 22.391 10.719 20.797 1 97.75 323 HIS B CA 1
ATOM 5191 C C . HIS B 1 323 ? 23.125 10.969 19.484 1 97.75 323 HIS B C 1
ATOM 5193 O O . HIS B 1 323 ? 24.281 10.547 19.328 1 97.75 323 HIS B O 1
ATOM 5199 N N . VAL B 1 324 ? 22.5 11.594 18.516 1 97.56 324 VAL B N 1
ATOM 5200 C CA . VAL B 1 324 ? 23.109 11.992 17.25 1 97.56 324 VAL B CA 1
ATOM 5201 C C . VAL B 1 324 ? 23.125 13.516 17.141 1 97.56 324 VAL B C 1
ATOM 5203 O O . VAL B 1 324 ? 22.422 14.102 16.328 1 97.56 324 VAL B O 1
ATOM 5206 N N . PRO B 1 325 ? 23.969 14.148 17.828 1 92.19 325 PRO B N 1
ATOM 5207 C CA . PRO B 1 325 ? 23.906 15.602 17.969 1 92.19 325 PRO B CA 1
ATOM 5208 C C . PRO B 1 325 ? 24.109 16.328 16.641 1 92.19 325 PRO B C 1
ATOM 5210 O O . PRO B 1 325 ? 23.688 17.484 16.5 1 92.19 325 PRO B O 1
ATOM 5213 N N . GLN B 1 326 ? 24.625 15.719 15.656 1 95.88 326 GLN B N 1
ATOM 5214 C CA . GLN B 1 326 ? 24.891 16.375 14.383 1 95.88 326 GLN B CA 1
ATOM 5215 C C . GLN B 1 326 ? 23.688 16.266 13.445 1 95.88 326 GLN B C 1
ATOM 5217 O O . GLN B 1 326 ? 23.703 16.812 12.344 1 95.88 326 GLN B O 1
ATOM 5222 N N . ALA B 1 327 ? 22.656 15.555 13.875 1 98 327 ALA B N 1
ATOM 5223 C CA . ALA B 1 327 ? 21.469 15.391 13.039 1 98 327 ALA B CA 1
ATOM 5224 C C . ALA B 1 327 ? 20.891 16.75 12.633 1 98 327 ALA B C 1
ATOM 5226 O O . ALA B 1 327 ? 20.766 17.656 13.461 1 98 327 ALA B O 1
ATOM 5227 N N . ALA B 1 328 ? 20.609 16.891 11.359 1 97.81 328 ALA B N 1
ATOM 5228 C CA . ALA B 1 328 ? 20.109 18.156 10.828 1 97.81 328 ALA B CA 1
ATOM 5229 C C . ALA B 1 328 ? 19.078 17.922 9.734 1 97.81 328 ALA B C 1
ATOM 5231 O O . ALA B 1 328 ? 19.031 16.844 9.133 1 97.81 328 ALA B O 1
ATOM 5232 N N . VAL B 1 329 ? 18.266 18.922 9.523 1 97.62 329 VAL B N 1
ATOM 5233 C CA . VAL B 1 329 ? 17.312 18.875 8.43 1 97.62 329 VAL B CA 1
ATOM 5234 C C . VAL B 1 329 ? 18.031 18.547 7.121 1 97.62 329 VAL B C 1
ATOM 5236 O O . VAL B 1 329 ? 19.109 19.078 6.848 1 97.62 329 VAL B O 1
ATOM 5239 N N . GLY B 1 330 ? 17.469 17.641 6.387 1 97 330 GLY B N 1
ATOM 5240 C CA . GLY B 1 330 ? 18.062 17.281 5.113 1 97 330 GLY B CA 1
ATOM 5241 C C . GLY B 1 330 ? 18.906 16.016 5.191 1 97 330 GLY B C 1
ATOM 5242 O O . GLY B 1 330 ? 19.219 15.406 4.164 1 97 330 GLY B O 1
ATOM 5243 N N . ASP B 1 331 ? 19.234 15.602 6.402 1 98.44 331 ASP B N 1
ATOM 5244 C CA . ASP B 1 331 ? 20 14.375 6.559 1 98.44 331 ASP B CA 1
ATOM 5245 C C . ASP B 1 331 ? 19.234 13.172 6.016 1 98.44 331 ASP B C 1
ATOM 5247 O O . ASP B 1 331 ? 18.031 13.062 6.219 1 98.44 331 ASP B O 1
ATOM 5251 N N . GLU B 1 332 ? 20.016 12.336 5.34 1 97.94 332 GLU B N 1
ATOM 5252 C CA . GLU B 1 332 ? 19.438 11.102 4.832 1 97.94 332 GLU B CA 1
ATOM 5253 C C . GLU B 1 332 ? 19.234 10.078 5.953 1 97.94 332 GLU B C 1
ATOM 5255 O O . GLU B 1 332 ? 20.094 9.938 6.824 1 97.94 332 GLU B O 1
ATOM 5260 N N . VAL B 1 333 ? 18.125 9.445 5.891 1 98.44 333 VAL B N 1
ATOM 5261 C CA . VAL B 1 333 ? 17.781 8.406 6.848 1 98.44 333 VAL B CA 1
ATOM 5262 C C . VAL B 1 333 ? 17.406 7.125 6.105 1 98.44 333 VAL B C 1
ATOM 5264 O O . VAL B 1 333 ? 16.734 7.168 5.07 1 98.44 333 VAL B O 1
ATOM 5267 N N . LEU B 1 334 ? 17.922 5.977 6.574 1 98.75 334 LEU B N 1
ATOM 5268 C CA . LEU B 1 334 ? 17.516 4.672 6.062 1 98.75 334 LEU B CA 1
ATOM 5269 C C . LEU B 1 334 ? 16.422 4.066 6.926 1 98.75 334 LEU B C 1
ATOM 5271 O O . LEU B 1 334 ? 16.594 3.924 8.141 1 98.75 334 LEU B O 1
ATOM 5275 N N . LEU B 1 335 ? 15.32 3.748 6.312 1 98.88 335 LEU B N 1
ATOM 5276 C CA . LEU B 1 335 ? 14.211 3.145 7.043 1 98.88 335 LEU B CA 1
ATOM 5277 C C . LEU B 1 335 ? 14.32 1.623 7.035 1 98.88 335 LEU B C 1
ATOM 5279 O O . LEU B 1 335 ? 13.992 0.968 8.023 1 98.88 335 LEU B O 1
ATOM 5283 N N . PHE B 1 336 ? 14.641 1.066 5.891 1 98.56 336 PHE B N 1
ATOM 5284 C CA . PHE B 1 336 ? 15.102 -0.313 5.797 1 98.56 336 PHE B CA 1
ATOM 5285 C C . PHE B 1 336 ? 15.82 -0.555 4.473 1 98.56 336 PHE B C 1
ATOM 5287 O O . PHE B 1 336 ? 15.758 0.28 3.566 1 98.56 336 PHE B O 1
ATOM 5294 N N . GLY B 1 337 ? 16.5 -1.618 4.449 1 96.06 337 GLY B N 1
ATOM 5295 C CA . GLY B 1 337 ? 17.219 -2.014 3.248 1 96.06 337 GLY B CA 1
ATOM 5296 C C . GLY B 1 337 ? 18.719 -2.088 3.451 1 96.06 337 GLY B C 1
ATOM 5297 O O . GLY B 1 337 ? 19.297 -1.26 4.156 1 96.06 337 GLY B O 1
ATOM 5298 N N . GLY B 1 338 ? 19.406 -3.055 3.078 1 87.88 338 GLY B N 1
ATOM 5299 C CA . GLY B 1 338 ? 20.828 -3.279 3.256 1 87.88 338 GLY B CA 1
ATOM 5300 C C . GLY B 1 338 ? 21.156 -4.129 4.469 1 87.88 338 GLY B C 1
ATOM 5301 O O . GLY B 1 338 ? 20.25 -4.57 5.184 1 87.88 338 GLY B O 1
ATOM 5302 N N . PRO B 1 339 ? 22.375 -4.293 4.699 1 90.38 339 PRO B N 1
ATOM 5303 C CA . PRO B 1 339 ? 22.797 -5.211 5.762 1 90.38 339 PRO B CA 1
ATOM 5304 C C . PRO B 1 339 ? 22.609 -4.621 7.156 1 90.38 339 PRO B C 1
ATOM 5306 O O . PRO B 1 339 ? 22.406 -5.363 8.117 1 90.38 339 PRO B O 1
ATOM 5309 N N . ASP B 1 340 ? 22.625 -3.314 7.27 1 94.06 340 ASP B N 1
ATOM 5310 C CA . ASP B 1 340 ? 22.609 -2.697 8.594 1 94.06 340 ASP B CA 1
ATOM 5311 C C . ASP B 1 340 ? 21.172 -2.553 9.102 1 94.06 340 ASP B C 1
ATOM 5313 O O . ASP B 1 340 ? 20.953 -2.367 10.305 1 94.06 340 ASP B O 1
ATOM 5317 N N . LEU B 1 341 ? 20.219 -2.605 8.281 1 97.75 341 LEU B N 1
ATOM 5318 C CA . LEU B 1 341 ? 18.812 -2.537 8.625 1 97.75 341 LEU B CA 1
ATOM 5319 C C . LEU B 1 341 ? 17.969 -3.322 7.629 1 97.75 341 LEU B C 1
ATOM 5321 O O . LEU B 1 341 ? 17.203 -2.736 6.855 1 97.75 341 LEU B O 1
ATOM 5325 N N . PRO B 1 342 ? 18.047 -4.605 7.699 1 98 342 PRO B N 1
ATOM 5326 C CA . PRO B 1 342 ? 17.422 -5.461 6.695 1 98 342 PRO B CA 1
ATOM 5327 C C . PRO B 1 342 ? 15.891 -5.434 6.777 1 98 342 PRO B C 1
ATOM 5329 O O . PRO B 1 342 ? 15.328 -5.227 7.855 1 98 342 PRO B O 1
ATOM 5332 N N . ALA B 1 343 ? 15.25 -5.664 5.68 1 98.44 343 ALA B N 1
ATOM 5333 C CA . ALA B 1 343 ? 13.797 -5.77 5.637 1 98.44 343 ALA B CA 1
ATOM 5334 C C . ALA B 1 343 ? 13.297 -6.84 6.602 1 98.44 343 ALA B C 1
ATOM 5336 O O . ALA B 1 343 ? 12.188 -6.738 7.133 1 98.44 343 ALA B O 1
ATOM 5337 N N . ASP B 1 344 ? 14.117 -7.848 6.883 1 98.25 344 ASP B N 1
ATOM 5338 C CA . ASP B 1 344 ? 13.766 -8.945 7.785 1 98.25 344 ASP B CA 1
ATOM 5339 C C . ASP B 1 344 ? 13.508 -8.43 9.203 1 98.25 344 ASP B C 1
ATOM 5341 O O . ASP B 1 344 ? 12.672 -8.969 9.922 1 98.25 344 ASP B O 1
ATOM 5345 N N . GLU B 1 345 ? 14.273 -7.438 9.602 1 98.19 345 GLU B N 1
ATOM 5346 C CA . GLU B 1 345 ? 14.07 -6.855 10.922 1 98.19 345 GLU B CA 1
ATOM 5347 C C . GLU B 1 345 ? 12.695 -6.203 11.031 1 98.19 345 GLU B C 1
ATOM 5349 O O . GLU B 1 345 ? 12 -6.375 12.039 1 98.19 345 GLU B O 1
ATOM 5354 N N . ILE B 1 346 ? 12.289 -5.461 10 1 98.62 346 ILE B N 1
ATOM 5355 C CA . ILE B 1 346 ? 10.969 -4.84 9.961 1 98.62 346 ILE B CA 1
ATOM 5356 C C . ILE B 1 346 ? 9.891 -5.918 9.984 1 98.62 346 ILE B C 1
ATOM 5358 O O . ILE B 1 346 ? 8.914 -5.812 10.734 1 98.62 346 ILE B O 1
ATOM 5362 N N . ALA B 1 347 ? 10.102 -6.93 9.18 1 98.69 347 ALA B N 1
ATOM 5363 C CA . ALA B 1 347 ? 9.156 -8.039 9.125 1 98.69 347 ALA B CA 1
ATOM 5364 C C . ALA B 1 347 ? 8.984 -8.68 10.5 1 98.69 347 ALA B C 1
ATOM 5366 O O . ALA B 1 347 ? 7.859 -8.992 10.906 1 98.69 347 ALA B O 1
ATOM 5367 N N . ALA B 1 348 ? 10.078 -8.844 11.188 1 98.31 348 ALA B N 1
ATOM 5368 C CA . ALA B 1 348 ? 10.055 -9.461 12.508 1 98.31 348 ALA B CA 1
ATOM 5369 C C . ALA B 1 348 ? 9.242 -8.617 13.492 1 98.31 348 ALA B C 1
ATOM 5371 O O . ALA B 1 348 ? 8.445 -9.148 14.266 1 98.31 348 ALA B O 1
ATOM 5372 N N . HIS B 1 349 ? 9.391 -7.316 13.453 1 98.44 349 HIS B N 1
ATOM 5373 C CA . HIS B 1 349 ? 8.625 -6.418 14.312 1 98.44 349 HIS B CA 1
ATOM 5374 C C . HIS B 1 349 ? 7.129 -6.562 14.07 1 98.44 349 HIS B C 1
ATOM 5376 O O . HIS B 1 349 ? 6.324 -6.418 14.992 1 98.44 349 HIS B O 1
ATOM 5382 N N . LEU B 1 350 ? 6.758 -6.887 12.844 1 98.44 350 LEU B N 1
ATOM 5383 C CA . LEU B 1 350 ? 5.363 -6.867 12.422 1 98.44 350 LEU B CA 1
ATOM 5384 C C . LEU B 1 350 ? 4.742 -8.258 12.539 1 98.44 350 LEU B C 1
ATOM 5386 O O . LEU B 1 350 ? 3.518 -8.398 12.523 1 98.44 350 LEU B O 1
ATOM 5390 N N . GLY B 1 351 ? 5.602 -9.289 12.57 1 97.75 351 GLY B N 1
ATOM 5391 C CA . GLY B 1 351 ? 5.102 -10.648 12.531 1 97.75 351 GLY B CA 1
ATOM 5392 C C . GLY B 1 351 ? 4.672 -11.086 11.148 1 97.75 351 GLY B C 1
ATOM 5393 O O . GLY B 1 351 ? 3.666 -11.789 10.992 1 97.75 351 GLY B O 1
ATOM 5394 N N . THR B 1 352 ? 5.312 -10.617 10.156 1 98.25 352 THR B N 1
ATOM 5395 C CA . THR B 1 352 ? 5.086 -11 8.766 1 98.25 352 THR B CA 1
ATOM 5396 C C . THR B 1 352 ? 6.402 -11.367 8.086 1 98.25 352 THR B C 1
ATOM 5398 O O . THR B 1 352 ? 7.328 -11.859 8.742 1 98.25 352 THR B O 1
ATOM 5401 N N . ILE B 1 353 ? 6.445 -11.25 6.738 1 98.44 353 ILE B N 1
ATOM 5402 C CA . ILE B 1 353 ? 7.621 -11.688 5.996 1 98.44 353 ILE B CA 1
ATOM 5403 C C . ILE B 1 353 ? 8.203 -10.516 5.211 1 98.44 353 ILE B C 1
ATOM 5405 O O . ILE B 1 353 ? 7.523 -9.516 4.98 1 98.44 353 ILE B O 1
ATOM 5409 N N . ASN B 1 354 ? 9.508 -10.641 4.824 1 98.56 354 ASN B N 1
ATOM 5410 C CA . ASN B 1 354 ? 10.172 -9.578 4.09 1 98.56 354 ASN B CA 1
ATOM 5411 C C . ASN B 1 354 ? 9.516 -9.328 2.736 1 98.56 354 ASN B C 1
ATOM 5413 O O . ASN B 1 354 ? 9.547 -8.211 2.219 1 98.56 354 ASN B O 1
ATOM 5417 N N . TYR B 1 355 ? 8.836 -10.391 2.137 1 98.5 355 TYR B N 1
ATOM 5418 C CA . TYR B 1 355 ? 8.062 -10.227 0.912 1 98.5 355 TYR B CA 1
ATOM 5419 C C . TYR B 1 355 ? 7.078 -9.062 1.042 1 98.5 355 TYR B C 1
ATOM 5421 O O . TYR B 1 355 ? 7.031 -8.18 0.183 1 98.5 355 TYR B O 1
ATOM 5429 N N . GLU B 1 356 ? 6.32 -9.117 2.16 1 98.69 356 GLU B N 1
ATOM 5430 C CA . GLU B 1 356 ? 5.254 -8.141 2.371 1 98.69 356 GLU B CA 1
ATOM 5431 C C . GLU B 1 356 ? 5.828 -6.758 2.666 1 98.69 356 GLU B C 1
ATOM 5433 O O . GLU B 1 356 ? 5.277 -5.746 2.223 1 98.69 356 GLU B O 1
ATOM 5438 N N . VAL B 1 357 ? 6.961 -6.699 3.375 1 98.75 357 VAL B N 1
ATOM 5439 C CA . VAL B 1 357 ? 7.578 -5.43 3.744 1 98.75 357 VAL B CA 1
ATOM 5440 C C . VAL B 1 357 ? 7.902 -4.629 2.488 1 98.75 357 VAL B C 1
ATOM 5442 O O . VAL B 1 357 ? 7.562 -3.445 2.395 1 98.75 357 VAL B O 1
ATOM 5445 N N . VAL B 1 358 ? 8.461 -5.246 1.477 1 98.69 358 VAL B N 1
ATOM 5446 C CA . VAL B 1 358 ? 8.867 -4.516 0.281 1 98.69 358 VAL B CA 1
ATOM 5447 C C . VAL B 1 358 ? 7.641 -4.199 -0.574 1 98.69 358 VAL B C 1
ATOM 5449 O O . VAL B 1 358 ? 7.605 -3.18 -1.265 1 98.69 358 VAL B O 1
ATOM 5452 N N . CYS B 1 359 ? 6.602 -5.012 -0.439 1 98.38 359 CYS B N 1
ATOM 5453 C CA . CYS B 1 359 ? 5.375 -4.77 -1.189 1 98.38 359 CYS B CA 1
ATOM 5454 C C . CYS B 1 359 ? 4.555 -3.658 -0.547 1 98.38 359 CYS B C 1
ATOM 5456 O O . CYS B 1 359 ? 3.676 -3.078 -1.188 1 98.38 359 CYS B O 1
ATOM 5458 N N . MET B 1 360 ? 4.824 -3.33 0.721 1 98.25 360 MET B N 1
ATOM 5459 C CA . MET B 1 360 ? 4.055 -2.328 1.456 1 98.25 360 MET B CA 1
ATOM 5460 C C . MET B 1 360 ? 4.402 -0.921 0.984 1 98.25 360 MET B C 1
ATOM 5462 O O . MET B 1 360 ? 3.65 0.023 1.227 1 98.25 360 MET B O 1
ATOM 5466 N N . VAL B 1 361 ? 5.629 -0.773 0.395 1 98.19 361 VAL B N 1
ATOM 5467 C CA . VAL B 1 361 ? 6.055 0.553 -0.038 1 98.19 361 VAL B CA 1
ATOM 5468 C C . VAL B 1 361 ? 5.105 1.076 -1.112 1 98.19 361 VAL B C 1
ATOM 5470 O O . VAL B 1 361 ? 5.051 0.536 -2.219 1 98.19 361 VAL B O 1
ATOM 5473 N N . GLY B 1 362 ? 4.348 2.092 -0.755 1 95.75 362 GLY B N 1
ATOM 5474 C CA . GLY B 1 362 ? 3.248 2.566 -1.58 1 95.75 362 GLY B CA 1
ATOM 5475 C C . GLY B 1 362 ? 3.707 3.236 -2.859 1 95.75 362 GLY B C 1
ATOM 5476 O O . GLY B 1 362 ? 4.883 3.588 -2.996 1 95.75 362 GLY B O 1
ATOM 5477 N N . LYS B 1 363 ? 2.807 3.498 -3.719 1 90.38 363 LYS B N 1
ATOM 5478 C CA . LYS B 1 363 ? 3.107 4.059 -5.031 1 90.38 363 LYS B CA 1
ATOM 5479 C C . LYS B 1 363 ? 3.418 5.547 -4.938 1 90.38 363 LYS B C 1
ATOM 5481 O O . LYS B 1 363 ? 3.996 6.125 -5.863 1 90.38 363 LYS B O 1
ATOM 5486 N N . ARG B 1 364 ? 3.023 6.133 -3.781 1 91.69 364 ARG B N 1
ATOM 5487 C CA . ARG B 1 364 ? 3.332 7.543 -3.564 1 91.69 364 ARG B CA 1
ATOM 5488 C C . ARG B 1 364 ? 4.828 7.75 -3.352 1 91.69 364 ARG B C 1
ATOM 5490 O O . ARG B 1 364 ? 5.32 8.875 -3.441 1 91.69 364 ARG B O 1
ATOM 5497 N N . VAL B 1 365 ? 5.496 6.711 -2.967 1 97 365 VAL B N 1
ATOM 5498 C CA . VAL B 1 365 ? 6.941 6.758 -2.783 1 97 365 VAL B CA 1
ATOM 5499 C C . VAL B 1 365 ? 7.645 6.539 -4.121 1 97 365 VAL B C 1
ATOM 5501 O O . VAL B 1 365 ? 7.527 5.469 -4.723 1 97 365 VAL B O 1
ATOM 5504 N N . PRO B 1 366 ? 8.344 7.531 -4.629 1 97.06 366 PRO B N 1
ATOM 5505 C CA . PRO B 1 366 ? 9.016 7.352 -5.914 1 97.06 366 PRO B CA 1
ATOM 5506 C C . PRO B 1 366 ? 10.094 6.27 -5.871 1 97.06 366 PRO B C 1
ATOM 5508 O O . PRO B 1 366 ? 10.805 6.141 -4.867 1 97.06 366 PRO B O 1
ATOM 5511 N N . ARG B 1 367 ? 10.141 5.434 -6.902 1 97.62 367 ARG B N 1
ATOM 5512 C CA . ARG B 1 367 ? 11.273 4.531 -7.121 1 97.62 367 ARG B CA 1
ATOM 5513 C C . ARG B 1 367 ? 12.391 5.23 -7.883 1 97.62 367 ARG B C 1
ATOM 5515 O O . ARG B 1 367 ? 12.156 5.797 -8.953 1 97.62 367 ARG B O 1
ATOM 5522 N N . VAL B 1 368 ? 13.531 5.285 -7.305 1 97.5 368 VAL B N 1
ATOM 5523 C CA . VAL B 1 368 ? 14.711 5.871 -7.93 1 97.5 368 VAL B CA 1
ATOM 5524 C C . VAL B 1 368 ? 15.719 4.77 -8.266 1 97.5 368 VAL B C 1
ATOM 5526 O O . VAL B 1 368 ? 16.25 4.113 -7.367 1 97.5 368 VAL B O 1
ATOM 5529 N N . TYR B 1 369 ? 15.977 4.547 -9.523 1 98.25 369 TYR B N 1
ATOM 5530 C CA . TYR B 1 369 ? 16.844 3.461 -9.969 1 98.25 369 TYR B CA 1
ATOM 5531 C C . TYR B 1 369 ? 18.297 3.91 -10.023 1 98.25 369 TYR B C 1
ATOM 5533 O O . TYR B 1 369 ? 18.609 4.969 -10.578 1 98.25 369 TYR B O 1
ATOM 5541 N N . VAL B 1 370 ? 19.141 3.129 -9.391 1 97.75 370 VAL B N 1
ATOM 5542 C CA . VAL B 1 370 ? 20.562 3.465 -9.328 1 97.75 370 VAL B CA 1
ATOM 5543 C C . VAL B 1 370 ? 21.391 2.271 -9.789 1 97.75 370 VAL B C 1
ATOM 5545 O O . VAL B 1 370 ? 20.875 1.163 -9.938 1 97.75 370 VAL B O 1
ATOM 5548 N N . GLU B 1 371 ? 22.766 2.498 -10.023 1 96.12 371 GLU B N 1
ATOM 5549 C CA . GLU B 1 371 ? 23.719 1.47 -10.438 1 96.12 371 GLU B CA 1
ATOM 5550 C C . GLU B 1 371 ? 24.688 1.123 -9.312 1 96.12 371 GLU B C 1
ATOM 5552 O O . GLU B 1 371 ? 25.031 1.983 -8.5 1 96.12 371 GLU B O 1
#

Secondary structure (DSSP, 8-state):
----S-SEEEEEEHHHHHHHHHHHHTTSPTTPEEEEB-HHHHHTT-HHHHHHHHHHTT-S-EEESSHHHHHHHHHTT--S-EEE-S---GGGHHHHHHTT-EEEE-SHHHHHHHHHHHHHHT-PEEEEEEB-SSS-SSSB-GGGHHHHHHHHHTSTTEEEEEEE---SSTTSS--HHHHHHHHHHHHHHHHHHHTT---SEEEEE-HHHHHH-GGG-TTEEEE-GGGGT--S-SSS---S-----EEEEEE-SEEEEE-TT-EESGGG-EE-SSSEEEEEES--GGGT--GGGTTT-EEEETTEEEEEES---SS-EEEE-TT-TT--TT-EEEEE-SSSS-HHHHHHHHTS-HHHHHHTS-TTS-EEEE-/----S-SEEEEEEHHHHHHHHHHHHTTSPTTPEEEEB-HHHHHTT-HHHHHHHHHHTT-S-EEESSHHHHHHHHHTT--S-EEE-S---GGGHHHHHHTT-EEEE-SHHHHHHHHHHHHHHT-PEEEEEEB-SSS-SSSB-GGGHHHHHHHHHTSTTEEEEEEE---SSTTSS--HHHHHHHHHHHHHHHHHHHTT---SEEEEE-HHHHHH-GGG-TTEEEE-GGGGT--S-SSS---S-----EEEEEE-SEEEEE-TT-EESGGG-EE-SSSEEEEEES--GGGT--GGGTTT-EEEETTEEEEEES---SS-EEEE-TT-TT--TT-EEEEE-SSSS-HHHHHHHHTS-HHHHHHTS-TTS-EEEE-

Sequence (742 aa):
MVSFDRPVWAEIDLSAFRHNMRQIKSLLQPGTIFCPIIKADGYGHGAVPLAHEAVAMGAGYLGVAILDEAAALRAAGITLPILILGYTPPQAAAFVVSNHITQTIFSKEQADALSAAASNLGITVKVHVKVDTGMTRIGVRPEEAAAFCSYVAGLENVHLEGMFTHFASSDSADHAYCLEQFGRFTAAIAAVEASGIRLGIRHCANSAAILSLPEGHLDMVRAGIILYGLKPSDECPMPIDLRPVMRLKARLAMVKQVPPGVGVSYGSIYHTQKESSLATIPIGYADGYTRMLSRKAQVLLRGQRAPVVGRICMDQCMVDVSHVPQAAVGDEVLLFGGPDLPADEIAAHLGTINYEVVCMVGKRVPRVYVEMVSFDRPVWAEIDLSAFRHNMRQIKSLLQPGTIFCPIIKADGYGHGAVPLAHEAVAMGAGYLGVAILDEAAALRAAGITLPILILGYTPPQAAAFVVSNHITQTIFSKEQADALSAAASNLGITVKVHVKVDTGMTRIGVRPEEAAAFCSYVAGLENVHLEGMFTHFASSDSADHAYCLEQFGRFTAAIAAVEASGIRLGIRHCANSAAILSLPEGHLDMVRAGIILYGLKPSDECPMPIDLRPVMRLKARLAMVKQVPPGVGVSYGSIYHTQKESSLATIPIGYADGYTRMLSRKAQVLLRGQRAPVVGRICMDQCMVDVSHVPQAAVGDEVLLFGGPDLPADEIAAHLGTINYEVVCMVGKRVPRVYVE

Foldseek 3Di:
DPPPPAQWFKEFELVLLLQLVVQLCVLADPQAAEEEEQELCQLQQHRQVSLVSCVVSPHQEYEYAAPVSVVVNVVSPDPHAYEHPYDDDLVCLLVCQVSQHEYEDADPSNLQSNLVSCVVVVAAHEYEFEEELDLPDGGHHLVCLQVVVVSSVPGHSYDDAYYEYEAPPLQALDCVRVVSSVVSLVSSVVSNVVSVDDHNDYAYAEQLCSQPPNVRSGRYHYYGPSSQQDRPDPRRDDPGHHFHRIWIKGWWADKDWDAFQDFDDPPSPDTHHGTFIKTKTFAAQLQLNYQLCEQPFWKAFPNDTWTWHDTGDNGMTMTTCRVPVVRDTGTMITREGGDVHHCQSVCVSNVHHSSVSSSSRDPVHYYDYDD/DPPDPAQWFKEFELVLLLQLVVQLCVLADPQAAEEEEQELCALQQHRQVSLVSCVVSPHQEYEYAAPVSVVVNVVSPDPHAYEHPYDDDLVCLLVCQVSQHEYEDADPSNLQSNLVSCVVVVAAHEYEFEEELDLPDGGHHLVCLQVVVVVSVPGHSYDDAYYEYEAPDLQALDCVRVVSSVVSLVSSVVSNVVSVDDHNDYAYAEQLCSQPPNVRSGRYHYYGPSSQQDRPDPRRDDPGHHFHRIWIKGWWADKDWDAFQDFDEPPSPDTHHGTFIKTKTFAAQLQLNYQLCEQPFWKAFPNDTWTWHDTGDNGMTMTTCRVPVVRDTGTMITREGGDVHHCQSVCVSNVHHSSVSSSSRDPVHYYDYDD

InterPro domains:
  IPR000821 Alanine racemase [MF_01201] (7-370)
  IPR000821 Alanine racemase [PR00992] (31-47)
  IPR000821 Alanine racemase [PR00992] (67-85)
  IPR000821 Alanine racemase [PR00992] (128-140)
  IPR000821 Alanine racemase [PR00992] (162-173)
  IPR000821 Alanine racemase [PR00992] (205-232)
  IPR000821 Alanine racemase [PR00992] (261-276)
  IPR000821 Alanine racemase [PR00992] (278-293)
  IPR000821 Alanine racemase [PR00992] (299-316)
  IPR000821 Alanine racemase [PR00992] (352-365)
  IPR000821 Alanine racemase [PTHR30511] (6-371)
  IPR000821 Alanine racemase [TIGR00492] (6-371)
  IPR001608 Alanine racemase, N-terminal [PF01168] (12-232)
  IPR009006 Alanine racemase/group IV decarboxylase, C-terminal [G3DSA:2.40.37.10] (9-369)
  IPR009006 Alanine racemase/group IV decarboxylase, C-terminal [SSF50621] (237-370)
  IPR011079 Alanine racemase, C-terminal [PF00842] (245-369)
  IPR011079 Alanine racemase, C-terminal [SM01005] (245-370)
  IPR029066 PLP-binding barrel [G3DSA:3.20.20.10] (14-228)
  IPR029066 PLP-binding barrel [SSF51419] (12-246)

Solvent-accessible surface area (backbone atoms only — not comparable to full-atom values): 36823 Å² total; per-residue (Å²): 128,76,72,70,67,61,58,38,32,35,38,29,32,51,50,30,32,52,48,13,46,53,43,56,54,69,74,52,60,90,83,47,34,41,22,49,42,39,30,62,46,25,54,42,64,46,30,61,70,49,47,54,53,40,51,76,71,60,43,60,33,35,31,26,48,40,68,53,59,50,52,51,37,45,75,70,65,55,78,65,51,35,36,28,71,37,81,66,52,48,89,40,21,50,58,37,42,77,64,64,38,28,39,42,40,60,47,68,64,44,50,51,32,36,20,51,32,10,55,77,69,74,41,73,32,43,31,30,39,34,34,30,49,52,20,65,62,72,42,30,46,41,90,47,37,32,63,50,49,53,55,50,56,68,38,58,43,36,40,59,39,24,39,33,45,59,67,32,30,45,31,41,72,68,46,64,65,31,51,52,27,49,50,43,45,54,50,24,51,50,49,28,41,70,73,71,47,75,67,74,34,44,32,44,13,38,42,36,23,61,61,72,33,70,86,42,31,65,42,25,32,40,37,36,55,42,41,47,20,39,76,76,36,95,53,34,72,70,90,59,74,60,37,53,18,51,32,36,34,34,24,30,68,38,64,46,79,44,61,52,67,43,39,22,27,53,68,37,80,28,60,38,84,43,76,36,32,38,29,20,35,68,50,7,33,51,38,36,50,47,43,71,41,42,70,68,41,53,30,38,45,90,91,33,80,28,44,35,44,20,42,35,35,59,53,30,28,32,30,48,38,56,92,41,80,82,71,46,64,62,40,62,32,39,63,29,32,46,89,90,38,35,45,55,59,58,11,58,75,68,65,57,48,44,68,55,53,43,35,36,45,27,84,85,39,46,74,45,78,44,116,127,77,70,71,68,62,56,40,33,32,37,30,32,51,51,30,33,52,49,12,46,52,44,56,55,69,74,51,61,90,83,47,33,40,21,47,41,38,29,64,47,24,54,42,65,46,28,62,70,50,48,54,52,39,50,76,70,61,44,60,32,35,30,27,47,40,67,51,57,51,50,51,37,46,75,70,67,54,77,66,49,36,37,28,72,36,81,67,52,47,89,41,23,49,59,38,43,77,64,63,37,28,37,42,40,59,48,68,64,44,49,52,33,36,22,52,34,9,55,75,69,72,41,73,30,43,29,29,39,35,35,30,50,52,19,65,62,69,41,30,46,41,91,47,37,32,64,50,48,53,56,50,55,68,37,59,41,36,41,57,41,25,38,32,44,59,66,32,30,45,32,40,70,66,44,63,65,30,50,51,28,48,50,43,46,54,51,23,51,51,48,29,41,72,72,71,49,74,69,75,33,44,31,44,14,37,41,34,23,60,61,72,33,71,85,41,33,67,40,25,31,39,37,36,55,43,41,48,20,41,76,77,36,94,53,34,72,71,90,60,73,59,36,51,18,52,33,36,35,33,25,31,69,36,63,46,79,41,61,52,67,42,38,23,26,53,67,37,78,28,59,38,84,44,76,35,30,39,29,22,34,70,48,7,32,52,37,35,52,48,44,71,42,41,71,68,42,53,30,38,44,90,89,33,79,30,45,33,44,18,42,36,36,61,54,30,29,32,30,46,38,56,91,42,80,81,70,46,63,62,40,63,32,40,62,31,31,46,90,91,37,35,45,55,59,57,11,58,74,68,65,58,46,45,70,54,51,43,32,36,45,27,85,85,40,45,74,45,80,43,117

Radius of gyration: 27.13 Å; Cα contacts (8 Å, |Δi|>4): 1859; chains: 2; bounding box: 50×85×65 Å

Nearest PDB structures (foldseek):
  4lus-assembly2_C  TM=9.732E-01  e=2.644E-51  Clostridioides difficile 630
  4luy-assembly1_B  TM=9.734E-01  e=2.540E-49  Clostridioides difficile 630
  4y2w-assembly1_B  TM=9.707E-01  e=1.074E-48  Caldanaerobacter subterraneus subsp. tengcongensis MB4
  5yyc-assembly1_C  TM=9.684E-01  e=1.011E-48  Alkalihalophilus pseudofirmus OF4
  5zl6-assembly1_A  TM=9.145E-01  e=9.329E-36  Leuconostoc mesenteroides subsp. sake

pLDDT: mean 97.34, std 5.06, range [40.53, 98.94]